Protein AF-A0A9E5G9K1-F1 (afdb_monomer_lite)

Secondary structure (DSSP, 8-state):
-----EEEEEEEEEES--HHHHHHHHHHHHHH-TTEEEEEEEETTEEEEEEEEEESSHHHHHHHHHHHHHHHHHHHGGGEEEESS--HHHHHHHHHHHHT--EEESSHHHHHHHHHHHHTSSSGGGTB-TTTTTTS-HHHHHHHHHHH-S-TTS---HHHHHHHHHHHHHHHH--SEEEEEE-TTSSEEEEEEEETTEEEEEEEE--TTHHHHHHHHHHHHHHHHHTT---TTSEEEETTS----TT--GGG----HHHHHHHHHHHHHHHHHGGG-----------------------PPPTTHHHHHHHHHHHHHHHHHHHHHHHHHHTT-S------------------------------------PPP---------------------------

Structure (mmCIF, N/CA/C/O backbone):
data_AF-A0A9E5G9K1-F1
#
_entry.id   AF-A0A9E5G9K1-F1
#
loop_
_atom_site.group_PDB
_atom_site.id
_atom_site.type_symbol
_atom_site.label_atom_id
_atom_site.label_alt_id
_atom_site.label_comp_id
_atom_site.label_asym_id
_atom_site.label_entity_id
_atom_site.label_seq_id
_atom_site.pdbx_PDB_ins_code
_atom_site.Cartn_x
_atom_site.Cartn_y
_atom_site.Cartn_z
_atom_site.occupancy
_atom_site.B_iso_or_equiv
_atom_site.auth_seq_id
_atom_site.auth_comp_id
_atom_site.auth_asym_id
_atom_site.auth_atom_id
_atom_site.pdbx_PDB_model_num
ATOM 1 N N . MET A 1 1 ? 20.048 6.435 -46.452 1.00 48.38 1 MET A N 1
ATOM 2 C CA . MET A 1 1 ? 18.819 6.825 -45.720 1.00 48.38 1 MET A CA 1
ATOM 3 C C . MET A 1 1 ? 19.201 6.985 -44.254 1.00 48.38 1 MET A C 1
ATOM 5 O O . MET A 1 1 ? 20.145 6.320 -43.850 1.00 48.38 1 MET A O 1
ATOM 9 N N . GLN A 1 2 ? 18.550 7.851 -43.471 1.00 52.34 2 GLN A N 1
ATOM 10 C CA . GLN A 1 2 ? 18.739 7.833 -42.012 1.00 52.34 2 GLN A CA 1
ATOM 11 C C . GLN A 1 2 ? 17.839 6.745 -41.426 1.00 52.34 2 GLN A C 1
ATOM 13 O O . GLN A 1 2 ? 16.616 6.861 -41.481 1.00 52.34 2 GLN A O 1
ATOM 18 N N . GLU A 1 3 ? 18.440 5.674 -40.913 1.00 58.41 3 GLU A N 1
ATOM 19 C CA . GLU A 1 3 ? 17.697 4.589 -40.274 1.00 58.41 3 GLU A CA 1
ATOM 20 C C . GLU A 1 3 ? 17.126 5.069 -38.937 1.00 58.41 3 GLU A C 1
ATOM 22 O O . GLU A 1 3 ? 17.817 5.640 -38.089 1.00 58.41 3 GLU A O 1
ATOM 27 N N . LYS A 1 4 ? 15.811 4.907 -38.782 1.00 69.62 4 LYS A N 1
ATOM 28 C CA . LYS A 1 4 ? 15.037 5.569 -37.734 1.00 69.62 4 LYS A CA 1
ATOM 29 C C . LYS A 1 4 ? 15.025 4.711 -36.469 1.00 69.62 4 LYS A C 1
ATOM 31 O O . LYS A 1 4 ? 14.105 3.925 -36.270 1.00 69.62 4 LYS A O 1
ATOM 36 N N . ASN A 1 5 ? 16.057 4.877 -35.638 1.00 80.06 5 ASN A N 1
ATOM 37 C CA . ASN A 1 5 ? 16.221 4.165 -34.365 1.00 80.06 5 ASN A CA 1
ATOM 38 C C . ASN A 1 5 ? 14.920 4.111 -33.543 1.00 80.06 5 ASN A C 1
ATOM 40 O O . ASN A 1 5 ? 14.345 5.142 -33.180 1.00 80.06 5 ASN A O 1
ATOM 44 N N . VAL A 1 6 ? 14.490 2.895 -33.212 1.00 85.31 6 VAL A N 1
ATOM 45 C CA . VAL A 1 6 ? 13.333 2.622 -32.361 1.00 85.31 6 VAL A CA 1
ATOM 46 C C . VAL A 1 6 ? 13.761 2.761 -30.904 1.00 85.31 6 VAL A C 1
ATOM 48 O O . VAL A 1 6 ? 14.758 2.181 -30.478 1.00 85.31 6 VAL A O 1
ATOM 51 N N . THR A 1 7 ? 12.997 3.527 -30.126 1.00 89.06 7 THR A N 1
ATOM 52 C CA . THR A 1 7 ? 13.177 3.631 -28.671 1.00 89.06 7 THR A CA 1
ATOM 53 C C . THR A 1 7 ? 12.118 2.785 -27.973 1.00 89.06 7 THR A C 1
ATOM 55 O O . THR A 1 7 ? 10.933 2.907 -28.283 1.00 89.06 7 THR A O 1
ATOM 58 N N . LYS A 1 8 ? 12.531 1.952 -27.015 1.00 94.81 8 LYS A N 1
ATOM 59 C CA . LYS A 1 8 ? 11.631 1.230 -26.106 1.00 94.81 8 LYS A CA 1
ATOM 60 C C . LYS A 1 8 ? 11.889 1.658 -24.671 1.00 94.81 8 LYS A C 1
ATOM 62 O O . LYS A 1 8 ? 13.020 1.981 -24.314 1.00 94.81 8 LYS A O 1
ATOM 67 N N . GLN A 1 9 ? 10.826 1.661 -23.874 1.00 95.31 9 GLN A N 1
ATOM 68 C CA . GLN A 1 9 ? 10.854 1.993 -22.457 1.00 95.31 9 GLN A CA 1
ATOM 69 C C . GLN A 1 9 ? 10.057 0.949 -21.678 1.00 95.31 9 GLN A C 1
ATOM 71 O O . GLN A 1 9 ? 8.913 0.664 -22.032 1.00 95.31 9 GLN A O 1
ATOM 76 N N . VAL A 1 10 ? 10.639 0.448 -20.591 1.00 97.00 10 VAL A N 1
ATOM 77 C CA . VAL A 1 10 ? 9.939 -0.306 -19.546 1.00 97.00 10 VAL A CA 1
ATOM 78 C C . VAL A 1 10 ? 10.128 0.444 -18.230 1.00 97.00 10 VAL A C 1
ATOM 80 O O . VAL A 1 10 ? 11.174 1.044 -17.987 1.00 97.00 10 VAL A O 1
ATOM 83 N N . ILE A 1 11 ? 9.099 0.444 -17.390 1.00 97.50 11 ILE A N 1
ATOM 84 C CA . ILE A 1 11 ? 9.170 0.939 -16.013 1.00 97.50 11 ILE A CA 1
ATOM 85 C C . ILE A 1 11 ? 8.905 -0.262 -15.116 1.00 97.50 11 ILE A C 1
ATOM 87 O O . ILE A 1 11 ? 7.923 -0.960 -15.358 1.00 97.50 11 ILE A O 1
ATOM 91 N N . VAL A 1 12 ? 9.727 -0.484 -14.097 1.00 97.94 12 VAL A N 1
ATOM 92 C CA . VAL A 1 12 ? 9.440 -1.427 -13.007 1.00 97.94 12 VAL A CA 1
ATOM 93 C C . VAL A 1 12 ? 9.238 -0.630 -11.724 1.00 97.94 12 VAL A C 1
ATOM 95 O O . VAL A 1 12 ? 9.946 0.354 -11.488 1.00 97.94 12 VAL A O 1
ATOM 98 N N . ARG A 1 13 ? 8.235 -1.006 -10.930 1.00 97.81 13 ARG A N 1
ATOM 99 C CA . ARG A 1 13 ? 7.788 -0.263 -9.751 1.00 97.81 13 ARG A CA 1
ATOM 100 C C . ARG A 1 13 ? 7.928 -1.100 -8.490 1.00 97.81 13 ARG A C 1
ATOM 102 O O . ARG A 1 13 ? 7.472 -2.241 -8.439 1.00 97.81 13 ARG A O 1
ATOM 109 N N . PHE A 1 14 ? 8.524 -0.489 -7.473 1.00 97.44 14 PHE A N 1
ATOM 110 C CA . PHE A 1 14 ? 8.805 -1.106 -6.185 1.00 97.44 14 PHE A CA 1
ATOM 111 C C . PHE A 1 14 ? 8.228 -0.263 -5.055 1.00 97.44 14 PHE A C 1
ATOM 113 O O . PHE A 1 14 ? 8.140 0.958 -5.183 1.00 97.44 14 PHE A O 1
ATOM 120 N N . PHE A 1 15 ? 7.902 -0.900 -3.934 1.00 97.38 15 PHE A N 1
ATOM 121 C CA . PHE A 1 15 ? 7.573 -0.208 -2.689 1.00 97.38 15 PHE A CA 1
ATOM 122 C C . PHE A 1 15 ? 8.473 -0.696 -1.552 1.00 97.38 15 PHE A C 1
AT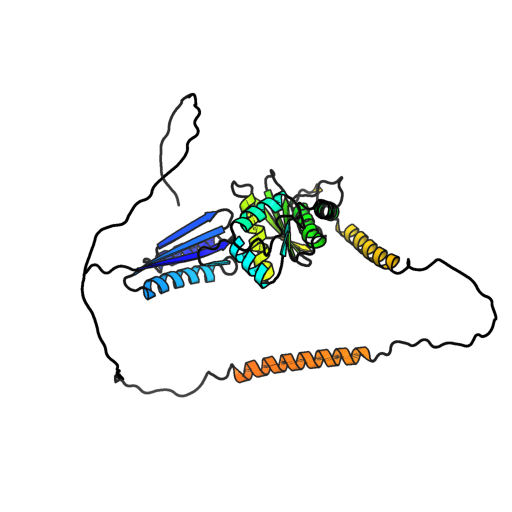OM 124 O O . PHE A 1 15 ? 8.640 -1.902 -1.374 1.00 97.38 15 PHE A O 1
ATOM 131 N N . ALA A 1 16 ? 9.073 0.245 -0.817 1.00 94.69 16 ALA A N 1
ATOM 132 C CA . ALA A 1 16 ? 10.033 0.014 0.266 1.00 94.69 16 ALA A CA 1
ATOM 133 C C . ALA A 1 16 ? 11.150 -1.028 -0.039 1.00 94.69 16 ALA A C 1
ATOM 135 O O . ALA A 1 16 ? 11.428 -1.875 0.815 1.00 94.69 16 ALA A O 1
ATOM 136 N N . PRO A 1 17 ? 11.794 -1.021 -1.231 1.00 95.19 17 PRO A N 1
ATOM 137 C CA . PRO A 1 17 ? 12.840 -1.989 -1.568 1.00 95.19 17 PRO A CA 1
ATOM 138 C C . PRO A 1 17 ? 14.127 -1.770 -0.757 1.00 95.19 17 PRO A C 1
ATOM 140 O O . PRO A 1 17 ? 14.421 -0.665 -0.298 1.00 95.19 17 PRO A O 1
ATOM 143 N N . ASP A 1 18 ? 14.969 -2.805 -0.675 1.00 93.06 18 ASP A N 1
ATOM 144 C CA . ASP A 1 18 ? 16.355 -2.658 -0.216 1.00 93.06 18 ASP A CA 1
ATOM 145 C C . ASP A 1 18 ? 17.130 -1.751 -1.190 1.00 93.06 18 ASP A C 1
ATOM 147 O O . ASP A 1 18 ? 17.544 -2.161 -2.278 1.00 93.06 18 ASP A O 1
ATOM 151 N N . MET A 1 19 ? 17.344 -0.499 -0.781 1.00 93.12 19 MET A N 1
ATOM 152 C CA . MET A 1 19 ? 18.029 0.515 -1.582 1.00 93.12 19 MET A CA 1
ATOM 153 C C . MET A 1 19 ? 19.521 0.229 -1.805 1.00 93.12 19 MET A C 1
ATOM 155 O O . MET A 1 19 ? 20.090 0.751 -2.765 1.00 93.12 19 MET A O 1
ATOM 159 N N . HIS A 1 20 ? 20.169 -0.596 -0.977 1.00 94.56 20 HIS A N 1
ATOM 160 C CA . HIS A 1 20 ? 21.531 -1.056 -1.246 1.00 94.56 20 HIS A CA 1
ATOM 161 C C . HIS A 1 20 ? 21.512 -2.117 -2.351 1.00 94.56 20 HIS A C 1
ATOM 163 O O . HIS A 1 20 ? 22.204 -1.963 -3.360 1.00 94.56 20 HIS A O 1
ATOM 169 N N . LYS A 1 21 ? 20.656 -3.139 -2.224 1.00 95.25 21 LYS A N 1
ATOM 170 C CA . LYS A 1 21 ? 20.474 -4.183 -3.245 1.00 95.25 21 LYS A CA 1
ATOM 171 C C . LYS A 1 21 ? 20.051 -3.577 -4.588 1.00 95.25 21 LYS A C 1
ATOM 173 O O . LYS A 1 21 ? 20.634 -3.919 -5.610 1.00 95.25 21 LYS A O 1
ATOM 178 N N . LEU A 1 22 ? 19.129 -2.609 -4.588 1.00 95.88 22 LEU A N 1
ATOM 179 C CA . LEU A 1 22 ? 18.675 -1.896 -5.788 1.00 95.88 22 LEU A CA 1
ATOM 180 C C . LEU A 1 22 ? 19.814 -1.108 -6.456 1.00 95.88 22 LEU A C 1
ATOM 182 O O . LEU A 1 22 ? 19.986 -1.202 -7.673 1.00 95.88 22 LEU A O 1
ATOM 186 N N . LYS A 1 23 ? 20.641 -0.387 -5.682 1.00 95.00 23 LYS A N 1
ATOM 187 C CA . LYS A 1 23 ? 21.827 0.319 -6.206 1.00 95.00 23 LYS A CA 1
ATOM 188 C C . LYS A 1 23 ? 22.892 -0.641 -6.754 1.00 95.00 23 LYS A C 1
ATOM 190 O O . LYS A 1 23 ? 23.510 -0.336 -7.774 1.00 95.00 23 LYS A O 1
ATOM 195 N N . VAL A 1 24 ? 23.091 -1.805 -6.129 1.00 96.19 24 VAL A N 1
ATOM 196 C CA . VAL A 1 24 ? 23.994 -2.855 -6.637 1.00 96.19 24 VAL A CA 1
ATOM 197 C C . VAL A 1 24 ? 23.476 -3.426 -7.960 1.00 96.19 24 VAL A C 1
ATOM 199 O O . VAL A 1 24 ? 24.239 -3.481 -8.925 1.00 96.19 24 VAL A O 1
ATOM 202 N N . THR A 1 25 ? 22.186 -3.763 -8.056 1.00 96.75 25 THR A N 1
ATOM 203 C CA . THR A 1 25 ? 21.556 -4.244 -9.299 1.00 96.75 25 THR A CA 1
ATOM 204 C C . THR A 1 25 ? 21.673 -3.213 -10.423 1.00 96.75 25 THR A C 1
ATOM 206 O O . THR A 1 25 ? 22.115 -3.551 -11.520 1.00 96.75 25 THR A O 1
ATOM 209 N N . ALA A 1 26 ? 21.382 -1.939 -10.137 1.00 95.38 26 ALA A N 1
ATOM 210 C CA . ALA A 1 26 ? 21.544 -0.829 -11.076 1.00 95.38 26 ALA A CA 1
ATOM 211 C C . ALA A 1 26 ? 22.979 -0.703 -11.617 1.00 95.38 26 ALA A C 1
ATOM 213 O O . ALA A 1 26 ? 23.177 -0.530 -12.820 1.00 95.38 26 ALA A O 1
ATOM 214 N N . LYS A 1 27 ? 23.982 -0.825 -10.738 1.00 94.88 27 LYS A N 1
ATOM 215 C CA . LYS A 1 27 ? 25.403 -0.760 -11.106 1.00 94.88 27 LYS A CA 1
ATOM 216 C C . LYS A 1 27 ? 25.864 -1.981 -11.907 1.00 94.88 27 LYS A C 1
ATOM 218 O O . LYS A 1 27 ? 26.683 -1.836 -12.808 1.00 94.88 27 LYS A O 1
ATOM 223 N N . GLN A 1 28 ? 25.351 -3.173 -11.606 1.00 94.38 28 GLN A N 1
ATOM 224 C CA . GLN A 1 28 ? 25.659 -4.368 -12.392 1.00 94.38 28 GLN A CA 1
ATOM 225 C C . GLN A 1 28 ? 25.027 -4.283 -13.789 1.00 94.38 28 GLN A C 1
ATOM 227 O O . GLN A 1 28 ? 25.687 -4.611 -14.776 1.00 94.38 28 GLN A O 1
ATOM 232 N N . LEU A 1 29 ? 23.788 -3.794 -13.899 1.00 93.69 29 LEU A N 1
ATOM 233 C CA . LEU A 1 29 ? 23.100 -3.646 -15.182 1.00 93.69 29 LEU A CA 1
ATOM 234 C C . LEU A 1 29 ? 23.795 -2.621 -16.091 1.00 93.69 29 LEU A C 1
ATOM 236 O O . LEU A 1 29 ? 24.004 -2.916 -17.263 1.00 93.69 29 LEU A O 1
ATOM 240 N N . SER A 1 30 ? 24.237 -1.470 -15.571 1.00 90.69 30 SER A N 1
ATOM 241 C CA . SER A 1 30 ? 24.937 -0.462 -16.390 1.00 90.69 30 SER A CA 1
ATOM 242 C C . SER A 1 30 ? 26.312 -0.914 -16.902 1.00 90.69 30 SER A C 1
ATOM 244 O O . SER A 1 30 ? 26.762 -0.433 -17.940 1.00 90.69 30 SER A O 1
ATOM 246 N N . VAL A 1 31 ? 26.960 -1.872 -16.228 1.00 92.38 31 VAL A N 1
ATOM 247 C CA . VAL A 1 31 ? 28.184 -2.539 -16.713 1.00 92.38 31 VAL A CA 1
ATOM 248 C C . VAL A 1 31 ? 27.869 -3.655 -17.719 1.00 92.38 31 VAL A C 1
ATOM 250 O O . VAL A 1 31 ? 28.618 -3.851 -18.672 1.00 92.38 31 VAL A O 1
ATOM 253 N N . THR A 1 32 ? 26.767 -4.387 -17.526 1.00 91.25 32 THR A N 1
ATOM 254 C CA . THR A 1 32 ? 26.407 -5.569 -18.340 1.00 91.25 32 THR A CA 1
ATOM 255 C C . THR A 1 32 ? 25.607 -5.204 -19.601 1.00 91.25 32 THR A C 1
ATOM 257 O O . THR A 1 32 ? 25.502 -6.000 -20.531 1.00 91.25 32 THR A O 1
ATOM 260 N N . SER A 1 33 ? 25.008 -4.014 -19.653 1.00 89.62 33 SER A N 1
ATOM 261 C CA . SER A 1 33 ? 24.105 -3.571 -20.724 1.00 89.62 33 SER A CA 1
ATOM 262 C C . SER A 1 33 ? 24.262 -2.064 -20.991 1.00 89.62 33 SER A C 1
ATOM 264 O O . SER A 1 33 ? 23.363 -1.287 -20.670 1.00 89.62 33 SER A O 1
ATOM 266 N N . PRO A 1 34 ? 25.396 -1.621 -21.571 1.00 85.75 34 PRO A N 1
ATOM 267 C CA . PRO A 1 34 ? 25.714 -0.197 -21.742 1.00 85.75 34 PRO A CA 1
ATOM 268 C C . PRO A 1 34 ? 24.743 0.561 -22.666 1.00 85.75 34 PRO A C 1
ATOM 270 O O . PRO A 1 34 ? 24.580 1.771 -22.520 1.00 85.75 34 PRO A O 1
ATOM 273 N N . ASP A 1 35 ? 24.054 -0.134 -23.576 1.00 89.44 35 ASP A N 1
ATOM 274 C CA . ASP A 1 35 ? 23.027 0.447 -24.456 1.00 89.44 35 ASP A CA 1
ATOM 275 C C . ASP A 1 35 ? 21.686 0.732 -23.740 1.00 89.44 35 ASP A C 1
ATOM 277 O O . ASP A 1 35 ? 20.765 1.307 -24.332 1.00 89.44 35 ASP A O 1
ATOM 281 N N . LEU A 1 36 ? 21.557 0.345 -22.463 1.00 92.50 36 LEU A N 1
ATOM 282 C CA . LEU A 1 36 ? 20.355 0.517 -21.650 1.00 92.50 36 LEU A CA 1
ATOM 283 C C . LEU A 1 36 ? 20.484 1.724 -20.707 1.00 92.50 36 LEU A C 1
ATOM 285 O O . LEU A 1 36 ? 21.210 1.707 -19.714 1.00 92.50 36 LEU A O 1
ATOM 289 N N . LYS A 1 37 ? 19.720 2.782 -20.985 1.00 94.56 37 LYS A N 1
ATOM 290 C CA . LYS A 1 37 ? 19.689 4.011 -20.182 1.00 94.56 37 LYS A CA 1
ATOM 291 C C . LYS A 1 37 ? 18.728 3.851 -19.002 1.00 94.56 37 LYS A C 1
ATOM 293 O O . LYS A 1 37 ? 17.509 3.792 -19.194 1.00 94.56 37 LYS A O 1
ATOM 298 N N . LEU A 1 38 ? 19.289 3.818 -17.796 1.00 95.25 38 LEU A N 1
ATOM 299 C CA . LEU A 1 38 ? 18.573 3.741 -16.523 1.00 95.25 38 LEU A CA 1
ATOM 300 C C . LEU A 1 38 ? 18.271 5.139 -15.954 1.00 95.25 38 LEU A C 1
ATOM 302 O O . LEU A 1 38 ? 19.171 5.965 -15.820 1.00 95.25 38 LEU A O 1
ATOM 306 N N . GLY A 1 39 ? 17.023 5.363 -15.545 1.00 95.06 39 GLY A N 1
ATOM 307 C CA . GLY A 1 39 ? 16.613 6.423 -14.624 1.00 95.06 39 GLY A CA 1
ATOM 308 C C . GLY A 1 39 ? 16.039 5.827 -13.336 1.00 95.06 39 GLY A C 1
ATOM 309 O O . GLY A 1 39 ? 15.330 4.823 -13.385 1.00 95.06 39 GLY A O 1
ATOM 310 N N . LEU A 1 40 ? 16.338 6.448 -12.195 1.00 95.00 40 LEU A N 1
ATOM 311 C CA . LEU A 1 40 ? 15.779 6.099 -10.887 1.00 95.00 40 LEU A CA 1
ATOM 312 C C . LEU A 1 40 ? 15.014 7.302 -10.336 1.00 95.00 40 LEU A C 1
ATOM 314 O O . LEU A 1 40 ? 15.559 8.404 -10.285 1.00 95.00 40 LEU A O 1
ATOM 318 N N . TYR A 1 41 ? 13.775 7.081 -9.906 1.00 95.00 41 TYR A N 1
ATOM 319 C CA . TYR A 1 41 ? 12.916 8.099 -9.297 1.00 95.00 41 TYR A CA 1
ATOM 320 C C . TYR A 1 41 ? 12.294 7.522 -8.026 1.00 95.00 41 TYR A C 1
ATOM 322 O O . TYR A 1 41 ? 11.989 6.331 -7.995 1.00 95.00 41 TYR A O 1
ATOM 330 N N . GLY A 1 42 ? 12.093 8.339 -6.991 1.00 92.50 42 GLY A N 1
ATOM 331 C CA . GLY A 1 42 ? 11.496 7.873 -5.741 1.00 92.50 42 GLY A CA 1
ATOM 332 C C . GLY A 1 42 ? 10.757 8.967 -4.977 1.00 92.50 42 GLY A C 1
ATOM 333 O O . GLY A 1 42 ? 11.207 10.111 -4.950 1.00 92.50 42 GLY A O 1
ATOM 334 N N . GLN A 1 43 ? 9.633 8.601 -4.363 1.00 93.25 43 GLN A N 1
ATOM 335 C CA . GLN A 1 43 ? 8.857 9.424 -3.429 1.00 93.25 43 GLN A CA 1
ATOM 336 C C . GLN A 1 43 ? 8.104 8.487 -2.477 1.00 93.25 43 GLN A C 1
ATOM 338 O O . GLN A 1 43 ? 7.528 7.510 -2.944 1.00 93.25 43 GLN A O 1
ATOM 343 N N . ALA A 1 44 ? 8.041 8.803 -1.177 1.00 94.25 44 ALA A N 1
ATOM 344 C CA . ALA A 1 44 ? 7.181 8.088 -0.222 1.00 94.25 44 ALA A CA 1
ATOM 345 C C . ALA A 1 44 ? 7.355 6.548 -0.251 1.00 94.25 44 ALA A C 1
ATOM 347 O O . ALA A 1 44 ? 6.376 5.812 -0.325 1.00 94.25 44 ALA A O 1
ATOM 348 N N . ASP A 1 45 ? 8.608 6.078 -0.261 1.00 94.50 45 ASP A N 1
ATOM 349 C CA . ASP A 1 45 ? 9.041 4.677 -0.439 1.00 94.50 45 ASP A CA 1
ATOM 350 C C . ASP A 1 45 ? 8.639 3.969 -1.752 1.00 94.50 45 ASP A C 1
ATOM 352 O O . ASP A 1 45 ? 9.118 2.861 -2.009 1.00 94.50 45 ASP A O 1
ATOM 356 N N . GLU A 1 46 ? 7.850 4.593 -2.631 1.00 95.88 46 GLU A N 1
ATOM 357 C CA . GLU A 1 46 ? 7.655 4.125 -4.006 1.00 95.88 46 GLU A CA 1
ATOM 358 C C . GLU A 1 46 ? 8.883 4.482 -4.861 1.00 95.88 46 GLU A C 1
ATOM 360 O O . GLU A 1 46 ? 9.266 5.650 -4.960 1.00 95.88 46 GLU A O 1
ATOM 365 N N . ILE A 1 47 ? 9.488 3.478 -5.507 1.00 96.69 47 ILE A N 1
ATOM 366 C CA . ILE A 1 47 ? 10.658 3.620 -6.386 1.00 96.69 47 ILE A CA 1
ATOM 367 C C . ILE A 1 47 ? 10.310 3.158 -7.806 1.00 96.69 47 ILE A C 1
ATOM 369 O O . ILE A 1 47 ? 9.811 2.051 -8.014 1.00 96.69 47 ILE A O 1
ATOM 373 N N . LEU A 1 48 ? 10.620 3.993 -8.800 1.00 97.44 48 LEU A N 1
ATOM 374 C CA . LEU A 1 48 ? 10.470 3.705 -10.226 1.00 97.44 48 LEU A CA 1
ATOM 375 C C . LEU A 1 48 ? 11.851 3.501 -10.854 1.00 97.44 48 LEU A C 1
ATOM 377 O O . LEU A 1 48 ? 12.670 4.422 -10.905 1.00 97.44 48 LEU A O 1
ATOM 381 N N . VAL A 1 49 ? 12.068 2.309 -11.402 1.00 97.44 49 VAL A N 1
ATOM 382 C CA . VAL A 1 49 ? 13.201 1.971 -12.267 1.00 97.44 49 VAL A CA 1
ATOM 383 C C . VAL A 1 49 ? 12.745 2.138 -13.713 1.00 97.44 49 VAL A C 1
ATOM 385 O O . VAL A 1 49 ? 11.922 1.365 -14.198 1.00 97.44 49 VAL A O 1
ATOM 388 N N . VAL A 1 50 ? 13.252 3.154 -14.411 1.00 97.12 50 VAL A N 1
ATOM 389 C CA . VAL A 1 50 ? 12.883 3.462 -15.802 1.00 97.12 50 VAL A CA 1
ATOM 390 C C . VAL A 1 50 ? 14.023 3.056 -16.730 1.00 97.12 50 VAL A C 1
ATOM 392 O O . VAL A 1 50 ? 15.103 3.643 -16.700 1.00 97.12 50 VAL A O 1
ATOM 395 N N . LEU A 1 51 ? 13.777 2.060 -17.572 1.00 97.00 51 LEU A N 1
ATOM 396 C CA . LEU A 1 51 ? 14.747 1.459 -18.482 1.00 97.00 51 LEU A CA 1
ATOM 397 C C . LEU A 1 51 ? 14.430 1.876 -19.914 1.00 97.00 51 LEU A C 1
ATOM 399 O O . LEU A 1 51 ? 13.305 1.681 -20.367 1.00 97.00 51 LEU A O 1
ATOM 403 N N . ASN A 1 52 ? 15.407 2.424 -20.639 1.00 95.75 52 ASN A N 1
ATOM 404 C CA . ASN A 1 52 ? 15.227 2.879 -22.019 1.00 95.75 52 ASN A CA 1
ATOM 405 C C . ASN A 1 52 ? 16.320 2.302 -22.922 1.00 95.75 52 ASN A C 1
ATOM 407 O O . ASN A 1 52 ? 17.499 2.576 -22.705 1.00 95.75 52 ASN A O 1
ATOM 411 N N . ALA A 1 53 ? 15.937 1.568 -23.964 1.00 94.50 53 ALA A N 1
ATOM 412 C CA . ALA A 1 53 ? 16.850 1.084 -24.999 1.00 94.50 53 ALA A CA 1
ATOM 413 C C . ALA A 1 53 ? 16.566 1.784 -26.331 1.00 94.50 53 ALA A C 1
ATOM 415 O O . ALA A 1 53 ? 15.420 2.132 -26.630 1.00 94.50 53 ALA A O 1
ATOM 416 N N . GLN A 1 54 ? 17.604 1.960 -27.148 1.00 88.44 54 GLN A N 1
ATOM 417 C CA . GLN A 1 54 ? 17.491 2.490 -28.507 1.00 88.44 54 GLN A CA 1
ATOM 418 C C . GLN A 1 54 ? 18.202 1.536 -29.468 1.00 88.44 54 GLN A C 1
ATOM 420 O O . GLN A 1 54 ? 19.346 1.166 -29.224 1.00 88.44 54 GLN A O 1
ATOM 425 N N . SER A 1 55 ? 17.524 1.102 -30.531 1.00 87.31 55 SER A N 1
ATOM 426 C CA . SER A 1 55 ? 18.086 0.158 -31.503 1.00 87.31 55 SER A CA 1
ATOM 427 C C . SER A 1 55 ? 17.443 0.308 -32.880 1.00 87.31 55 SER A C 1
ATOM 429 O O . SER A 1 55 ? 16.301 0.752 -33.005 1.00 87.31 55 SER A O 1
ATOM 431 N N . TYR A 1 56 ? 18.153 -0.133 -33.915 1.00 84.94 56 TYR A N 1
ATOM 432 C CA . TYR A 1 56 ? 17.648 -0.229 -35.286 1.00 84.94 56 TYR A CA 1
ATOM 433 C C . TYR A 1 56 ? 16.518 -1.265 -35.423 1.00 84.94 56 TYR A C 1
ATOM 435 O O . TYR A 1 56 ? 15.670 -1.134 -36.302 1.00 84.94 56 TYR A O 1
ATOM 443 N N . ALA A 1 57 ? 16.471 -2.267 -34.534 1.00 87.75 57 ALA A N 1
ATOM 444 C CA . ALA A 1 57 ? 15.435 -3.297 -34.505 1.00 87.75 57 ALA A CA 1
ATOM 445 C C . ALA A 1 57 ? 14.561 -3.187 -33.245 1.00 87.75 57 ALA A C 1
ATOM 447 O O . ALA A 1 57 ? 15.055 -3.224 -32.116 1.00 87.75 57 ALA A O 1
ATOM 448 N N . GLU A 1 58 ? 13.240 -3.129 -33.435 1.00 89.06 58 GLU A N 1
ATOM 449 C CA . GLU A 1 58 ? 12.264 -3.017 -32.343 1.00 89.06 58 GLU A CA 1
ATOM 450 C C . GLU A 1 58 ? 12.374 -4.165 -31.327 1.00 89.06 58 GLU A C 1
ATOM 452 O O . GLU A 1 58 ? 12.375 -3.923 -30.118 1.00 89.06 58 GLU A O 1
ATOM 457 N N . ALA A 1 59 ? 12.535 -5.398 -31.816 1.00 90.31 59 ALA A N 1
ATOM 458 C CA . ALA A 1 59 ? 12.689 -6.587 -30.982 1.00 90.31 59 ALA A CA 1
ATOM 459 C C . ALA A 1 59 ? 13.956 -6.543 -30.109 1.00 90.31 59 ALA A C 1
ATOM 461 O O . ALA A 1 59 ? 13.915 -6.995 -28.970 1.00 90.31 59 ALA A O 1
ATOM 462 N N . ALA A 1 60 ? 15.055 -5.952 -30.594 1.00 90.69 60 ALA A N 1
ATOM 463 C CA . ALA A 1 60 ? 16.298 -5.832 -29.830 1.00 90.69 60 ALA A CA 1
ATOM 464 C C . ALA A 1 60 ? 16.185 -4.776 -28.716 1.00 90.69 60 ALA A C 1
ATOM 466 O O . ALA A 1 60 ? 16.589 -5.023 -27.581 1.00 90.69 60 ALA A O 1
ATOM 467 N N . ALA A 1 61 ? 15.565 -3.623 -29.005 1.00 91.44 61 ALA A N 1
ATOM 468 C CA . ALA A 1 61 ? 15.268 -2.617 -27.982 1.00 91.44 61 ALA A CA 1
ATOM 469 C C . ALA A 1 61 ? 14.288 -3.154 -26.916 1.00 91.44 61 ALA A C 1
ATOM 471 O O . ALA A 1 61 ? 14.440 -2.871 -25.725 1.00 91.44 61 ALA A O 1
ATOM 472 N N . MET A 1 62 ? 13.304 -3.961 -27.327 1.00 93.81 62 MET A N 1
ATOM 473 C CA . MET A 1 62 ? 12.409 -4.653 -26.399 1.00 93.81 62 MET A CA 1
ATOM 474 C C . MET A 1 62 ? 13.177 -5.673 -25.550 1.00 93.81 62 MET A C 1
ATOM 476 O O . MET A 1 62 ? 13.160 -5.560 -24.333 1.00 93.81 62 MET A O 1
ATOM 480 N N . GLN A 1 63 ? 13.929 -6.596 -26.155 1.00 93.81 63 GLN A N 1
ATOM 481 C CA . GLN A 1 63 ? 14.694 -7.618 -25.430 1.00 93.81 63 GLN A CA 1
ATOM 482 C C . GLN A 1 63 ? 15.643 -7.020 -24.376 1.00 93.81 63 GLN A C 1
ATOM 484 O O . GLN A 1 63 ? 15.738 -7.554 -23.273 1.00 93.81 63 GLN A O 1
ATOM 489 N N . LEU A 1 64 ? 16.306 -5.898 -24.679 1.00 93.38 64 LEU A N 1
ATOM 490 C CA . LEU A 1 64 ? 17.206 -5.237 -23.731 1.00 93.38 64 LEU A CA 1
ATOM 491 C C . LEU A 1 64 ? 16.452 -4.591 -22.551 1.00 93.38 64 LEU A C 1
ATOM 493 O O . LEU A 1 64 ? 16.898 -4.692 -21.409 1.00 93.38 64 LEU A O 1
ATOM 497 N N . THR A 1 65 ? 15.298 -3.960 -22.802 1.00 95.69 65 THR A N 1
ATOM 498 C CA . THR A 1 65 ? 14.464 -3.387 -21.724 1.00 95.69 65 THR A CA 1
ATOM 499 C C . THR A 1 65 ? 13.781 -4.461 -20.879 1.00 95.69 65 THR A C 1
ATOM 501 O O . THR A 1 65 ? 13.744 -4.327 -19.659 1.00 95.69 65 THR A O 1
ATOM 504 N N . GLU A 1 66 ? 13.324 -5.551 -21.494 1.00 95.75 66 GLU A N 1
ATOM 505 C CA . GLU A 1 66 ? 12.741 -6.716 -20.821 1.00 95.75 66 GLU A CA 1
ATOM 506 C C . GLU A 1 66 ? 13.769 -7.459 -19.954 1.00 95.75 66 GLU A C 1
ATOM 508 O O . GLU A 1 66 ? 13.509 -7.717 -18.781 1.00 95.75 66 GLU A O 1
ATOM 513 N N . SER A 1 67 ? 14.971 -7.734 -20.478 1.00 95.12 67 SER A N 1
ATOM 514 C CA . SER A 1 67 ? 16.043 -8.385 -19.711 1.00 95.12 67 SER A CA 1
ATOM 515 C C . SER A 1 67 ? 16.529 -7.521 -18.545 1.00 95.12 67 SER A C 1
ATOM 517 O O . SER A 1 67 ? 16.837 -8.051 -17.478 1.00 95.12 67 SER A O 1
ATOM 519 N N . GLY A 1 68 ? 16.590 -6.197 -18.724 1.00 95.75 68 GLY A N 1
ATOM 520 C CA . GLY A 1 68 ? 16.899 -5.274 -17.635 1.00 95.75 68 GLY A CA 1
ATOM 521 C C . GLY A 1 68 ? 15.792 -5.222 -16.579 1.00 95.75 68 GLY A C 1
ATOM 522 O O . GLY A 1 68 ? 16.094 -5.159 -15.390 1.00 95.75 68 GLY A O 1
ATOM 523 N N . ALA A 1 69 ? 14.520 -5.284 -16.990 1.00 97.06 69 ALA A N 1
ATOM 524 C CA . ALA A 1 69 ? 13.382 -5.292 -16.073 1.00 97.06 69 ALA A CA 1
ATOM 525 C C . ALA A 1 69 ? 13.370 -6.566 -15.220 1.00 97.06 69 ALA A C 1
ATOM 527 O O . ALA A 1 69 ? 13.335 -6.475 -13.993 1.00 97.06 69 ALA A O 1
ATOM 528 N N . GLN A 1 70 ? 13.515 -7.729 -15.865 1.00 96.62 70 GLN A N 1
ATOM 529 C CA . GLN A 1 70 ? 13.594 -9.026 -15.194 1.00 96.62 70 GLN A CA 1
ATOM 530 C C . GLN A 1 70 ? 14.732 -9.062 -14.166 1.00 96.62 70 GLN A C 1
ATOM 532 O O . GLN A 1 70 ? 14.526 -9.498 -13.041 1.00 96.62 70 GLN A O 1
ATOM 537 N N . MET A 1 71 ? 15.907 -8.511 -14.493 1.00 96.00 71 MET A N 1
ATOM 538 C CA . MET A 1 71 ? 17.042 -8.453 -13.565 1.00 96.00 71 MET A CA 1
ATOM 539 C C . MET A 1 71 ? 16.742 -7.663 -12.276 1.00 96.00 71 MET A C 1
ATOM 541 O O . MET A 1 71 ? 17.253 -8.017 -11.213 1.00 96.00 71 MET A O 1
ATOM 545 N N . PHE A 1 72 ? 15.922 -6.607 -12.333 1.00 97.19 72 PHE A N 1
ATOM 546 C CA . PHE A 1 72 ? 15.469 -5.919 -11.119 1.00 97.19 72 PHE A CA 1
ATOM 547 C C . PHE A 1 72 ? 14.361 -6.684 -10.387 1.00 97.19 72 PHE A C 1
ATOM 549 O O . PHE A 1 72 ? 14.344 -6.673 -9.159 1.00 97.19 72 PHE A O 1
ATOM 556 N N . GLU A 1 73 ? 13.464 -7.364 -11.098 1.00 96.56 73 GLU A N 1
ATOM 557 C CA . GLU A 1 73 ? 12.394 -8.164 -10.490 1.00 96.56 73 GLU A CA 1
ATOM 558 C C . GLU A 1 73 ? 12.952 -9.401 -9.775 1.00 96.56 73 GLU A C 1
ATOM 560 O O . GLU A 1 73 ? 12.655 -9.594 -8.600 1.00 96.56 73 GLU A O 1
ATOM 565 N N . ASP A 1 74 ? 13.860 -10.152 -10.400 1.00 95.62 74 ASP A N 1
ATOM 566 C CA . ASP A 1 74 ? 14.578 -11.277 -9.785 1.00 95.62 74 ASP A CA 1
ATOM 567 C C . ASP A 1 74 ? 15.403 -10.823 -8.568 1.00 95.62 74 ASP A C 1
ATOM 569 O O . ASP A 1 74 ? 15.501 -11.520 -7.554 1.00 95.62 74 ASP A O 1
ATOM 573 N N . ALA A 1 75 ? 15.996 -9.626 -8.640 1.00 95.44 75 ALA A N 1
ATOM 574 C CA . ALA A 1 75 ? 16.762 -9.071 -7.534 1.00 95.44 75 ALA A CA 1
ATOM 575 C C . ALA A 1 75 ? 15.877 -8.590 -6.371 1.00 95.44 75 ALA A C 1
ATOM 577 O O . ALA A 1 75 ? 16.328 -8.644 -5.226 1.00 95.44 75 ALA A O 1
ATOM 578 N N . MET A 1 76 ? 14.657 -8.105 -6.619 1.00 93.94 76 MET A N 1
ATOM 579 C CA . MET A 1 76 ? 13.797 -7.506 -5.586 1.00 93.94 76 MET A CA 1
ATOM 580 C C . MET A 1 76 ? 12.655 -8.416 -5.105 1.00 93.94 76 MET A C 1
ATOM 582 O O . MET A 1 76 ? 12.176 -8.208 -3.996 1.00 93.94 76 MET A O 1
ATOM 586 N N . GLY A 1 77 ? 12.216 -9.417 -5.871 1.00 91.62 77 GLY A N 1
ATOM 587 C CA . GLY A 1 77 ? 11.063 -10.262 -5.529 1.00 91.62 77 GLY A CA 1
ATOM 588 C C . GLY A 1 77 ? 9.801 -9.440 -5.231 1.00 91.62 77 GLY A C 1
ATOM 589 O O . GLY A 1 77 ? 9.542 -8.438 -5.894 1.00 91.62 77 GLY A O 1
ATOM 590 N N . ASP A 1 78 ? 9.062 -9.819 -4.184 1.00 90.31 78 ASP A N 1
ATOM 591 C CA . ASP A 1 78 ? 7.788 -9.235 -3.714 1.00 90.31 78 ASP A CA 1
ATOM 592 C C . ASP A 1 78 ? 7.807 -7.714 -3.427 1.00 90.31 78 ASP A C 1
ATOM 594 O O . ASP A 1 78 ? 6.760 -7.100 -3.186 1.00 90.31 78 ASP A O 1
ATOM 598 N N . TYR A 1 79 ? 8.989 -7.090 -3.376 1.00 93.88 79 TYR A N 1
ATOM 599 C CA . TYR A 1 79 ? 9.119 -5.630 -3.333 1.00 93.88 79 TYR A CA 1
ATOM 600 C C . TYR A 1 79 ? 8.761 -4.976 -4.673 1.00 93.88 79 TYR A C 1
ATOM 602 O O . TYR A 1 79 ? 8.352 -3.818 -4.668 1.00 93.88 79 TYR A O 1
ATOM 610 N N . SER A 1 80 ? 8.861 -5.701 -5.794 1.00 95.56 80 SER A N 1
ATOM 611 C CA . SER A 1 80 ? 8.208 -5.329 -7.052 1.00 95.56 80 SER A CA 1
ATOM 612 C C . SER A 1 80 ? 6.701 -5.524 -6.915 1.00 95.56 80 SER A C 1
ATOM 614 O O . SER A 1 80 ? 6.246 -6.537 -6.379 1.00 95.56 80 SER A O 1
ATOM 616 N N . TYR A 1 81 ? 5.923 -4.566 -7.412 1.00 95.25 81 TYR A N 1
ATOM 617 C CA . TYR A 1 81 ? 4.464 -4.680 -7.473 1.00 95.25 81 TYR A CA 1
ATOM 618 C C . TYR A 1 81 ? 3.908 -4.619 -8.900 1.00 95.25 81 TYR A C 1
ATOM 620 O O . TYR A 1 81 ? 2.721 -4.855 -9.110 1.00 95.25 81 TYR A O 1
ATOM 628 N N . GLY A 1 82 ? 4.741 -4.317 -9.899 1.00 94.31 82 GLY A N 1
ATOM 629 C CA . GLY A 1 82 ? 4.331 -4.349 -11.298 1.00 94.31 82 GLY A CA 1
ATOM 630 C C . GLY A 1 82 ? 5.164 -3.462 -12.215 1.00 94.31 82 GLY A C 1
ATOM 631 O O . GLY A 1 82 ? 6.143 -2.826 -11.817 1.00 94.31 82 GLY A O 1
ATOM 632 N N . ARG A 1 83 ? 4.735 -3.407 -13.479 1.00 95.25 83 ARG A N 1
ATOM 633 C CA . ARG A 1 83 ? 5.400 -2.656 -14.547 1.00 95.25 83 ARG A CA 1
ATOM 634 C C . ARG A 1 83 ? 4.522 -1.544 -15.122 1.00 95.25 83 ARG A C 1
ATOM 636 O O . ARG A 1 83 ? 3.294 -1.599 -15.101 1.00 95.25 83 ARG A O 1
ATOM 643 N N . GLY A 1 84 ? 5.166 -0.545 -15.719 1.00 93.94 84 GLY A N 1
ATOM 644 C CA . GLY A 1 84 ? 4.519 0.529 -16.469 1.00 93.94 84 GLY A CA 1
ATOM 645 C C . GLY A 1 84 ? 4.065 1.712 -15.610 1.00 93.94 84 GLY A C 1
ATOM 646 O O . GLY A 1 84 ? 4.716 2.106 -14.645 1.00 93.94 84 GLY A O 1
ATOM 647 N N . LYS A 1 85 ? 2.970 2.362 -16.023 1.00 90.69 85 LYS A N 1
ATOM 648 C CA . LYS A 1 85 ? 2.577 3.678 -15.487 1.00 90.69 85 LYS A CA 1
ATOM 649 C C . LYS A 1 85 ? 1.696 3.628 -14.235 1.00 90.69 85 LYS A C 1
ATOM 651 O O . LYS A 1 85 ? 1.725 4.599 -13.483 1.00 90.69 85 LYS A O 1
ATOM 656 N N . GLY A 1 86 ? 0.950 2.545 -14.006 1.00 90.69 86 GLY A N 1
ATOM 657 C CA . GLY A 1 86 ? 0.036 2.423 -12.864 1.00 90.69 86 GLY A CA 1
ATOM 658 C C . GLY A 1 86 ? 0.782 2.452 -11.530 1.00 90.69 86 GLY A C 1
ATOM 659 O O . GLY A 1 86 ? 1.634 1.602 -11.301 1.00 90.69 86 GLY A O 1
ATOM 660 N N . GLY A 1 87 ? 0.476 3.438 -10.683 1.00 93.31 87 GLY A N 1
ATOM 661 C CA . GLY A 1 87 ? 0.988 3.513 -9.311 1.00 93.31 87 GLY A CA 1
ATOM 662 C C . GLY A 1 87 ? 0.320 2.501 -8.381 1.00 93.31 87 GLY A C 1
ATOM 663 O O . GLY A 1 87 ? -0.667 1.862 -8.760 1.00 93.31 87 GLY A O 1
ATOM 664 N N . LEU A 1 88 ? 0.835 2.385 -7.159 1.00 96.38 88 LEU A N 1
ATOM 665 C CA . LEU A 1 88 ? 0.446 1.346 -6.205 1.00 96.38 88 LEU A CA 1
ATOM 666 C C . LEU A 1 88 ? -1.075 1.266 -5.979 1.00 96.38 88 LEU A C 1
ATOM 668 O O . LEU A 1 88 ? -1.650 0.191 -6.114 1.00 96.38 88 LEU A O 1
ATOM 672 N N . ALA A 1 89 ? -1.753 2.401 -5.768 1.00 96.94 89 ALA A N 1
ATOM 673 C CA . ALA A 1 89 ? -3.209 2.454 -5.585 1.00 96.94 89 ALA A CA 1
ATOM 674 C C . ALA A 1 89 ? -4.007 1.830 -6.747 1.00 96.94 89 ALA A C 1
ATOM 676 O O . ALA A 1 89 ? -5.031 1.187 -6.526 1.00 96.94 89 ALA A O 1
ATOM 677 N N . TYR A 1 90 ? -3.535 1.968 -7.992 1.00 96.75 90 TYR A N 1
ATOM 678 C CA . TYR A 1 90 ? -4.183 1.365 -9.163 1.00 96.75 90 TYR A CA 1
ATOM 679 C C . TYR A 1 90 ? -4.028 -0.162 -9.188 1.00 96.75 90 TYR A C 1
ATOM 681 O O . TYR A 1 90 ? -4.931 -0.857 -9.665 1.00 96.75 90 TYR A O 1
ATOM 689 N N . VAL A 1 91 ? -2.900 -0.672 -8.684 1.00 96.25 91 VAL A N 1
ATOM 690 C CA . VAL A 1 91 ? -2.598 -2.106 -8.591 1.00 96.25 91 VAL A CA 1
ATOM 691 C C . VAL A 1 91 ? -3.363 -2.731 -7.425 1.00 96.25 91 VAL A C 1
ATOM 693 O O . VAL A 1 91 ? -4.173 -3.621 -7.671 1.00 96.25 91 VAL A O 1
ATOM 696 N N . THR A 1 92 ? -3.250 -2.181 -6.210 1.00 97.94 92 THR A N 1
ATOM 697 C CA . THR A 1 92 ? -4.011 -2.633 -5.031 1.00 97.94 92 THR A CA 1
ATOM 698 C C . THR A 1 92 ? -5.523 -2.596 -5.280 1.00 97.94 92 THR A C 1
ATOM 700 O O . THR A 1 92 ? -6.221 -3.536 -4.913 1.00 97.94 92 THR A O 1
ATOM 703 N N . ALA A 1 93 ? -6.052 -1.575 -5.970 1.00 97.94 93 ALA A N 1
ATOM 704 C CA . ALA A 1 93 ? -7.466 -1.552 -6.357 1.00 97.94 93 ALA A CA 1
ATOM 705 C C . ALA A 1 93 ? -7.836 -2.631 -7.394 1.00 97.94 93 ALA A C 1
ATOM 707 O O . ALA A 1 93 ? -8.980 -3.068 -7.437 1.00 97.94 93 ALA A O 1
ATOM 708 N N . GLY A 1 94 ? -6.897 -3.073 -8.236 1.00 96.75 94 GLY A N 1
ATOM 709 C CA . GLY A 1 94 ? -7.101 -4.227 -9.116 1.00 96.75 94 GLY A CA 1
ATOM 710 C C . GLY A 1 94 ? -7.208 -5.529 -8.325 1.00 96.75 94 GLY A C 1
ATOM 711 O O . GLY A 1 94 ? -8.187 -6.254 -8.474 1.00 96.75 94 GLY A O 1
ATOM 712 N N . GLU A 1 95 ? -6.252 -5.773 -7.429 1.00 96.69 95 GLU A N 1
ATOM 713 C CA . GLU A 1 95 ? -6.224 -6.965 -6.573 1.00 96.69 95 GLU A CA 1
ATOM 714 C C . GLU A 1 95 ? -7.459 -7.039 -5.653 1.00 96.69 95 GLU A C 1
ATOM 716 O O . GLU A 1 95 ? -8.091 -8.091 -5.555 1.00 96.69 95 GLU A O 1
ATOM 721 N N . LEU A 1 96 ? -7.869 -5.916 -5.045 1.00 98.31 96 LEU A N 1
ATOM 722 C CA . LEU A 1 96 ? -9.101 -5.813 -4.249 1.00 98.31 96 LEU A CA 1
ATOM 723 C C . LEU A 1 96 ? -10.354 -6.133 -5.089 1.00 98.31 96 LEU A C 1
ATOM 725 O O . LEU A 1 96 ? -11.203 -6.906 -4.645 1.00 98.31 96 LEU A O 1
ATOM 729 N N . MET A 1 97 ? -10.458 -5.618 -6.324 1.00 97.62 97 MET A N 1
ATOM 730 C CA . MET A 1 97 ? -11.567 -5.943 -7.239 1.00 97.62 97 MET A CA 1
ATOM 731 C C . MET A 1 97 ? -11.607 -7.432 -7.617 1.00 97.62 97 MET A C 1
ATOM 733 O O . MET A 1 97 ? -12.690 -8.017 -7.679 1.00 97.62 97 MET A O 1
ATOM 737 N N . GLU A 1 98 ? -10.452 -8.049 -7.875 1.00 97.19 98 GLU A N 1
ATOM 738 C CA . GLU A 1 98 ? -10.349 -9.468 -8.242 1.00 97.19 98 GLU A CA 1
ATOM 739 C C . GLU A 1 98 ? -10.685 -10.389 -7.058 1.00 97.19 98 GLU A C 1
ATOM 741 O O . GLU A 1 98 ? -11.429 -11.359 -7.222 1.00 97.19 98 GLU A O 1
ATOM 746 N N . ALA A 1 99 ? -10.239 -10.031 -5.851 1.00 97.12 99 ALA A N 1
ATOM 747 C CA . ALA A 1 99 ? -10.597 -10.706 -4.604 1.00 97.12 99 ALA A CA 1
ATOM 748 C C . ALA A 1 99 ? -12.043 -10.434 -4.138 1.00 97.12 99 ALA A C 1
ATOM 750 O O . ALA A 1 99 ? -12.558 -11.173 -3.298 1.00 97.12 99 ALA A O 1
ATOM 751 N N . ARG A 1 100 ? -12.702 -9.399 -4.687 1.00 96.56 100 ARG A N 1
ATOM 752 C CA . ARG A 1 100 ? -13.984 -8.829 -4.218 1.00 96.56 100 ARG A CA 1
ATOM 753 C C . ARG A 1 100 ? -13.933 -8.359 -2.760 1.00 96.56 100 ARG A C 1
ATOM 755 O O . ARG A 1 100 ? -14.905 -8.518 -2.025 1.00 96.56 100 ARG A O 1
ATOM 762 N N . ALA A 1 101 ? -12.786 -7.819 -2.370 1.00 97.19 101 ALA A N 1
ATOM 763 C CA . ALA A 1 101 ? -12.474 -7.389 -1.020 1.00 97.19 101 ALA A CA 1
ATOM 764 C C . ALA A 1 101 ? -12.510 -5.860 -0.903 1.00 97.19 101 ALA A C 1
ATOM 766 O O . ALA A 1 101 ? -12.192 -5.147 -1.858 1.00 97.19 101 ALA A O 1
ATOM 767 N N . TYR A 1 102 ? -12.848 -5.368 0.287 1.00 96.38 102 TYR A N 1
ATOM 768 C CA . TYR A 1 102 ? -12.944 -3.940 0.589 1.00 96.38 102 TYR A CA 1
ATOM 769 C C . TYR A 1 102 ? -11.939 -3.513 1.659 1.00 96.38 102 TYR A C 1
ATOM 771 O O . TYR A 1 102 ? -11.584 -4.288 2.553 1.00 96.38 102 TYR A O 1
ATOM 779 N N . ILE A 1 103 ? -11.510 -2.254 1.579 1.00 98.00 103 ILE A N 1
ATOM 780 C CA . ILE A 1 103 ? -10.733 -1.569 2.614 1.00 98.00 103 ILE A CA 1
ATOM 781 C C . ILE A 1 103 ? -11.574 -0.435 3.207 1.00 98.00 103 ILE A C 1
ATOM 783 O O . ILE A 1 103 ? -12.158 0.352 2.469 1.00 98.00 103 ILE A O 1
ATOM 787 N N . ALA A 1 104 ? -11.628 -0.348 4.536 1.00 97.94 104 ALA A N 1
ATOM 788 C CA . ALA A 1 104 ? -12.296 0.733 5.261 1.00 97.94 104 ALA A CA 1
ATOM 789 C C . ALA A 1 104 ? -11.309 1.473 6.171 1.00 97.94 104 ALA A C 1
ATOM 791 O O . ALA A 1 104 ? -10.549 0.834 6.902 1.00 97.94 104 ALA A O 1
ATOM 792 N N . ALA A 1 105 ? -11.345 2.805 6.172 1.00 98.50 105 ALA A N 1
ATOM 793 C CA . ALA A 1 105 ? -10.590 3.606 7.134 1.00 98.50 105 ALA A CA 1
ATOM 794 C C . ALA A 1 105 ? -11.310 3.670 8.495 1.00 98.50 105 ALA A C 1
ATOM 796 O O . ALA A 1 105 ? -12.537 3.581 8.573 1.00 98.50 105 ALA A O 1
ATOM 797 N N . GLY A 1 106 ? -10.539 3.794 9.576 1.00 97.31 106 GLY A N 1
ATOM 798 C CA . GLY A 1 106 ? -11.066 3.923 10.936 1.00 97.31 106 GLY A CA 1
ATOM 799 C C . GLY A 1 106 ? -11.464 5.345 11.332 1.00 97.31 106 GLY A C 1
ATOM 800 O O . GLY A 1 106 ? -12.274 5.517 12.238 1.00 97.31 106 GLY A O 1
ATOM 801 N N . ASP A 1 107 ? -10.903 6.347 10.665 1.00 97.62 107 ASP A N 1
ATOM 802 C CA . ASP A 1 107 ? -11.026 7.767 10.989 1.00 97.62 107 ASP A CA 1
ATOM 803 C C . ASP A 1 107 ? -10.907 8.635 9.726 1.00 97.62 107 ASP A C 1
ATOM 805 O O . ASP A 1 107 ? -10.562 8.142 8.647 1.00 97.62 107 ASP A O 1
ATOM 809 N N . GLU A 1 108 ? -11.242 9.919 9.863 1.00 97.75 108 GLU A N 1
ATOM 810 C CA . GLU A 1 108 ? -11.294 10.882 8.760 1.00 97.75 108 GLU A CA 1
ATOM 811 C C . GLU A 1 108 ? -9.900 11.189 8.200 1.00 97.75 108 GLU A C 1
ATOM 813 O O . GLU A 1 108 ? -9.739 11.290 6.986 1.00 97.75 108 GLU A O 1
ATOM 818 N N . GLU A 1 109 ? -8.871 11.245 9.050 1.00 97.50 109 GLU A N 1
ATOM 819 C CA . GLU A 1 109 ? -7.496 11.527 8.637 1.00 97.50 109 GLU A CA 1
ATOM 820 C C . GLU A 1 109 ? -6.905 10.385 7.790 1.00 97.50 109 GLU A C 1
ATOM 822 O O . GLU A 1 109 ? -6.320 10.623 6.731 1.00 97.50 109 GLU A O 1
ATOM 827 N N . THR A 1 110 ? -7.116 9.125 8.190 1.00 98.44 110 THR A N 1
ATOM 828 C CA . THR A 1 110 ? -6.775 7.958 7.357 1.00 98.44 110 THR A CA 1
ATOM 829 C C . THR A 1 110 ? -7.628 7.920 6.091 1.00 98.44 110 THR A C 1
ATOM 831 O O . THR A 1 110 ? -7.128 7.589 5.013 1.00 98.44 110 THR A O 1
ATOM 834 N N . GLY A 1 111 ? -8.915 8.254 6.224 1.00 98.12 111 GLY A N 1
ATOM 835 C CA . GLY A 1 111 ? -9.878 8.301 5.133 1.00 98.12 111 GLY A CA 1
ATOM 836 C C . GLY A 1 111 ? -9.427 9.227 4.010 1.00 98.12 111 GLY A C 1
ATOM 837 O O . GLY A 1 111 ? -9.252 8.772 2.883 1.00 98.12 111 GLY A O 1
ATOM 838 N N . ALA A 1 112 ? -9.130 10.488 4.331 1.00 97.94 112 ALA A N 1
ATOM 839 C CA . ALA A 1 112 ? -8.673 11.511 3.392 1.00 97.94 112 ALA A CA 1
ATOM 840 C C . ALA A 1 112 ? -7.362 11.138 2.665 1.00 97.94 112 ALA A C 1
ATOM 842 O O . ALA A 1 112 ? -7.185 11.446 1.479 1.00 97.94 112 ALA A O 1
ATOM 843 N N . LEU A 1 113 ? -6.447 10.439 3.344 1.00 98.06 113 LEU A N 1
ATOM 844 C CA . LEU A 1 113 ? -5.191 9.974 2.751 1.00 98.06 113 LEU A CA 1
ATOM 845 C C . LEU A 1 113 ? -5.396 8.808 1.770 1.00 98.06 113 LEU A C 1
ATOM 847 O O . LEU A 1 113 ? -4.857 8.841 0.662 1.00 98.06 113 LEU A O 1
ATOM 851 N N . LEU A 1 114 ? -6.217 7.810 2.122 1.00 98.31 114 LEU A N 1
ATOM 852 C CA . LEU A 1 114 ? -6.599 6.739 1.189 1.00 98.31 114 LEU A CA 1
ATOM 853 C C . LEU A 1 114 ? -7.442 7.273 0.024 1.00 98.31 114 LEU A C 1
ATOM 855 O O . LEU A 1 114 ? -7.238 6.880 -1.123 1.00 98.31 114 LEU A O 1
ATOM 859 N N . GLU A 1 115 ? -8.348 8.207 0.300 1.00 97.69 115 GLU A N 1
ATOM 860 C CA . GLU A 1 115 ? -9.180 8.900 -0.678 1.00 97.69 115 GLU A CA 1
ATOM 861 C C . GLU A 1 115 ? -8.343 9.630 -1.733 1.00 97.69 115 GLU A C 1
ATOM 863 O O . GLU A 1 115 ? -8.640 9.527 -2.924 1.00 97.69 115 GLU A O 1
ATOM 868 N N . THR A 1 116 ? -7.279 10.320 -1.314 1.00 97.31 116 THR A N 1
ATOM 869 C CA . THR A 1 116 ? -6.359 11.037 -2.209 1.00 97.31 116 THR A CA 1
ATOM 870 C C . THR A 1 116 ? -5.710 10.095 -3.226 1.00 97.31 116 THR A C 1
ATOM 872 O O . THR A 1 116 ? -5.712 10.376 -4.427 1.00 97.31 116 THR A O 1
ATOM 875 N N . GLU A 1 117 ? -5.212 8.942 -2.772 1.00 97.44 117 GLU A N 1
ATOM 876 C CA . GLU A 1 117 ? -4.580 7.943 -3.640 1.00 97.44 117 GLU A CA 1
ATOM 877 C C . GLU A 1 117 ? -5.614 7.169 -4.489 1.00 97.44 117 GLU A C 1
ATOM 879 O O . GLU A 1 117 ? -5.396 6.937 -5.681 1.00 97.44 117 GLU A O 1
ATOM 884 N N . PHE A 1 118 ? -6.786 6.820 -3.940 1.00 97.75 118 PHE A N 1
ATOM 885 C CA . PHE A 1 118 ? -7.826 6.103 -4.689 1.00 97.75 118 PHE A CA 1
ATOM 886 C C . PHE A 1 118 ? -8.551 6.974 -5.728 1.00 97.75 118 PHE A C 1
ATOM 888 O O . PHE A 1 118 ? -8.864 6.455 -6.805 1.00 97.75 118 PHE A O 1
ATOM 895 N N . LYS A 1 119 ? -8.766 8.278 -5.482 1.00 96.19 119 LYS A N 1
ATOM 896 C CA . LYS A 1 119 ? -9.349 9.226 -6.461 1.00 96.19 119 LYS A CA 1
ATOM 897 C C . LYS A 1 119 ? -8.470 9.435 -7.695 1.00 96.19 119 LYS A C 1
ATOM 899 O O . LYS A 1 119 ? -8.989 9.760 -8.761 1.00 96.19 119 LYS A O 1
ATOM 904 N N . ALA A 1 120 ? -7.162 9.187 -7.600 1.00 92.25 120 ALA A N 1
ATOM 905 C CA . ALA A 1 120 ? -6.270 9.161 -8.761 1.00 92.25 120 ALA A CA 1
ATOM 906 C C . ALA A 1 120 ? -6.509 7.943 -9.688 1.00 92.25 120 ALA A C 1
ATOM 908 O O . ALA A 1 120 ? -5.944 7.867 -10.783 1.00 92.25 120 ALA A O 1
ATOM 909 N N . THR A 1 121 ? -7.351 6.984 -9.281 1.00 93.56 121 THR A N 1
ATOM 910 C CA . THR A 1 121 ? -7.650 5.753 -10.025 1.00 93.56 121 THR A CA 1
ATOM 911 C C . THR A 1 121 ? -9.083 5.734 -10.566 1.00 93.56 121 THR A C 1
ATOM 913 O O . THR A 1 121 ? -10.010 6.259 -9.961 1.00 93.56 121 THR A O 1
ATOM 916 N N . LYS A 1 122 ? -9.306 5.006 -11.668 1.00 93.19 122 LYS A N 1
ATOM 917 C CA . LYS A 1 122 ? -10.655 4.651 -12.160 1.00 93.19 122 LYS A CA 1
ATOM 918 C C . LYS A 1 122 ? -11.210 3.365 -11.510 1.00 93.19 122 LYS A C 1
ATOM 920 O O . LYS A 1 122 ? -11.907 2.606 -12.177 1.00 93.19 122 LYS A O 1
ATOM 925 N N . ARG A 1 123 ? -10.779 3.051 -10.281 1.00 94.62 123 ARG A N 1
ATOM 926 C CA . ARG A 1 123 ? -11.075 1.788 -9.572 1.00 94.62 123 ARG A CA 1
ATOM 927 C C . ARG A 1 123 ? -11.471 1.974 -8.101 1.00 94.62 123 ARG A C 1
ATOM 929 O O . ARG A 1 123 ? -12.057 1.059 -7.534 1.00 94.62 123 ARG A O 1
ATOM 936 N N . GLY A 1 124 ? -11.150 3.117 -7.486 1.00 95.44 124 GLY A N 1
ATOM 937 C CA . GLY A 1 124 ? -11.390 3.375 -6.060 1.00 95.44 124 GLY A CA 1
ATOM 938 C C . GLY A 1 124 ? -12.840 3.135 -5.635 1.00 95.44 124 GLY A C 1
ATOM 939 O O . GLY A 1 124 ? -13.084 2.440 -4.656 1.00 95.44 124 GLY A O 1
ATOM 940 N N . ASP A 1 125 ? -13.794 3.568 -6.462 1.00 95.56 125 ASP A N 1
ATOM 941 C CA . ASP A 1 125 ? -15.249 3.417 -6.283 1.00 95.56 125 ASP A CA 1
ATOM 942 C C . ASP A 1 125 ? -15.776 1.968 -6.405 1.00 95.56 125 ASP A C 1
ATOM 944 O O . ASP A 1 125 ? -16.983 1.740 -6.547 1.00 95.56 125 ASP A O 1
ATOM 948 N N . LYS A 1 126 ? -14.879 0.976 -6.420 1.00 97.00 126 LYS A N 1
ATOM 949 C CA . LYS A 1 126 ? -15.186 -0.462 -6.380 1.00 97.00 126 LYS A CA 1
ATOM 950 C C . LYS A 1 126 ? -14.597 -1.170 -5.159 1.00 97.00 126 LYS A C 1
ATOM 952 O O . LYS A 1 126 ? -14.917 -2.339 -4.972 1.00 97.00 126 LYS A O 1
ATOM 957 N N . VAL A 1 127 ? -13.749 -0.497 -4.375 1.00 97.50 127 VAL A N 1
ATOM 958 C CA . VAL A 1 127 ? -12.908 -1.117 -3.327 1.00 97.50 127 VAL A CA 1
ATOM 959 C C . VAL A 1 127 ? -12.803 -0.299 -2.035 1.00 97.50 127 VAL A C 1
ATOM 961 O O . VAL A 1 127 ? -12.458 -0.852 -0.992 1.00 97.50 127 VAL A O 1
ATOM 964 N N . PHE A 1 128 ? -13.108 0.997 -2.103 1.00 97.94 128 PHE A N 1
ATOM 965 C CA . PHE A 1 128 ? -13.115 1.953 -0.999 1.00 97.94 128 PHE A CA 1
ATOM 966 C C . PHE A 1 128 ? -14.428 2.745 -1.055 1.00 97.94 128 PHE A C 1
ATOM 968 O O . PHE A 1 128 ? -14.914 3.068 -2.141 1.00 97.94 128 PHE A O 1
ATOM 975 N N . ASP A 1 129 ? -15.024 3.021 0.102 1.00 94.81 129 ASP A N 1
ATOM 976 C CA . ASP A 1 129 ? -16.361 3.617 0.227 1.00 94.81 129 ASP A CA 1
ATOM 977 C C . ASP A 1 129 ? -16.354 5.153 0.289 1.00 94.81 129 ASP A C 1
ATOM 979 O O . ASP A 1 129 ? -17.418 5.763 0.306 1.00 94.81 129 ASP A O 1
ATOM 983 N N . PHE A 1 130 ? -15.171 5.776 0.355 1.00 96.25 130 PHE A N 1
ATOM 984 C CA . PHE A 1 130 ? -15.000 7.221 0.563 1.00 96.25 130 PHE A CA 1
ATOM 985 C C . PHE A 1 130 ? -15.751 7.761 1.799 1.00 96.25 130 PHE A C 1
ATOM 987 O O . PHE A 1 130 ? -16.129 8.929 1.849 1.00 96.25 130 PHE A O 1
ATOM 994 N N . GLY A 1 131 ? -15.946 6.909 2.811 1.00 91.00 131 GLY A N 1
ATOM 995 C CA . GLY A 1 131 ? -16.538 7.266 4.099 1.00 91.00 131 GLY A CA 1
ATOM 996 C C . GLY A 1 131 ? -18.056 7.118 4.211 1.00 91.00 131 GLY A C 1
ATOM 997 O O . GLY A 1 131 ? -18.546 7.141 5.344 1.00 91.00 131 GLY A O 1
ATOM 998 N N . ASP A 1 132 ? -18.786 6.921 3.103 1.00 91.06 132 ASP A N 1
ATOM 999 C CA . ASP A 1 132 ? -20.261 6.852 3.064 1.00 91.06 132 ASP A CA 1
ATOM 1000 C C . ASP A 1 132 ? -20.841 5.802 4.041 1.00 91.06 132 ASP A C 1
ATOM 1002 O O . ASP A 1 132 ? -21.843 6.052 4.724 1.00 91.06 132 ASP A O 1
ATOM 1006 N N . ASP A 1 133 ? -20.186 4.642 4.162 1.00 89.00 133 ASP A N 1
ATOM 1007 C CA . ASP A 1 133 ? -20.583 3.522 5.030 1.00 89.00 133 ASP A CA 1
ATOM 1008 C C . ASP A 1 133 ? -19.608 3.300 6.214 1.00 89.00 133 ASP A C 1
ATOM 1010 O O . ASP A 1 133 ? -19.783 2.363 7.003 1.00 89.00 133 ASP A O 1
ATOM 1014 N N . SER A 1 134 ? -18.600 4.168 6.386 1.00 90.31 134 SER A N 1
ATOM 1015 C CA . SER A 1 134 ? -17.521 4.011 7.375 1.00 90.31 134 SER A CA 1
ATOM 1016 C C . SER A 1 134 ? -17.226 5.266 8.216 1.00 90.31 134 SER A C 1
ATOM 1018 O O . SER A 1 134 ? -17.904 5.491 9.221 1.00 90.31 134 SER A O 1
ATOM 1020 N N . TYR A 1 135 ? -16.190 6.043 7.884 1.00 92.06 135 TYR A N 1
ATOM 1021 C CA . TYR A 1 135 ? -15.619 7.080 8.756 1.00 92.06 135 TYR A CA 1
ATOM 1022 C C . TYR A 1 135 ? -16.379 8.415 8.741 1.00 92.06 135 TYR A C 1
ATOM 1024 O O . TYR A 1 135 ? -16.369 9.105 9.755 1.00 92.06 135 TYR A O 1
ATOM 1032 N N . LEU A 1 136 ? -17.098 8.750 7.661 1.00 95.62 136 LEU A N 1
ATOM 1033 C CA . LEU A 1 136 ? -17.984 9.930 7.609 1.00 95.62 136 LEU A CA 1
ATOM 1034 C C . LEU A 1 136 ? -19.413 9.613 8.085 1.00 95.62 136 LEU A C 1
ATOM 1036 O O . LEU A 1 136 ? -20.248 10.502 8.243 1.00 95.62 136 LEU A O 1
ATOM 1040 N N . ASN A 1 137 ? -19.716 8.339 8.333 1.00 96.50 137 ASN A N 1
ATOM 1041 C CA . ASN A 1 137 ? -21.016 7.896 8.806 1.00 96.50 137 ASN A CA 1
ATOM 1042 C C . ASN A 1 137 ? -21.056 7.933 10.342 1.00 96.50 137 ASN A C 1
ATOM 1044 O O . ASN A 1 137 ? -20.563 7.005 10.986 1.00 96.50 137 ASN A O 1
ATOM 1048 N N . ASP A 1 138 ? -21.685 8.955 10.943 1.00 96.69 138 ASP A N 1
ATOM 1049 C CA . ASP A 1 138 ? -21.785 9.171 12.406 1.00 96.69 138 ASP A CA 1
ATOM 1050 C C . ASP A 1 138 ? -21.972 7.878 13.217 1.00 96.69 138 ASP A C 1
ATOM 1052 O O . ASP A 1 138 ? -21.355 7.662 14.262 1.00 96.69 138 ASP A O 1
ATOM 1056 N N . LYS A 1 139 ? -22.864 7.000 12.737 1.00 96.44 139 LYS A N 1
ATOM 1057 C CA . LYS A 1 139 ? -23.300 5.768 13.410 1.00 96.44 139 LYS A CA 1
ATOM 1058 C C . LYS A 1 139 ? -22.307 4.620 13.266 1.00 96.44 139 LYS A C 1
ATOM 1060 O O . LYS A 1 139 ? -22.497 3.600 13.932 1.00 96.44 139 LYS A O 1
ATOM 1065 N N . VAL A 1 140 ? -21.328 4.718 12.375 1.00 96.69 140 VAL A N 1
ATOM 1066 C CA . VAL A 1 140 ? -20.251 3.742 12.177 1.00 96.69 140 VAL A CA 1
ATOM 1067 C C . VAL A 1 140 ? -18.957 4.287 12.777 1.00 96.69 140 VAL A C 1
ATOM 1069 O O . VAL A 1 140 ? -18.387 3.587 13.611 1.00 96.69 140 VAL A O 1
ATOM 1072 N N . ALA A 1 141 ? -18.602 5.552 12.536 1.00 96.50 141 ALA A N 1
ATOM 1073 C CA . ALA A 1 141 ? -17.538 6.265 13.250 1.00 96.50 141 ALA A CA 1
ATOM 1074 C C . ALA A 1 141 ? -17.685 6.142 14.783 1.00 96.50 141 ALA A C 1
ATOM 1076 O O . ALA A 1 141 ? -16.806 5.602 15.454 1.00 96.50 141 ALA A O 1
ATOM 1077 N N . SER A 1 142 ? -18.872 6.454 15.328 1.00 96.25 142 SER A N 1
ATOM 1078 C CA . SER A 1 142 ? -19.210 6.287 16.759 1.00 96.25 142 SER A CA 1
ATOM 1079 C C . SER A 1 142 ? -19.138 4.845 17.289 1.00 96.25 142 SER A C 1
ATOM 1081 O O . SER A 1 142 ? -19.293 4.643 18.498 1.00 96.25 142 SER A O 1
ATOM 1083 N N . LYS A 1 143 ? -19.023 3.832 16.418 1.00 96.94 143 LYS A N 1
ATOM 1084 C CA . LYS A 1 143 ? -18.793 2.425 16.794 1.00 96.94 143 LYS A CA 1
ATOM 1085 C C . LYS A 1 143 ? -17.322 2.048 16.670 1.00 96.94 143 LYS A C 1
ATOM 1087 O O . LYS A 1 143 ? -16.865 1.270 17.498 1.00 96.94 143 LYS A O 1
ATOM 1092 N N . ILE A 1 144 ? -16.618 2.573 15.665 1.00 97.12 144 ILE A N 1
ATOM 1093 C CA . ILE A 1 144 ? -15.181 2.365 15.470 1.00 97.12 144 ILE A CA 1
ATOM 1094 C C . ILE A 1 144 ? -14.430 2.960 16.661 1.00 97.12 144 ILE A C 1
ATOM 1096 O O . ILE A 1 144 ? -13.731 2.225 17.351 1.00 97.12 144 ILE A O 1
ATOM 1100 N N . GLU A 1 145 ? -14.688 4.229 16.989 1.00 95.62 145 GLU A N 1
ATOM 1101 C CA . GLU A 1 145 ? -14.148 4.919 18.169 1.00 95.62 145 GLU A CA 1
ATOM 1102 C C . GLU A 1 145 ? -14.336 4.077 19.447 1.00 95.62 145 GLU A C 1
ATOM 1104 O O . GLU A 1 145 ? -13.370 3.715 20.116 1.00 95.62 145 GLU A O 1
ATOM 1109 N N . LYS A 1 146 ? -15.577 3.660 19.738 1.00 95.38 146 LYS A N 1
ATOM 1110 C CA . LYS A 1 146 ? -15.937 2.865 20.932 1.00 95.38 146 LYS A CA 1
ATOM 1111 C C . LYS A 1 146 ? -15.456 1.410 20.909 1.00 95.38 146 LYS A C 1
ATOM 1113 O O . LYS A 1 146 ? -15.619 0.706 21.902 1.00 95.38 146 LYS A O 1
ATOM 1118 N N . ALA A 1 147 ? -14.919 0.938 19.786 1.00 93.38 147 ALA A N 1
ATOM 1119 C CA . ALA A 1 147 ? -14.303 -0.381 19.652 1.00 93.38 147 ALA A CA 1
ATOM 1120 C C . ALA A 1 147 ? -12.766 -0.317 19.588 1.00 93.38 147 ALA A C 1
ATOM 1122 O O . ALA A 1 147 ? -12.126 -1.362 19.726 1.00 93.38 147 ALA A O 1
ATOM 1123 N N . ALA A 1 148 ? -12.196 0.875 19.384 1.00 92.88 148 ALA A N 1
ATOM 1124 C CA . ALA A 1 148 ? -10.763 1.136 19.327 1.00 92.88 148 ALA A CA 1
ATOM 1125 C C . ALA A 1 148 ? -10.218 1.756 20.626 1.00 92.88 148 ALA A C 1
ATOM 1127 O O . ALA A 1 148 ? -9.136 1.390 21.077 1.00 92.88 148 ALA A O 1
ATOM 1128 N N . ILE A 1 149 ? -10.968 2.663 21.260 1.00 89.00 149 ILE A N 1
ATOM 1129 C CA . ILE A 1 149 ? -10.610 3.239 22.561 1.00 89.00 149 ILE A CA 1
ATOM 1130 C C . ILE A 1 149 ? -10.947 2.224 23.658 1.00 89.00 149 ILE A C 1
ATOM 1132 O O . ILE A 1 149 ? -12.112 1.912 23.901 1.00 89.00 149 ILE A O 1
ATOM 1136 N N . PHE A 1 150 ? -9.909 1.700 24.314 1.00 79.12 150 PHE A N 1
ATOM 1137 C CA . PHE A 1 150 ? -10.037 0.690 25.368 1.00 79.12 150 PHE A CA 1
ATOM 1138 C C . PHE A 1 150 ? -10.401 1.295 26.736 1.00 79.12 150 PHE A C 1
ATOM 1140 O O . PHE A 1 150 ? -11.329 0.823 27.389 1.00 79.12 150 PHE A O 1
ATOM 1147 N N . ASP A 1 151 ? -9.702 2.359 27.139 1.00 81.69 151 ASP A N 1
ATOM 1148 C CA . ASP A 1 151 ? -10.037 3.202 28.290 1.00 81.69 151 ASP A CA 1
ATOM 1149 C C . ASP A 1 151 ? -9.896 4.673 27.850 1.00 81.69 151 ASP A C 1
ATOM 1151 O O . ASP A 1 151 ? -8.809 5.061 27.418 1.00 81.69 151 ASP A O 1
ATOM 1155 N N . PRO A 1 152 ? -10.955 5.505 27.912 1.00 80.31 152 PRO A N 1
ATOM 1156 C CA . PRO A 1 152 ? -10.882 6.912 27.513 1.00 80.31 152 PRO A CA 1
ATOM 1157 C C . PRO A 1 152 ? -10.063 7.791 28.476 1.00 80.31 152 PRO A C 1
ATOM 1159 O O . PRO A 1 152 ? -9.839 8.961 28.178 1.00 80.31 152 PRO A O 1
ATOM 1162 N N . ASN A 1 153 ? -9.631 7.260 29.625 1.00 82.19 153 ASN A N 1
ATOM 1163 C CA . ASN A 1 153 ? -8.808 7.964 30.610 1.00 82.19 153 ASN A CA 1
ATOM 1164 C C . ASN A 1 153 ? -7.302 7.662 30.458 1.00 82.19 153 ASN A C 1
ATOM 1166 O O . ASN A 1 153 ? -6.491 8.331 31.100 1.00 82.19 153 ASN A O 1
ATOM 1170 N N . GLU A 1 154 ? -6.911 6.672 29.642 1.00 81.00 154 GLU A N 1
ATOM 1171 C CA . GLU A 1 154 ? -5.514 6.254 29.456 1.00 81.00 154 GLU A CA 1
ATOM 1172 C C . GLU A 1 154 ? -5.023 6.556 28.029 1.00 81.00 154 GLU A C 1
ATOM 1174 O O . GLU A 1 154 ? -5.603 6.120 27.030 1.00 81.00 154 GLU A O 1
ATOM 1179 N N . ALA A 1 155 ? -3.916 7.295 27.922 1.00 82.81 155 ALA A N 1
ATOM 1180 C CA . ALA A 1 155 ? -3.304 7.633 26.640 1.00 82.81 155 ALA A CA 1
ATOM 1181 C C . ALA A 1 155 ? -2.725 6.376 25.964 1.00 82.81 155 ALA A C 1
ATOM 1183 O O . ALA A 1 155 ? -1.655 5.887 26.326 1.00 82.81 155 ALA A O 1
ATOM 1184 N N . THR A 1 156 ? -3.436 5.854 24.963 1.00 86.88 156 THR A N 1
ATOM 1185 C CA . THR A 1 156 ? -2.989 4.696 24.176 1.00 86.88 156 THR A CA 1
ATOM 1186 C C . THR A 1 156 ? -1.844 5.110 23.238 1.00 86.88 156 THR A C 1
ATOM 1188 O O . THR A 1 156 ? -2.034 6.053 22.469 1.00 86.88 156 THR A O 1
ATOM 1191 N N . PRO A 1 157 ? -0.681 4.425 23.237 1.00 91.25 157 PRO A N 1
ATOM 1192 C CA . PRO A 1 157 ? 0.429 4.745 22.335 1.00 91.25 157 PRO A CA 1
ATOM 1193 C C . PRO A 1 157 ? 0.032 4.686 20.855 1.00 91.25 157 PRO A C 1
ATOM 1195 O O . PRO A 1 157 ? -0.722 3.798 20.458 1.00 91.25 157 PRO A O 1
ATOM 1198 N N . ALA A 1 158 ? 0.583 5.573 20.019 1.00 93.56 158 ALA A N 1
ATOM 1199 C CA . ALA A 1 158 ? 0.173 5.726 18.620 1.00 93.56 158 ALA A CA 1
ATOM 1200 C C . ALA A 1 158 ? 0.239 4.424 17.786 1.00 93.56 158 ALA A C 1
ATOM 1202 O O . ALA A 1 158 ? -0.675 4.163 17.005 1.00 93.56 158 ALA A O 1
ATOM 1203 N N . TYR A 1 159 ? 1.241 3.557 18.000 1.00 93.75 159 TYR A N 1
ATOM 1204 C CA . TYR A 1 159 ? 1.329 2.247 17.332 1.00 93.75 159 TYR A CA 1
ATOM 1205 C C . TYR A 1 159 ? 0.160 1.312 17.690 1.00 93.75 159 TYR A C 1
ATOM 1207 O O . TYR A 1 159 ? -0.403 0.650 16.816 1.00 93.75 159 TYR A O 1
ATOM 1215 N N . GLN A 1 160 ? -0.237 1.281 18.965 1.00 94.31 160 GLN A N 1
ATOM 1216 C CA . GLN A 1 160 ? -1.340 0.456 19.454 1.00 94.31 160 GLN A CA 1
ATOM 1217 C C . GLN A 1 160 ? -2.685 1.075 19.064 1.00 94.31 160 GLN A C 1
ATOM 1219 O O . GLN A 1 160 ? -3.589 0.357 18.650 1.00 94.31 160 GLN A O 1
ATOM 1224 N N . ALA A 1 161 ? -2.797 2.406 19.089 1.00 94.88 161 ALA A N 1
ATOM 1225 C CA . ALA A 1 161 ? -3.967 3.114 18.587 1.00 94.88 161 ALA A CA 1
ATOM 1226 C C . ALA A 1 161 ? -4.191 2.820 17.094 1.00 94.88 161 ALA A C 1
ATOM 1228 O O . ALA A 1 161 ? -5.301 2.468 16.712 1.00 94.88 161 ALA A O 1
ATOM 1229 N N . ALA A 1 162 ? -3.154 2.864 16.250 1.00 97.06 162 ALA A N 1
ATOM 1230 C CA . ALA A 1 162 ? -3.279 2.460 14.849 1.00 97.06 162 ALA A CA 1
ATOM 1231 C C . ALA A 1 162 ? -3.754 0.996 14.728 1.00 97.06 162 ALA A C 1
ATOM 1233 O O . ALA A 1 162 ? -4.692 0.706 13.984 1.00 97.06 162 ALA A O 1
ATOM 1234 N N . ALA A 1 163 ? -3.180 0.079 15.517 1.00 97.00 163 ALA A N 1
ATOM 1235 C CA . ALA A 1 163 ? -3.590 -1.326 15.536 1.00 97.00 163 ALA A CA 1
ATOM 1236 C C . ALA A 1 163 ? -5.071 -1.522 15.926 1.00 97.00 163 ALA A C 1
ATOM 1238 O O . ALA A 1 163 ? -5.787 -2.301 15.286 1.00 97.00 163 ALA A O 1
ATOM 1239 N N . ASP A 1 164 ? -5.540 -0.812 16.954 1.00 96.12 164 ASP A N 1
ATOM 1240 C CA . ASP A 1 164 ? -6.902 -0.900 17.484 1.00 96.12 164 ASP A CA 1
ATOM 1241 C C . ASP A 1 164 ? -7.929 -0.243 16.550 1.00 96.12 164 ASP A C 1
ATOM 1243 O O . ASP A 1 164 ? -8.968 -0.845 16.273 1.00 96.12 164 ASP A O 1
ATOM 1247 N N . TRP A 1 165 ? -7.630 0.939 15.998 1.00 97.56 165 TRP A N 1
ATOM 1248 C CA . TRP A 1 165 ? -8.509 1.655 15.062 1.00 97.56 165 TRP A CA 1
ATOM 1249 C C . TRP A 1 165 ? -8.660 0.902 13.732 1.00 97.56 165 TRP A C 1
ATOM 1251 O O . TRP A 1 165 ? -9.788 0.688 13.285 1.00 97.56 165 TRP A O 1
ATOM 1261 N N . ALA A 1 166 ? -7.570 0.374 13.159 1.00 98.31 166 ALA A N 1
ATOM 1262 C CA . ALA A 1 166 ? -7.630 -0.499 11.981 1.00 98.31 166 ALA A CA 1
ATOM 1263 C C . ALA A 1 166 ? -8.454 -1.771 12.266 1.00 98.31 166 ALA A C 1
ATOM 1265 O O . ALA A 1 166 ? -9.312 -2.185 11.483 1.00 98.31 166 ALA A O 1
ATOM 1266 N N . THR A 1 167 ? -8.241 -2.368 13.442 1.00 97.75 167 THR A N 1
ATOM 1267 C CA . THR A 1 167 ? -8.984 -3.539 13.923 1.00 97.75 167 THR A CA 1
ATOM 1268 C C . THR A 1 167 ? -10.479 -3.255 14.115 1.00 97.75 167 THR A C 1
ATOM 1270 O O . THR A 1 167 ? -11.307 -4.143 13.885 1.00 97.75 167 THR A O 1
ATOM 1273 N N . ALA A 1 168 ? -10.843 -2.053 14.557 1.00 97.12 168 ALA A N 1
ATOM 1274 C CA . ALA A 1 168 ? -12.221 -1.625 14.743 1.00 97.12 168 ALA A CA 1
ATOM 1275 C C . ALA A 1 168 ? -12.907 -1.320 13.401 1.00 97.12 168 ALA A C 1
ATOM 1277 O O . ALA A 1 168 ? -14.020 -1.801 13.183 1.00 97.12 168 ALA A O 1
ATOM 1278 N N . ALA A 1 169 ? -12.225 -0.639 12.471 1.00 97.62 169 ALA A N 1
ATOM 1279 C CA . ALA A 1 169 ? -12.717 -0.338 11.124 1.00 97.62 169 ALA A CA 1
ATOM 1280 C C . ALA A 1 169 ? -13.232 -1.594 10.400 1.00 97.62 169 ALA A C 1
ATOM 1282 O O . ALA A 1 169 ? -14.404 -1.653 10.012 1.00 97.62 169 ALA A O 1
ATOM 1283 N N . ALA A 1 170 ? -12.402 -2.644 10.325 1.00 97.12 170 ALA A N 1
ATOM 1284 C CA . ALA A 1 170 ? -12.766 -3.931 9.722 1.00 97.12 170 ALA A CA 1
ATOM 1285 C C . ALA A 1 170 ? -13.995 -4.568 10.398 1.00 97.12 170 ALA A C 1
ATOM 1287 O O . ALA A 1 170 ? -14.911 -5.050 9.737 1.00 97.12 170 ALA A O 1
ATOM 1288 N N . LYS A 1 171 ? -14.062 -4.549 11.737 1.00 96.25 171 LYS A N 1
ATOM 1289 C CA . LYS A 1 171 ? -15.161 -5.170 12.502 1.00 96.25 171 LYS A CA 1
ATOM 1290 C C . LYS A 1 171 ? -16.486 -4.416 12.383 1.00 96.25 171 LYS A C 1
ATOM 1292 O O . LYS A 1 171 ? -17.542 -5.050 12.394 1.00 96.25 171 LYS A O 1
ATOM 1297 N N . CYS A 1 172 ? -16.444 -3.087 12.334 1.00 96.50 172 CYS A N 1
ATOM 1298 C CA . CYS A 1 172 ? -17.632 -2.236 12.337 1.00 96.50 172 CYS A CA 1
ATOM 1299 C C . CYS A 1 172 ? -18.274 -2.124 10.949 1.00 96.50 172 CYS A C 1
ATOM 1301 O O . CYS A 1 172 ? -19.502 -2.165 10.861 1.00 96.50 172 CYS A O 1
ATOM 1303 N N . THR A 1 173 ? -17.459 -2.055 9.891 1.00 96.06 173 THR A N 1
ATOM 1304 C CA . THR A 1 173 ? -17.918 -2.064 8.487 1.00 96.06 173 THR A CA 1
ATOM 1305 C C . THR A 1 173 ? -18.185 -3.477 7.960 1.00 96.06 173 THR A C 1
ATOM 1307 O O . THR A 1 173 ? -19.100 -3.672 7.165 1.00 96.06 173 THR A O 1
ATOM 1310 N N . LYS A 1 174 ? -17.458 -4.479 8.486 1.00 95.50 174 LYS A N 1
ATOM 1311 C CA . LYS A 1 174 ? -17.342 -5.870 7.994 1.00 95.50 174 LYS A CA 1
ATOM 1312 C C . LYS A 1 174 ? -16.489 -6.032 6.726 1.00 95.50 174 LYS A C 1
ATOM 1314 O O . LYS A 1 174 ? -16.545 -7.099 6.123 1.00 95.50 174 LYS A O 1
ATOM 1319 N N . SER A 1 175 ? -15.711 -5.017 6.355 1.00 95.69 175 SER A N 1
ATOM 1320 C CA . SER A 1 175 ? -14.738 -5.093 5.257 1.00 95.69 175 SER A CA 1
ATOM 1321 C C . SER A 1 175 ? -13.620 -6.095 5.565 1.00 95.69 175 SER A C 1
ATOM 1323 O O . SER A 1 175 ? -13.244 -6.278 6.726 1.00 95.69 175 SER A O 1
ATOM 1325 N N . GLU A 1 176 ? -13.055 -6.717 4.529 1.00 97.44 176 GLU A N 1
ATOM 1326 C CA . GLU A 1 176 ? -11.918 -7.643 4.637 1.00 97.44 176 GLU A CA 1
ATOM 1327 C C . GLU A 1 176 ? -10.693 -6.974 5.274 1.00 97.44 176 GLU A C 1
ATOM 1329 O O . GLU A 1 176 ? -10.003 -7.596 6.092 1.00 97.44 176 GLU A O 1
ATOM 1334 N N . PHE A 1 177 ? -10.463 -5.702 4.927 1.00 98.50 177 PHE A N 1
ATOM 1335 C CA . PHE A 1 177 ? -9.385 -4.871 5.445 1.00 98.50 177 PHE A CA 1
ATOM 1336 C C . PHE A 1 177 ? -9.923 -3.666 6.214 1.00 98.50 177 PHE A C 1
ATOM 1338 O O . PHE A 1 177 ? -10.836 -2.965 5.776 1.00 98.50 177 PHE A O 1
ATOM 1345 N N . GLY A 1 178 ? -9.303 -3.393 7.358 1.00 98.25 178 GLY A N 1
ATOM 1346 C CA . GLY A 1 178 ? -9.480 -2.151 8.106 1.00 98.25 178 GLY A CA 1
ATOM 1347 C C . GLY A 1 178 ? -8.152 -1.420 8.215 1.00 98.25 178 GLY A C 1
ATOM 1348 O O . GLY A 1 178 ? -7.122 -2.062 8.416 1.00 98.25 178 GLY A O 1
ATOM 1349 N N . ALA A 1 179 ? -8.172 -0.099 8.077 1.00 98.62 179 ALA A N 1
ATOM 1350 C CA . ALA A 1 179 ? -6.987 0.742 7.989 1.00 98.62 179 ALA A CA 1
ATOM 1351 C C . ALA A 1 179 ? -7.018 1.880 9.014 1.00 98.62 179 ALA A C 1
ATOM 1353 O O . ALA A 1 179 ? -8.073 2.461 9.260 1.00 98.62 179 ALA A O 1
ATOM 1354 N N . ALA A 1 180 ? -5.862 2.224 9.580 1.00 98.56 180 ALA A N 1
ATOM 1355 C CA . ALA A 1 180 ? -5.691 3.427 10.393 1.00 98.56 180 ALA A CA 1
ATOM 1356 C C . ALA A 1 180 ? -4.253 3.953 10.319 1.00 98.56 180 ALA A C 1
ATOM 1358 O O . ALA A 1 180 ? -3.301 3.180 10.188 1.00 98.56 180 ALA A O 1
ATOM 1359 N N . ILE A 1 181 ? -4.103 5.266 10.450 1.00 98.56 181 ILE A N 1
ATOM 1360 C CA . ILE A 1 181 ? -2.842 5.985 10.618 1.00 98.56 181 ILE A CA 1
ATOM 1361 C C . ILE A 1 181 ? -2.962 6.791 11.912 1.00 98.56 181 ILE A C 1
ATOM 1363 O O . ILE A 1 181 ? -3.966 7.462 12.127 1.00 98.56 181 ILE A O 1
ATOM 1367 N N . LYS A 1 182 ? -1.963 6.722 12.796 1.00 97.31 182 LYS A N 1
ATOM 1368 C CA . LYS A 1 182 ? -1.890 7.535 14.028 1.00 97.31 182 LYS A CA 1
ATOM 1369 C C . LYS A 1 182 ? -0.479 8.103 14.222 1.00 97.31 182 LYS A C 1
ATOM 1371 O O . LYS A 1 182 ? 0.458 7.663 13.559 1.00 97.31 182 LYS A O 1
ATOM 1376 N N . GLY A 1 183 ? -0.339 9.077 15.123 1.00 94.25 183 GLY A N 1
ATOM 1377 C CA . GLY A 1 183 ? 0.902 9.837 15.339 1.00 94.25 183 GLY A CA 1
ATOM 1378 C C . GLY A 1 183 ? 1.002 11.131 14.516 1.00 94.25 183 GLY A C 1
ATOM 1379 O O . GLY A 1 183 ? 2.098 11.625 14.266 1.00 94.25 183 GLY A O 1
ATOM 1380 N N . PHE A 1 184 ? -0.123 11.676 14.036 1.00 92.19 184 PHE A N 1
ATOM 1381 C CA . PHE A 1 184 ? -0.136 12.932 13.279 1.00 92.19 184 PHE A CA 1
ATOM 1382 C C . PHE A 1 184 ? 0.444 14.086 14.113 1.00 92.19 184 PHE A C 1
ATOM 1384 O O . PHE A 1 184 ? -0.025 14.362 15.215 1.00 92.19 184 PHE A O 1
ATOM 1391 N N . GLY A 1 185 ? 1.475 14.752 13.586 1.00 84.38 185 GLY A N 1
ATOM 1392 C CA . GLY A 1 185 ? 2.220 15.798 14.297 1.00 84.38 185 GLY A CA 1
ATOM 1393 C C . GLY A 1 185 ? 3.269 15.295 15.302 1.00 84.38 185 GLY A C 1
ATOM 1394 O O . GLY A 1 185 ? 3.956 16.120 15.903 1.00 84.38 185 GLY A O 1
ATOM 1395 N N . GLU A 1 186 ? 3.428 13.979 15.478 1.00 85.44 186 GLU A N 1
ATOM 1396 C CA . GLU A 1 186 ? 4.496 13.373 16.285 1.00 85.44 186 GLU A CA 1
ATOM 1397 C C . GLU A 1 186 ? 5.780 13.139 15.454 1.00 85.44 186 GLU A C 1
ATOM 1399 O O . GLU A 1 186 ? 5.833 13.380 14.248 1.00 85.44 186 GLU A O 1
ATOM 1404 N N . GLU A 1 187 ? 6.839 12.627 16.090 1.00 86.25 187 GLU A N 1
ATOM 1405 C CA . GLU A 1 187 ? 8.100 12.235 15.426 1.00 86.25 187 GLU A CA 1
ATOM 1406 C C . GLU A 1 187 ? 7.918 11.073 14.421 1.00 86.25 187 GLU A C 1
ATOM 1408 O O . GLU A 1 187 ? 8.757 10.850 13.542 1.00 86.25 187 GLU A O 1
ATOM 1413 N N . LYS A 1 188 ? 6.837 10.297 14.564 1.00 91.81 188 LYS A N 1
ATOM 1414 C CA . LYS A 1 188 ? 6.609 9.027 13.867 1.00 91.81 188 LYS A CA 1
ATOM 1415 C C . LYS A 1 188 ? 5.125 8.829 13.568 1.00 91.81 188 LYS A C 1
ATOM 1417 O O . LYS A 1 188 ? 4.304 8.868 14.480 1.00 91.81 188 LYS A O 1
ATOM 1422 N N . LEU A 1 189 ? 4.802 8.524 12.313 1.00 95.75 189 LEU A N 1
ATOM 1423 C CA . LEU A 1 189 ? 3.496 7.982 11.938 1.00 95.75 189 LEU A CA 1
ATOM 1424 C C . LEU A 1 189 ? 3.505 6.457 12.077 1.00 95.75 189 LEU A C 1
ATOM 1426 O O . LEU A 1 189 ? 4.516 5.803 11.821 1.00 95.75 189 LEU A O 1
ATOM 1430 N N . TYR A 1 190 ? 2.356 5.879 12.413 1.00 97.62 190 TYR A N 1
ATOM 1431 C CA . TYR A 1 190 ? 2.147 4.433 12.451 1.00 97.62 190 TYR A CA 1
ATOM 1432 C C . TYR A 1 190 ? 0.975 4.071 11.548 1.00 97.62 190 TYR A C 1
ATOM 1434 O O . TYR A 1 190 ? -0.163 4.435 11.838 1.00 97.62 190 TYR A O 1
ATOM 1442 N N . ALA A 1 191 ? 1.256 3.365 10.452 1.00 98.44 191 ALA A N 1
ATOM 1443 C CA . ALA A 1 191 ? 0.255 2.890 9.500 1.00 98.44 191 ALA A CA 1
ATOM 1444 C C . ALA A 1 191 ? -0.091 1.427 9.798 1.00 98.44 191 ALA A C 1
ATOM 1446 O O . ALA A 1 191 ? 0.807 0.584 9.875 1.00 98.44 191 ALA A O 1
ATOM 1447 N N . ALA A 1 192 ? -1.379 1.120 9.951 1.00 98.56 192 ALA A N 1
ATOM 1448 C CA . ALA A 1 192 ? -1.872 -0.188 10.362 1.00 98.56 192 ALA A CA 1
ATOM 1449 C C . ALA A 1 192 ? -2.937 -0.753 9.410 1.00 98.56 192 ALA A C 1
ATOM 1451 O O . ALA A 1 192 ? -3.909 -0.072 9.088 1.00 98.56 192 ALA A O 1
ATOM 1452 N N . ILE A 1 193 ? -2.787 -2.027 9.028 1.00 98.50 193 ILE A N 1
ATOM 1453 C CA . ILE A 1 193 ? -3.808 -2.820 8.325 1.00 98.50 193 ILE A CA 1
ATOM 1454 C C . ILE A 1 193 ? -4.217 -4.013 9.185 1.00 98.50 193 ILE A C 1
ATOM 1456 O O . ILE A 1 193 ? -3.389 -4.857 9.530 1.00 98.50 193 ILE A O 1
ATOM 1460 N N . ALA A 1 194 ? -5.506 -4.120 9.492 1.00 98.06 194 ALA A N 1
ATOM 1461 C CA . ALA A 1 194 ? -6.114 -5.313 10.064 1.00 98.06 194 ALA A CA 1
ATOM 1462 C C . ALA A 1 194 ? -6.664 -6.212 8.950 1.00 98.06 194 ALA A C 1
ATOM 1464 O O . ALA A 1 194 ? -7.406 -5.743 8.090 1.00 98.06 194 ALA A O 1
ATOM 1465 N N . HIS A 1 195 ? -6.334 -7.505 8.996 1.00 96.69 195 HIS A N 1
ATOM 1466 C CA . HIS A 1 195 ? -6.818 -8.521 8.059 1.00 96.69 195 HIS A CA 1
ATOM 1467 C C . HIS A 1 195 ? -7.144 -9.825 8.808 1.00 96.69 195 HIS A C 1
ATOM 1469 O O . HIS A 1 195 ? -6.284 -10.462 9.432 1.00 96.69 195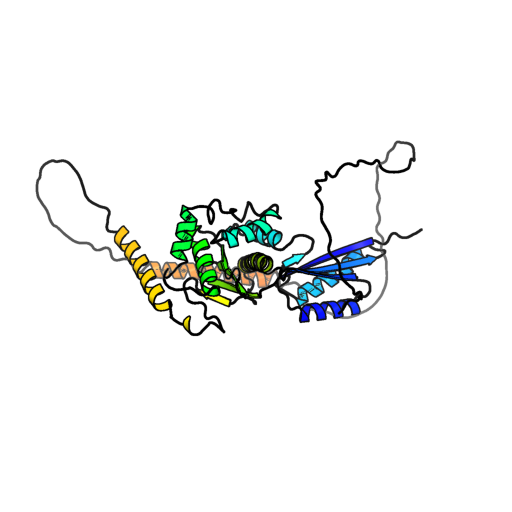 HIS A O 1
ATOM 1475 N N . GLY A 1 196 ? -8.418 -10.228 8.775 1.00 91.88 196 GLY A N 1
ATOM 1476 C CA . GLY A 1 196 ? -8.926 -11.470 9.370 1.00 91.88 196 GLY A CA 1
ATOM 1477 C C . GLY A 1 196 ? -8.784 -11.573 10.899 1.00 91.88 196 GLY A C 1
ATOM 1478 O O . GLY A 1 196 ? -9.736 -11.341 11.642 1.00 91.88 196 GLY A O 1
ATOM 1479 N N . LYS A 1 197 ? -7.612 -12.006 11.381 1.00 91.75 197 LYS A N 1
ATOM 1480 C CA . LYS A 1 197 ? -7.287 -12.180 12.817 1.00 91.75 197 LYS A CA 1
ATOM 1481 C C . LYS A 1 197 ? -6.006 -11.467 13.248 1.00 91.75 197 LYS A C 1
ATOM 1483 O O . LYS A 1 197 ? -5.669 -11.512 14.433 1.00 91.75 197 LYS A O 1
ATOM 1488 N N . PHE A 1 198 ? -5.299 -10.846 12.314 1.00 95.44 198 PHE A N 1
ATOM 1489 C CA . PHE A 1 198 ? -4.019 -10.192 12.542 1.00 95.44 198 PHE A CA 1
ATOM 1490 C C . PHE A 1 198 ? -4.121 -8.710 12.205 1.00 95.44 198 PHE A C 1
ATOM 1492 O O . PHE A 1 198 ? -4.991 -8.296 11.438 1.00 95.44 198 PHE A O 1
ATOM 1499 N N . VAL A 1 199 ? -3.229 -7.927 12.793 1.00 97.06 199 VAL A N 1
ATOM 1500 C CA . VAL A 1 199 ? -3.018 -6.529 12.438 1.00 97.06 199 VAL A CA 1
ATOM 1501 C C . VAL A 1 199 ? -1.526 -6.297 12.251 1.00 97.06 199 VAL A C 1
ATOM 1503 O O . VAL A 1 199 ? -0.714 -6.812 13.022 1.00 97.06 199 VAL A O 1
ATOM 1506 N N . TYR A 1 200 ? -1.192 -5.591 11.177 1.00 97.50 200 TYR A N 1
ATOM 1507 C CA . TYR A 1 200 ? 0.155 -5.340 10.685 1.00 97.50 200 TYR A CA 1
ATOM 1508 C C . TYR A 1 200 ? 0.415 -3.843 10.796 1.00 97.50 200 TYR A C 1
ATOM 1510 O O . TYR A 1 200 ? -0.353 -3.064 10.235 1.00 97.50 200 TYR A O 1
ATOM 1518 N N . VAL A 1 201 ? 1.454 -3.446 11.530 1.00 98.06 201 VAL A N 1
ATOM 1519 C CA . VAL A 1 201 ? 1.766 -2.043 11.831 1.00 98.06 201 VAL A CA 1
ATOM 1520 C C . VAL A 1 201 ? 3.185 -1.714 11.389 1.00 98.06 201 VAL A C 1
ATOM 1522 O O . VAL A 1 201 ? 4.136 -2.417 11.738 1.00 98.06 201 VAL A O 1
ATOM 1525 N N . ARG A 1 202 ? 3.329 -0.622 10.639 1.00 97.19 202 ARG A N 1
ATOM 1526 C CA . ARG A 1 202 ? 4.610 -0.064 10.201 1.00 97.19 202 ARG A CA 1
ATOM 1527 C C . ARG A 1 202 ? 4.821 1.309 10.836 1.00 97.19 202 ARG A C 1
ATOM 1529 O O . ARG A 1 202 ? 3.949 2.167 10.735 1.00 97.19 202 ARG A O 1
ATOM 1536 N N . GLU A 1 203 ? 5.996 1.519 11.420 1.00 96.12 203 GLU A N 1
ATOM 1537 C CA . GLU A 1 203 ? 6.492 2.846 11.799 1.00 96.12 203 GLU A CA 1
ATOM 1538 C C . GLU A 1 203 ? 7.076 3.566 10.578 1.00 96.12 203 GLU A C 1
ATOM 1540 O O . GLU A 1 203 ? 7.799 2.973 9.773 1.00 96.12 203 GLU A O 1
ATOM 1545 N N . ILE A 1 204 ? 6.760 4.851 10.454 1.00 96.38 204 ILE A N 1
ATOM 1546 C CA . ILE A 1 204 ? 7.127 5.714 9.337 1.00 96.38 204 ILE A CA 1
ATOM 1547 C C . ILE A 1 204 ? 7.740 6.996 9.925 1.00 96.38 204 ILE A C 1
ATOM 1549 O O . ILE A 1 204 ? 7.024 7.769 10.568 1.00 96.38 204 ILE A O 1
ATOM 1553 N N . PRO A 1 205 ? 9.053 7.233 9.740 1.00 92.44 205 PRO A N 1
ATOM 1554 C CA . PRO A 1 205 ? 9.725 8.415 10.277 1.00 92.44 205 PRO A CA 1
ATOM 1555 C C . PRO A 1 205 ? 9.159 9.732 9.730 1.00 92.44 205 PRO A C 1
ATOM 1557 O O . PRO A 1 205 ? 8.816 9.824 8.544 1.00 92.44 205 PRO A O 1
ATOM 1560 N N . ALA A 1 206 ? 9.136 10.774 10.569 1.00 89.75 206 ALA A N 1
ATOM 1561 C CA . ALA A 1 206 ? 8.788 12.126 10.145 1.00 89.75 206 ALA A CA 1
ATOM 1562 C C . ALA A 1 206 ? 9.629 12.573 8.936 1.00 89.75 206 ALA A C 1
ATOM 1564 O O . ALA A 1 206 ? 10.860 12.586 8.947 1.00 89.75 206 ALA A O 1
ATOM 1565 N N . SER A 1 207 ? 8.931 12.942 7.866 1.00 91.38 207 SER A N 1
ATOM 1566 C CA . SER A 1 207 ? 9.489 13.413 6.601 1.00 91.38 207 SER A CA 1
ATOM 1567 C C . SER A 1 207 ? 8.413 14.183 5.834 1.00 91.38 207 SER A C 1
ATOM 1569 O O . SER A 1 207 ? 7.226 14.062 6.135 1.00 91.38 207 SER A O 1
ATOM 1571 N N . LYS A 1 208 ? 8.803 14.972 4.825 1.00 91.00 208 LYS A N 1
ATOM 1572 C CA . LYS A 1 208 ? 7.856 15.794 4.049 1.00 91.00 208 LYS A CA 1
ATOM 1573 C C . LYS A 1 208 ? 6.759 14.966 3.357 1.00 91.00 208 LYS A C 1
ATOM 1575 O O . LYS A 1 208 ? 5.660 15.466 3.155 1.00 91.00 208 LYS A O 1
ATOM 1580 N N . ASP A 1 209 ? 7.060 13.718 3.009 1.00 94.12 209 ASP A N 1
ATOM 1581 C CA . ASP A 1 209 ? 6.146 12.796 2.331 1.00 94.12 209 ASP A CA 1
ATOM 1582 C C . ASP A 1 209 ? 5.608 11.692 3.272 1.00 94.12 209 ASP A C 1
ATOM 1584 O O . ASP A 1 209 ? 5.102 10.678 2.792 1.00 94.12 209 ASP A O 1
ATOM 1588 N N . ALA A 1 210 ? 5.721 11.845 4.602 1.00 95.75 210 ALA A N 1
ATOM 1589 C CA . ALA A 1 210 ? 5.401 10.784 5.569 1.00 95.75 210 ALA A CA 1
ATOM 1590 C C . ALA A 1 210 ? 3.935 10.321 5.510 1.00 95.75 210 ALA A C 1
ATOM 1592 O O . ALA A 1 210 ? 3.674 9.121 5.520 1.00 95.75 210 ALA A O 1
ATOM 1593 N N . GLU A 1 211 ? 2.982 11.246 5.381 1.00 96.62 211 GLU A N 1
ATOM 1594 C CA . GLU A 1 211 ? 1.548 10.935 5.261 1.00 96.62 211 GLU A CA 1
ATOM 1595 C C . GLU A 1 211 ? 1.239 10.151 3.977 1.00 96.62 211 GLU A C 1
ATOM 1597 O O . GLU A 1 211 ? 0.507 9.161 4.000 1.00 96.62 211 GLU A O 1
ATOM 1602 N N . LYS A 1 212 ? 1.885 10.517 2.861 1.00 97.25 212 LYS A N 1
ATOM 1603 C CA . LYS A 1 212 ? 1.808 9.749 1.614 1.00 97.25 212 LYS A CA 1
ATOM 1604 C C . LYS A 1 212 ? 2.470 8.378 1.762 1.00 97.25 212 LYS A C 1
ATOM 1606 O O . LYS A 1 212 ? 1.925 7.385 1.291 1.00 97.25 212 LYS A O 1
ATOM 1611 N N . CYS A 1 213 ? 3.608 8.290 2.451 1.00 97.69 213 CYS A N 1
ATOM 1612 C CA . CYS A 1 213 ? 4.255 7.012 2.750 1.00 97.69 213 CYS A CA 1
ATOM 1613 C C . CYS A 1 213 ? 3.347 6.121 3.613 1.00 97.69 213 CYS A C 1
ATOM 1615 O O . CYS A 1 213 ? 3.310 4.909 3.407 1.00 97.69 213 CYS A O 1
ATOM 1617 N N . ALA A 1 214 ? 2.555 6.704 4.517 1.00 98.25 214 ALA A N 1
ATOM 1618 C CA . ALA A 1 214 ? 1.544 5.994 5.292 1.00 98.25 214 ALA A CA 1
ATOM 1619 C C . ALA A 1 214 ? 0.396 5.482 4.409 1.00 98.25 214 ALA A C 1
ATOM 1621 O O . ALA A 1 214 ? 0.112 4.285 4.444 1.00 98.25 214 ALA A O 1
ATOM 1622 N N . ALA A 1 215 ? -0.179 6.323 3.543 1.00 98.38 215 ALA A N 1
ATOM 1623 C CA . ALA A 1 215 ? -1.198 5.912 2.572 1.00 98.38 215 ALA A CA 1
ATOM 1624 C C . ALA A 1 215 ? -0.711 4.767 1.661 1.00 98.38 215 ALA A C 1
ATOM 1626 O O . ALA A 1 215 ? -1.356 3.722 1.560 1.00 98.38 215 ALA A O 1
ATOM 1627 N N . LEU A 1 216 ? 0.471 4.916 1.055 1.00 98.38 216 LEU A N 1
ATOM 1628 C CA . LEU A 1 216 ? 1.070 3.886 0.204 1.00 98.38 216 LEU A CA 1
ATOM 1629 C C . LEU A 1 216 ? 1.441 2.622 0.999 1.00 98.38 216 LEU A C 1
ATOM 1631 O O . LEU A 1 216 ? 1.230 1.515 0.515 1.00 98.38 216 LEU A O 1
ATOM 1635 N N . THR A 1 217 ? 1.893 2.751 2.250 1.00 98.50 217 THR A N 1
ATOM 1636 C CA . THR A 1 217 ? 2.143 1.601 3.134 1.00 98.50 217 THR A CA 1
ATOM 1637 C C . THR A 1 217 ? 0.872 0.781 3.365 1.00 98.50 217 THR A C 1
ATOM 1639 O O . THR A 1 217 ? 0.922 -0.443 3.251 1.00 98.50 217 THR A O 1
ATOM 1642 N N . LEU A 1 218 ? -0.271 1.419 3.651 1.00 98.75 218 LEU A N 1
ATOM 1643 C CA . LEU A 1 218 ? -1.558 0.722 3.797 1.00 98.75 218 LEU A CA 1
ATOM 1644 C C . LEU A 1 218 ? -1.911 -0.072 2.528 1.00 98.75 218 LEU A C 1
ATOM 1646 O O . LEU A 1 218 ? -2.343 -1.225 2.608 1.00 98.75 218 LEU A O 1
ATOM 1650 N N . LEU A 1 219 ? -1.677 0.523 1.356 1.00 98.62 219 LEU A N 1
ATOM 1651 C CA . LEU A 1 219 ? -1.955 -0.086 0.056 1.00 98.62 219 LEU A CA 1
ATOM 1652 C C . LEU A 1 219 ? -1.009 -1.257 -0.268 1.00 98.62 219 LEU A C 1
ATOM 1654 O O . LEU A 1 219 ? -1.482 -2.274 -0.776 1.00 98.62 219 LEU A O 1
ATOM 1658 N N . ASP A 1 220 ? 0.286 -1.164 0.061 1.00 98.50 220 ASP A N 1
ATOM 1659 C CA . ASP A 1 220 ? 1.261 -2.249 -0.157 1.00 98.50 220 ASP A CA 1
ATOM 1660 C C . ASP A 1 220 ? 1.018 -3.420 0.806 1.00 98.50 220 ASP A C 1
ATOM 1662 O O . ASP A 1 220 ? 1.056 -4.580 0.397 1.00 98.50 220 ASP A O 1
ATOM 1666 N N . MET A 1 221 ? 0.687 -3.132 2.073 1.00 98.50 221 MET A N 1
ATOM 1667 C CA . MET A 1 221 ? 0.284 -4.163 3.037 1.00 98.50 221 MET A CA 1
ATOM 1668 C C . MET A 1 221 ? -0.988 -4.884 2.578 1.00 98.50 221 MET A C 1
ATOM 1670 O O . MET A 1 221 ? -1.023 -6.112 2.588 1.00 98.50 221 MET A O 1
ATOM 1674 N N . THR A 1 222 ? -2.001 -4.145 2.118 1.00 98.50 222 THR A N 1
ATOM 1675 C CA . THR A 1 222 ? -3.259 -4.722 1.615 1.00 98.50 222 THR A CA 1
ATOM 1676 C C . THR A 1 222 ? -3.017 -5.650 0.422 1.00 98.50 222 THR A C 1
ATOM 1678 O O . THR A 1 222 ? -3.438 -6.805 0.462 1.00 98.50 222 THR A O 1
ATOM 1681 N N . ARG A 1 223 ? -2.263 -5.198 -0.594 1.00 97.00 223 ARG A N 1
ATOM 1682 C CA . ARG A 1 223 ? -1.929 -6.005 -1.784 1.00 97.00 223 ARG A CA 1
ATOM 1683 C C . ARG A 1 223 ? -1.194 -7.302 -1.400 1.00 97.00 223 ARG A C 1
ATOM 1685 O O . ARG A 1 223 ? -1.610 -8.402 -1.750 1.00 97.00 223 ARG A O 1
ATOM 1692 N N . ARG A 1 224 ? -0.150 -7.203 -0.562 1.00 96.56 224 ARG A N 1
ATOM 1693 C CA . ARG A 1 224 ? 0.642 -8.364 -0.108 1.00 96.56 224 ARG A CA 1
ATOM 1694 C C . ARG A 1 224 ? -0.232 -9.401 0.587 1.00 96.56 224 ARG A C 1
ATOM 1696 O O . ARG A 1 224 ? -0.111 -10.591 0.313 1.00 96.56 224 ARG A O 1
ATOM 1703 N N . LEU A 1 225 ? -1.125 -8.943 1.461 1.00 96.94 225 LEU A N 1
ATOM 1704 C CA . LEU A 1 225 ? -2.013 -9.803 2.237 1.00 96.94 225 LEU A CA 1
ATOM 1705 C C . LEU A 1 225 ? -3.108 -10.469 1.387 1.00 96.94 225 LEU A C 1
ATOM 1707 O O . LEU A 1 225 ? -3.531 -11.568 1.743 1.00 96.94 225 LEU A O 1
ATOM 1711 N N . LEU A 1 226 ? -3.522 -9.860 0.267 1.00 96.00 226 LEU A N 1
ATOM 1712 C CA . LEU A 1 226 ? -4.405 -10.483 -0.729 1.00 96.00 226 LEU A CA 1
ATOM 1713 C C . LEU A 1 226 ? -3.718 -11.644 -1.457 1.00 96.00 226 LEU A C 1
ATOM 1715 O O . LEU A 1 226 ? -4.277 -12.737 -1.535 1.00 96.00 226 LEU A O 1
ATOM 1719 N N . ILE A 1 227 ? -2.494 -11.430 -1.950 1.00 92.69 227 ILE A N 1
ATOM 1720 C CA . ILE A 1 227 ? -1.729 -12.452 -2.689 1.00 92.69 227 ILE A CA 1
ATOM 1721 C C . ILE A 1 227 ? -1.020 -13.473 -1.777 1.00 92.69 227 ILE A C 1
ATOM 1723 O O . ILE A 1 227 ? -0.339 -14.373 -2.265 1.00 92.69 227 ILE A O 1
ATOM 1727 N N . GLY A 1 228 ? -1.168 -13.352 -0.452 1.00 91.88 228 GLY A N 1
ATOM 1728 C CA . GLY A 1 228 ? -0.544 -14.234 0.541 1.00 91.88 228 GLY A CA 1
ATOM 1729 C C . GLY A 1 228 ? 0.963 -14.017 0.747 1.00 91.88 228 GLY A C 1
ATOM 1730 O O . GLY A 1 228 ? 1.619 -14.861 1.358 1.00 91.88 228 GLY A O 1
ATOM 1731 N N . ALA A 1 229 ? 1.511 -12.907 0.250 1.00 90.88 229 ALA A N 1
ATOM 1732 C CA . ALA A 1 229 ? 2.913 -12.533 0.397 1.00 90.88 229 ALA A CA 1
ATOM 1733 C C . ALA A 1 229 ? 3.233 -11.987 1.800 1.00 90.88 229 ALA A C 1
ATOM 1735 O O . ALA A 1 229 ? 2.369 -11.507 2.540 1.00 90.88 229 ALA A O 1
ATOM 1736 N N . GLY A 1 230 ? 4.516 -12.030 2.163 1.00 89.38 230 GLY A N 1
ATOM 1737 C CA . GLY A 1 230 ? 5.001 -11.470 3.422 1.00 89.38 230 GLY A CA 1
ATOM 1738 C C . GLY A 1 230 ? 4.988 -9.938 3.432 1.00 89.38 230 GLY A C 1
ATOM 1739 O O . GLY A 1 230 ? 5.211 -9.293 2.404 1.00 89.38 230 GLY A O 1
ATOM 1740 N N . VAL A 1 231 ? 4.799 -9.359 4.621 1.00 93.75 231 VAL A N 1
ATOM 1741 C CA . VAL A 1 231 ? 4.921 -7.915 4.894 1.00 93.75 231 VAL A CA 1
ATOM 1742 C C . VAL A 1 231 ? 6.185 -7.674 5.741 1.00 93.75 231 VAL A C 1
ATOM 1744 O O . VAL A 1 231 ? 6.094 -7.563 6.962 1.00 93.75 231 VAL A O 1
ATOM 1747 N N . PRO A 1 232 ? 7.390 -7.654 5.138 1.00 89.19 232 PRO A N 1
ATOM 1748 C CA . PRO A 1 232 ? 8.659 -7.767 5.871 1.00 89.19 232 PRO A CA 1
ATOM 1749 C C . PRO A 1 232 ? 9.048 -6.522 6.686 1.00 89.19 232 PRO A C 1
ATOM 1751 O O . PRO A 1 232 ? 9.948 -6.594 7.514 1.00 89.19 232 PRO A O 1
ATOM 1754 N N . TYR A 1 233 ? 8.395 -5.384 6.443 1.00 90.56 233 TYR A N 1
ATOM 1755 C CA . TYR A 1 233 ? 8.663 -4.094 7.090 1.00 90.56 233 TYR A CA 1
ATOM 1756 C C . TYR A 1 233 ? 7.640 -3.731 8.184 1.00 90.56 233 TYR A C 1
ATOM 1758 O O . TYR A 1 233 ? 7.685 -2.617 8.703 1.00 90.56 233 TYR A O 1
ATOM 1766 N N . ALA A 1 234 ? 6.693 -4.620 8.507 1.00 93.88 234 ALA A N 1
ATOM 1767 C CA . ALA A 1 234 ? 5.650 -4.379 9.505 1.00 93.88 234 ALA A CA 1
ATOM 1768 C C . ALA A 1 234 ? 5.729 -5.401 10.646 1.00 93.88 234 ALA A C 1
ATOM 1770 O O . ALA A 1 234 ? 5.913 -6.597 10.416 1.00 93.88 234 ALA A O 1
ATOM 1771 N N . GLN A 1 235 ? 5.531 -4.941 11.880 1.00 93.38 235 GLN A N 1
ATOM 1772 C CA . GLN A 1 235 ? 5.293 -5.832 13.014 1.00 93.38 235 GLN A CA 1
ATOM 1773 C C . GLN A 1 235 ? 3.861 -6.373 12.934 1.00 93.38 235 GLN A C 1
ATOM 1775 O O . GLN A 1 235 ? 2.968 -5.681 12.446 1.00 93.38 235 GLN A O 1
ATOM 1780 N N . SER A 1 236 ? 3.614 -7.596 13.415 1.00 92.06 236 SER A N 1
ATOM 1781 C CA . SER A 1 236 ? 2.266 -8.182 13.396 1.00 92.06 236 SER A CA 1
ATOM 1782 C C . SER A 1 236 ? 1.878 -8.810 14.730 1.00 92.06 236 SER A C 1
ATOM 1784 O O . SER A 1 236 ? 2.625 -9.615 15.288 1.00 92.06 236 SER A O 1
ATOM 1786 N N . CYS A 1 237 ? 0.683 -8.482 15.221 1.00 90.06 237 CYS A N 1
ATOM 1787 C CA . CYS A 1 237 ? 0.070 -9.138 16.376 1.00 90.06 237 CYS A CA 1
ATOM 1788 C C . CYS A 1 237 ? -1.325 -9.677 16.020 1.00 90.06 237 CYS A C 1
ATOM 1790 O O . CYS A 1 237 ? -1.839 -9.483 14.914 1.00 90.06 237 CYS A O 1
ATOM 1792 N N . LYS A 1 238 ? -1.955 -10.404 16.949 1.00 89.44 238 LYS A N 1
ATOM 1793 C CA . LYS A 1 238 ? -3.358 -10.818 16.797 1.00 89.44 238 LYS A CA 1
ATOM 1794 C C . LYS A 1 238 ? -4.264 -9.662 17.204 1.00 89.44 238 LYS A C 1
ATOM 1796 O O . LYS A 1 238 ? -4.074 -9.083 18.267 1.00 89.44 238 LYS A O 1
ATOM 1801 N N . ALA A 1 239 ? -5.279 -9.381 16.395 1.00 82.38 239 ALA A N 1
ATOM 1802 C CA . ALA A 1 239 ? -6.181 -8.249 16.582 1.00 82.38 239 ALA A CA 1
ATOM 1803 C C . ALA A 1 239 ? -6.845 -8.252 17.979 1.00 82.38 239 ALA A C 1
ATOM 1805 O O . ALA A 1 239 ? -7.584 -9.182 18.323 1.00 82.38 239 ALA A O 1
ATOM 1806 N N . GLY A 1 240 ? -6.614 -7.200 18.774 1.00 73.12 240 GLY A N 1
ATOM 1807 C CA . GLY A 1 240 ? -7.051 -7.113 20.176 1.00 73.12 240 GLY A CA 1
ATOM 1808 C C . GLY A 1 240 ? -6.115 -7.788 21.193 1.00 73.12 240 GLY A C 1
ATOM 1809 O O . GLY A 1 240 ? -6.559 -8.161 22.281 1.00 73.12 240 GLY A O 1
ATOM 1810 N N . GLN A 1 241 ? -4.843 -7.982 20.840 1.00 80.56 241 GLN A N 1
ATOM 1811 C CA . GLN A 1 241 ? -3.733 -8.130 21.782 1.00 80.56 241 GLN A CA 1
ATOM 1812 C C . GLN A 1 241 ? -2.849 -6.876 21.734 1.00 80.56 241 GLN A C 1
ATOM 1814 O O . GLN A 1 241 ? -2.872 -6.150 20.742 1.00 80.56 241 GLN A O 1
ATOM 1819 N N . GLU A 1 242 ? -2.054 -6.665 22.784 1.00 79.25 242 GLU A N 1
ATOM 1820 C CA . GLU A 1 242 ? -0.956 -5.695 22.752 1.00 79.25 242 GLU A CA 1
ATOM 1821 C C . GLU A 1 242 ? 0.019 -6.031 21.618 1.00 79.25 242 GLU A C 1
ATOM 1823 O O . GLU A 1 242 ? 0.321 -7.206 21.375 1.00 79.25 242 GLU A O 1
ATOM 1828 N N . LEU A 1 243 ? 0.523 -5.001 20.950 1.00 79.69 243 LEU A N 1
ATOM 1829 C CA . LEU A 1 243 ? 1.661 -5.094 20.052 1.00 79.69 243 LEU A CA 1
ATOM 1830 C C . LEU A 1 243 ? 2.949 -4.906 20.867 1.00 79.69 243 LEU A C 1
ATOM 1832 O O . LEU A 1 243 ? 3.169 -3.850 21.456 1.00 79.69 243 LEU A O 1
ATOM 1836 N N . GLU A 1 244 ? 3.794 -5.938 20.919 1.00 77.38 244 GLU A N 1
ATOM 1837 C CA . GLU A 1 244 ? 5.080 -5.915 21.632 1.00 77.38 244 GLU A CA 1
ATOM 1838 C C . GLU A 1 244 ? 6.104 -5.054 20.864 1.00 77.38 244 GLU A C 1
ATOM 1840 O O . GLU A 1 244 ? 6.967 -5.567 20.155 1.00 77.38 244 GLU A O 1
ATOM 1845 N N . TRP A 1 245 ? 5.968 -3.728 20.975 1.00 80.19 245 TRP A N 1
ATOM 1846 C CA . TRP A 1 245 ? 6.773 -2.762 20.229 1.00 80.19 245 TRP A CA 1
ATOM 1847 C C . TRP A 1 245 ? 8.119 -2.481 20.912 1.00 80.19 245 TRP A C 1
ATOM 1849 O O . TRP A 1 245 ? 8.184 -1.861 21.978 1.00 80.19 245 TRP A O 1
ATOM 1859 N N . GLU A 1 246 ? 9.219 -2.908 20.291 1.00 65.25 246 GLU A N 1
ATOM 1860 C CA . GLU A 1 246 ? 10.563 -2.653 20.816 1.00 65.25 246 GLU A CA 1
ATOM 1861 C C . GLU A 1 246 ? 10.892 -1.146 20.805 1.00 65.25 246 GLU A C 1
ATOM 1863 O O . GLU A 1 246 ? 10.677 -0.444 19.818 1.00 65.25 246 GLU A O 1
ATOM 1868 N N . GLY A 1 247 ? 11.373 -0.628 21.941 1.00 58.16 247 GLY A N 1
ATOM 1869 C CA . GLY A 1 247 ? 11.563 0.811 22.162 1.00 58.16 247 GLY A CA 1
ATOM 1870 C C . GLY A 1 247 ? 10.333 1.564 22.694 1.00 58.16 247 GLY A C 1
ATOM 1871 O O . GLY A 1 247 ? 10.412 2.778 22.870 1.00 58.16 247 GLY A O 1
ATOM 1872 N N . ALA A 1 248 ? 9.217 0.886 22.995 1.00 55.62 248 ALA A N 1
ATOM 1873 C CA . ALA A 1 248 ? 8.084 1.510 23.681 1.00 55.62 248 ALA A CA 1
ATOM 1874 C C . ALA A 1 248 ? 8.497 2.142 25.035 1.00 55.62 248 ALA A C 1
ATOM 1876 O O . ALA A 1 248 ? 9.274 1.542 25.787 1.00 55.62 248 ALA A O 1
ATOM 1877 N N . PRO A 1 249 ? 7.968 3.329 25.399 1.00 46.78 249 PRO A N 1
ATOM 1878 C CA . PRO A 1 249 ? 8.276 3.962 26.678 1.00 46.78 249 PRO A CA 1
ATOM 1879 C C . PRO A 1 249 ? 7.765 3.100 27.839 1.00 46.78 249 PRO A C 1
ATOM 1881 O O . PRO A 1 249 ? 6.626 2.639 27.826 1.00 46.78 249 PRO A O 1
ATOM 1884 N N . ALA A 1 250 ? 8.589 2.918 28.876 1.00 41.41 250 ALA A N 1
ATOM 1885 C CA . ALA A 1 250 ? 8.375 1.915 29.929 1.00 41.41 250 ALA A CA 1
ATOM 1886 C C . ALA A 1 250 ? 7.052 2.037 30.722 1.00 41.41 250 ALA A C 1
ATOM 1888 O O . ALA A 1 250 ? 6.649 1.080 31.379 1.00 41.41 250 ALA A O 1
ATOM 1889 N N . ALA A 1 251 ? 6.360 3.178 30.648 1.00 43.47 251 ALA A N 1
ATOM 1890 C CA . ALA A 1 251 ? 5.028 3.365 31.228 1.00 43.47 251 ALA A CA 1
ATOM 1891 C C . ALA A 1 251 ? 3.910 2.607 30.478 1.00 43.47 251 ALA A C 1
ATOM 1893 O O . ALA A 1 251 ? 2.877 2.319 31.071 1.00 43.47 251 ALA A O 1
ATOM 1894 N N . ALA A 1 252 ? 4.111 2.257 29.201 1.00 47.97 252 ALA A N 1
ATOM 1895 C CA . ALA A 1 252 ? 3.103 1.601 28.363 1.00 47.97 252 ALA A CA 1
ATOM 1896 C C . ALA A 1 252 ? 2.938 0.091 28.637 1.00 47.97 252 ALA A C 1
ATOM 1898 O O . ALA A 1 252 ? 2.014 -0.529 28.120 1.00 47.97 252 ALA A O 1
ATOM 1899 N N . VAL A 1 253 ? 3.812 -0.529 29.441 1.00 44.69 253 VAL A N 1
ATOM 1900 C CA . VAL A 1 253 ? 3.813 -1.987 29.672 1.00 44.69 253 VAL A CA 1
ATOM 1901 C C . VAL A 1 253 ? 2.805 -2.388 30.764 1.00 44.69 253 VAL A C 1
ATOM 1903 O O . VAL A 1 253 ? 3.141 -3.034 31.757 1.00 44.69 253 VAL A O 1
ATOM 1906 N N . GLN A 1 254 ? 1.535 -2.023 30.570 1.00 48.91 254 GLN A N 1
ATOM 1907 C CA . GLN A 1 254 ? 0.400 -2.564 31.320 1.00 48.91 254 GLN A CA 1
ATOM 1908 C C . GLN A 1 254 ? -0.374 -3.535 30.424 1.00 48.91 254 GLN A C 1
ATOM 1910 O O . GLN A 1 254 ? -0.918 -3.165 29.392 1.00 48.91 254 GLN A O 1
ATOM 1915 N N . THR A 1 255 ? -0.413 -4.817 30.793 1.00 49.16 255 THR A N 1
ATOM 1916 C CA . THR A 1 255 ? -0.956 -5.846 29.891 1.00 49.16 255 THR A CA 1
ATOM 1917 C C . THR A 1 255 ? -2.481 -5.753 29.742 1.00 49.16 255 THR A C 1
ATOM 1919 O O . THR A 1 255 ? -3.216 -6.112 30.660 1.00 49.16 255 THR A O 1
ATOM 1922 N N . ARG A 1 256 ? -2.993 -5.402 28.549 1.00 53.56 256 ARG A N 1
ATOM 1923 C CA . ARG A 1 256 ? -4.438 -5.510 28.223 1.00 53.56 256 ARG A CA 1
ATOM 1924 C C . ARG A 1 256 ? -4.935 -6.960 28.099 1.00 53.56 256 ARG A C 1
ATOM 1926 O O . ARG A 1 256 ? -6.135 -7.242 28.188 1.00 53.56 256 ARG A O 1
ATOM 1933 N N . ALA A 1 257 ? -4.018 -7.916 27.935 1.00 50.97 257 ALA A N 1
ATOM 1934 C CA . ALA A 1 257 ? -4.294 -9.340 27.711 1.00 50.97 257 ALA A CA 1
ATOM 1935 C C . ALA A 1 257 ? -5.248 -10.045 28.718 1.00 50.97 257 ALA A C 1
ATOM 1937 O O . ALA A 1 257 ? -5.993 -10.936 28.286 1.00 50.97 257 ALA A O 1
ATOM 1938 N N . PRO A 1 258 ? -5.296 -9.710 30.028 1.00 48.53 258 PRO A N 1
ATOM 1939 C CA . PRO A 1 258 ? -6.283 -10.270 30.955 1.00 48.53 258 PRO A CA 1
ATOM 1940 C C . PRO A 1 258 ? -7.710 -9.795 30.645 1.00 48.53 258 PRO A C 1
ATOM 1942 O O . PRO A 1 258 ? -8.654 -10.582 30.718 1.00 48.53 258 PRO A O 1
ATOM 1945 N N . GLN A 1 259 ? -7.871 -8.530 30.249 1.00 48.19 259 GLN A N 1
ATOM 1946 C CA . GLN A 1 259 ? -9.178 -7.903 30.037 1.00 48.19 259 GLN A CA 1
ATOM 1947 C C . GLN A 1 259 ? -9.810 -8.316 28.700 1.00 48.19 259 GLN A C 1
ATOM 1949 O O . GLN A 1 259 ? -11.016 -8.5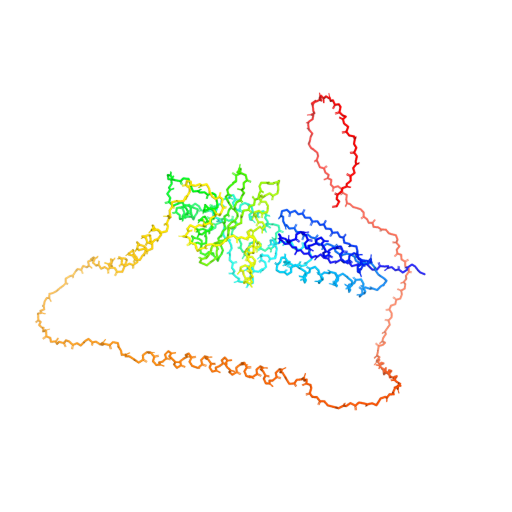56 28.633 1.00 48.19 259 GLN A O 1
ATOM 1954 N N . ALA A 1 260 ? -8.997 -8.565 27.667 1.00 46.72 260 ALA A N 1
ATOM 1955 C CA . ALA A 1 260 ? -9.463 -9.170 26.415 1.00 46.72 260 ALA A CA 1
ATOM 1956 C C . ALA A 1 260 ? -10.183 -10.522 26.640 1.00 46.72 260 ALA A C 1
ATOM 1958 O O . ALA A 1 260 ? -11.166 -10.831 25.959 1.00 46.72 260 ALA A O 1
ATOM 1959 N N . 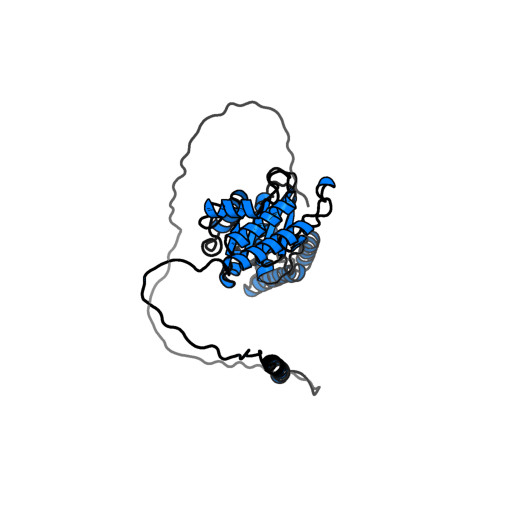LYS A 1 261 ? -9.764 -11.317 27.642 1.00 50.34 261 LYS A N 1
ATOM 1960 C CA . LYS A 1 261 ? -10.469 -12.551 28.043 1.00 50.34 261 LYS A CA 1
ATOM 1961 C C . LYS A 1 261 ? -11.817 -12.257 28.709 1.00 50.34 261 LYS A C 1
ATOM 1963 O O . LYS A 1 261 ? -12.778 -12.982 28.449 1.00 50.34 261 LYS A O 1
ATOM 1968 N N . ALA A 1 262 ? -11.910 -11.204 29.523 1.00 53.78 262 ALA A N 1
ATOM 1969 C CA . ALA A 1 262 ? -13.158 -10.781 30.161 1.00 53.78 262 ALA A CA 1
ATOM 1970 C C . ALA A 1 262 ? -14.188 -10.294 29.127 1.00 53.78 262 ALA A C 1
ATOM 1972 O O . ALA A 1 262 ? -15.327 -10.760 29.141 1.00 53.78 262 ALA A O 1
ATOM 1973 N N . MET A 1 263 ? -13.781 -9.466 28.158 1.00 54.12 263 MET A N 1
ATOM 1974 C CA . MET A 1 263 ? -14.678 -9.005 27.090 1.00 54.12 263 MET A CA 1
ATOM 1975 C C . MET A 1 263 ? -15.126 -10.160 26.173 1.00 54.12 263 MET A C 1
ATOM 1977 O O . MET A 1 263 ? -16.302 -10.259 25.821 1.00 54.12 263 MET A O 1
ATOM 1981 N N . GLN A 1 264 ? -14.243 -11.122 25.865 1.00 55.62 264 GLN A N 1
ATOM 1982 C CA . GLN A 1 264 ? -14.639 -12.359 25.173 1.00 55.62 264 GLN A CA 1
ATOM 1983 C C . GLN A 1 264 ? -15.600 -13.236 25.997 1.00 55.62 264 GLN A C 1
ATOM 1985 O O . GLN A 1 264 ? -16.443 -13.926 25.417 1.00 55.62 264 GLN A O 1
ATOM 1990 N N . ALA A 1 265 ? -15.496 -13.237 27.330 1.00 53.41 265 ALA A N 1
ATOM 1991 C CA . ALA A 1 265 ? -16.432 -13.939 28.206 1.00 53.41 265 ALA A CA 1
ATOM 1992 C C . ALA A 1 265 ? -17.803 -13.240 28.244 1.00 53.41 265 ALA A C 1
ATOM 1994 O O . ALA A 1 265 ? -18.823 -13.909 28.087 1.00 53.41 265 ALA A O 1
ATOM 1995 N N . GLN A 1 266 ? -17.840 -11.908 28.345 1.00 55.03 266 GLN A N 1
ATOM 1996 C CA . GLN A 1 266 ? -19.073 -11.115 28.275 1.00 55.03 266 GLN A CA 1
ATOM 1997 C C . GLN A 1 266 ? -19.774 -11.255 26.915 1.00 55.03 266 GLN A C 1
ATOM 1999 O O . GLN A 1 266 ? -20.980 -11.492 26.871 1.00 55.03 266 GLN A O 1
ATOM 2004 N N . ALA A 1 267 ? -19.034 -11.234 25.801 1.00 53.88 267 ALA A N 1
ATOM 2005 C CA . ALA A 1 267 ? -19.592 -11.469 24.466 1.00 53.88 267 ALA A CA 1
ATOM 2006 C C . ALA A 1 267 ? -20.202 -12.880 24.310 1.00 53.88 267 ALA A C 1
ATOM 2008 O O . ALA A 1 267 ? -21.200 -13.057 23.608 1.00 53.88 267 ALA A O 1
ATOM 2009 N N . LYS A 1 268 ? -19.643 -13.893 24.990 1.00 55.28 268 LYS A N 1
ATOM 2010 C CA . LYS A 1 268 ? -20.219 -15.250 25.066 1.00 55.28 268 LYS A CA 1
ATOM 2011 C C . LYS A 1 268 ? -21.429 -15.319 26.007 1.00 55.28 268 LYS A C 1
ATOM 2013 O O . LYS A 1 268 ? -22.375 -16.040 25.705 1.00 55.28 268 LYS A O 1
ATOM 2018 N N . ALA A 1 269 ? -21.426 -14.565 27.107 1.00 54.16 269 ALA A N 1
ATOM 2019 C CA . ALA A 1 269 ? -22.543 -14.488 28.048 1.00 54.16 269 ALA A CA 1
ATOM 2020 C C . ALA A 1 269 ? -23.766 -13.778 27.442 1.00 54.16 269 ALA A C 1
ATOM 2022 O O . ALA A 1 269 ? -24.874 -14.297 27.538 1.00 54.16 269 ALA A O 1
ATOM 2023 N N . SER A 1 270 ? -23.566 -12.662 26.735 1.00 51.84 270 SER A N 1
ATOM 2024 C CA . SER A 1 270 ? -24.632 -11.925 26.038 1.00 51.84 270 SER A CA 1
ATOM 2025 C C . SER A 1 270 ? -25.298 -12.774 24.942 1.00 51.84 270 SER A C 1
ATOM 2027 O O . SER A 1 270 ? -26.521 -12.885 24.873 1.00 51.84 270 SER A O 1
ATOM 2029 N N . LYS A 1 271 ? -24.508 -13.537 24.169 1.00 52.69 271 LYS A N 1
ATOM 2030 C CA . LYS A 1 271 ? -25.047 -14.540 23.228 1.00 52.69 271 LYS A CA 1
ATOM 2031 C C . LYS A 1 271 ? -25.811 -15.692 23.902 1.00 52.69 271 LYS A C 1
ATOM 2033 O O . LYS A 1 271 ? -26.523 -16.412 23.211 1.00 52.69 271 LYS A O 1
ATOM 2038 N N . LYS A 1 272 ? -25.682 -15.874 25.222 1.00 44.97 272 LYS A N 1
ATOM 2039 C CA . LYS A 1 272 ? -26.426 -16.874 26.003 1.00 44.97 272 LYS A CA 1
ATOM 2040 C C . LYS A 1 272 ? -27.703 -16.302 26.634 1.00 44.97 272 LYS A C 1
ATOM 2042 O O . LYS A 1 272 ? -28.673 -17.043 26.741 1.00 44.97 272 LYS A O 1
ATOM 2047 N N . SER A 1 273 ? -27.741 -15.021 27.014 1.00 42.09 273 SER A N 1
ATOM 2048 C CA . SER A 1 273 ? -28.958 -14.381 27.548 1.00 42.09 273 SER A CA 1
ATOM 2049 C C . SER A 1 273 ? -30.006 -14.104 26.467 1.00 42.09 273 SER A C 1
ATOM 2051 O O . SER A 1 273 ? -31.191 -14.314 26.712 1.00 42.09 273 SER A O 1
ATOM 2053 N N . VAL A 1 274 ? -29.590 -13.740 25.247 1.00 41.97 274 VAL A N 1
ATOM 2054 C CA . VAL A 1 274 ? -30.505 -13.577 24.093 1.00 41.97 274 VAL A CA 1
ATOM 2055 C C . VAL A 1 274 ? -31.259 -14.878 23.763 1.00 41.97 274 VAL A C 1
ATOM 2057 O O . VAL A 1 274 ? -32.386 -14.833 23.286 1.00 41.97 274 VAL A O 1
ATOM 2060 N N . ALA A 1 275 ? -30.692 -16.044 24.091 1.00 37.59 275 ALA A N 1
ATOM 2061 C CA . ALA A 1 275 ? -31.342 -17.347 23.927 1.00 37.59 275 ALA A CA 1
ATOM 2062 C C . ALA A 1 275 ? -32.306 -17.734 25.077 1.00 37.59 275 ALA A C 1
ATOM 2064 O O . ALA A 1 275 ? -32.762 -18.875 25.120 1.00 37.59 275 ALA A O 1
ATOM 2065 N N . TYR A 1 276 ? -32.583 -16.829 26.025 1.00 33.69 276 TYR A N 1
ATOM 2066 C CA . TYR A 1 276 ? -33.387 -17.100 27.228 1.00 33.69 276 TYR A CA 1
ATOM 2067 C C . TYR A 1 276 ? -34.436 -16.007 27.534 1.00 33.69 276 TYR A C 1
ATOM 2069 O O . TYR A 1 276 ? -34.981 -15.967 28.631 1.00 33.69 276 TYR A O 1
ATOM 2077 N N . SER A 1 277 ? -34.706 -15.106 26.583 1.00 33.22 277 SER A N 1
ATOM 2078 C CA . SER A 1 277 ? -35.563 -13.920 26.768 1.00 33.22 277 SER A CA 1
ATOM 2079 C C . SER A 1 277 ? -36.608 -13.782 25.649 1.00 33.22 277 SER A C 1
ATOM 2081 O O . SER A 1 277 ? -36.734 -12.723 25.035 1.00 33.22 277 SER A O 1
ATOM 2083 N N . ALA A 1 278 ? -37.318 -14.871 25.349 1.00 36.72 278 ALA A N 1
ATOM 2084 C CA . ALA A 1 278 ? -38.385 -14.910 24.348 1.00 36.72 278 ALA A CA 1
ATOM 2085 C C . ALA A 1 278 ? -39.487 -15.906 24.760 1.00 36.72 278 ALA A C 1
ATOM 2087 O O . ALA A 1 278 ? -39.484 -17.048 24.308 1.00 36.72 278 ALA A O 1
ATOM 2088 N N . ASN A 1 279 ? -40.368 -15.464 25.661 1.00 33.75 279 ASN A N 1
ATOM 2089 C CA . ASN A 1 279 ? -41.686 -16.015 26.008 1.00 33.75 279 ASN A CA 1
ATOM 2090 C C . ASN A 1 279 ? -42.445 -14.958 26.843 1.00 33.75 279 ASN A C 1
ATOM 2092 O O . ASN A 1 279 ? -41.788 -14.088 27.417 1.00 33.75 279 ASN A O 1
ATOM 2096 N N . ASP A 1 280 ? -43.771 -15.123 26.931 1.00 31.97 280 ASP A N 1
ATOM 2097 C CA . ASP A 1 280 ? -44.732 -14.439 27.824 1.00 31.97 280 ASP A CA 1
ATOM 2098 C C . ASP A 1 280 ? -44.962 -12.933 27.527 1.00 31.97 280 ASP A C 1
ATOM 2100 O O . ASP A 1 280 ? -44.020 -12.193 27.243 1.00 31.97 280 ASP A O 1
ATOM 2104 N N . ASP A 1 281 ? -46.180 -12.376 27.537 1.00 35.91 281 ASP A N 1
ATOM 2105 C CA . ASP A 1 281 ? -47.575 -12.899 27.561 1.00 35.91 281 ASP A CA 1
ATOM 2106 C C . ASP A 1 281 ? -48.348 -12.191 26.393 1.00 35.91 281 ASP A C 1
ATOM 2108 O O . ASP A 1 281 ? -47.709 -11.495 25.601 1.00 35.91 281 ASP A O 1
ATOM 2112 N N . GLU A 1 282 ? -49.655 -12.278 26.094 1.00 34.66 282 GLU A N 1
ATOM 2113 C CA . GLU A 1 282 ? -50.900 -12.817 26.704 1.00 34.66 282 GLU A CA 1
ATOM 2114 C C . GLU A 1 282 ? -51.623 -13.714 25.627 1.00 34.66 282 GLU A C 1
ATOM 2116 O O . GLU A 1 282 ? -50.944 -14.198 24.720 1.00 34.66 282 GLU A O 1
ATOM 2121 N N . ASP A 1 283 ? -52.923 -14.067 25.563 1.00 31.25 283 ASP A N 1
ATOM 2122 C CA . ASP A 1 283 ? -54.163 -13.784 26.319 1.00 31.25 283 ASP A CA 1
ATOM 2123 C C . ASP A 1 283 ? -55.234 -14.903 26.075 1.00 31.25 283 ASP A C 1
ATOM 2125 O O . ASP A 1 283 ? -55.064 -15.783 25.228 1.00 31.25 283 ASP A O 1
ATOM 2129 N N . ASP A 1 284 ? -56.367 -14.786 26.774 1.00 31.42 284 ASP A N 1
ATOM 2130 C CA . ASP A 1 284 ? -57.721 -15.339 26.571 1.00 31.42 284 ASP A CA 1
ATOM 2131 C C . ASP A 1 284 ? -58.016 -16.841 26.853 1.00 31.42 284 ASP A C 1
ATOM 2133 O O . ASP A 1 284 ? -57.169 -17.736 26.892 1.00 31.42 284 ASP A O 1
ATOM 2137 N N . TYR A 1 285 ? -59.284 -17.095 27.191 1.00 35.00 285 TYR A N 1
ATOM 2138 C CA . TYR A 1 285 ? -59.784 -18.193 28.019 1.00 35.00 285 TYR A CA 1
ATOM 2139 C C . TYR A 1 285 ? -60.402 -19.372 27.246 1.00 35.00 285 TYR A C 1
ATOM 2141 O O . TYR A 1 285 ? -61.048 -19.193 26.221 1.00 35.00 285 TYR A O 1
ATOM 2149 N N . VAL A 1 286 ? -60.374 -20.572 27.861 1.00 29.92 286 VAL A N 1
ATOM 2150 C CA . VAL A 1 286 ? -61.559 -21.428 28.166 1.00 29.92 286 VAL A CA 1
ATOM 2151 C C . VAL A 1 286 ? -61.135 -22.680 28.984 1.00 29.92 286 VAL A C 1
ATOM 2153 O O . VAL A 1 286 ? -59.971 -22.855 29.336 1.00 29.92 286 VAL A O 1
ATOM 2156 N N . GLN A 1 287 ? -62.094 -23.484 29.460 1.00 28.86 287 GLN A N 1
ATOM 2157 C CA . GLN A 1 287 ? -61.970 -24.335 30.655 1.00 28.86 287 GLN A CA 1
ATOM 2158 C C . GLN A 1 287 ? -61.378 -25.761 30.478 1.00 28.86 287 GLN A C 1
ATOM 2160 O O . GLN A 1 287 ? -61.565 -26.445 29.478 1.00 28.86 287 GLN A O 1
ATOM 2165 N N . LYS A 1 288 ? -60.749 -26.223 31.576 1.00 31.03 288 LYS A N 1
ATOM 2166 C CA . LYS A 1 288 ? -60.412 -27.604 32.029 1.00 31.03 288 LYS A CA 1
ATOM 2167 C C . LYS A 1 288 ? -61.248 -28.765 31.430 1.00 31.03 288 LYS A C 1
ATOM 2169 O O . LYS A 1 288 ? -62.470 -28.658 31.387 1.00 31.03 288 LYS A O 1
ATOM 2174 N N . PRO A 1 289 ? -60.641 -29.961 31.204 1.00 31.25 289 PRO A N 1
ATOM 2175 C CA . PRO A 1 289 ? -60.418 -30.896 32.329 1.00 31.25 289 PRO A CA 1
ATOM 2176 C C . PRO A 1 289 ? -59.096 -31.709 32.345 1.00 31.25 289 PRO A C 1
ATOM 2178 O O . PRO A 1 289 ? -58.288 -31.707 31.425 1.00 31.25 289 PRO A O 1
ATOM 2181 N N . LYS A 1 290 ? -58.863 -32.418 33.465 1.00 32.66 290 LYS A N 1
ATOM 2182 C CA . LYS A 1 290 ? -57.636 -33.185 33.793 1.00 32.66 290 LYS A CA 1
ATOM 2183 C C . LYS A 1 290 ? -57.620 -34.599 33.173 1.00 32.66 290 LYS A C 1
ATOM 2185 O O . LYS A 1 290 ? -58.634 -35.282 33.295 1.00 32.66 290 LYS A O 1
ATOM 2190 N N . LYS A 1 291 ? -56.435 -35.106 32.759 1.00 27.27 291 LYS A N 1
ATOM 2191 C CA . LYS A 1 291 ? -55.785 -36.387 33.209 1.00 27.27 291 LYS A CA 1
ATOM 2192 C C . LYS A 1 291 ? -54.823 -37.020 32.170 1.00 27.27 291 LYS A C 1
ATOM 2194 O O . LYS A 1 291 ? -55.298 -37.560 31.178 1.00 27.27 291 LYS A O 1
ATOM 2199 N N . LYS A 1 292 ? -53.528 -37.163 32.520 1.00 25.83 292 LYS A N 1
ATOM 2200 C CA . LYS A 1 292 ? -52.738 -38.434 32.621 1.00 25.83 292 LYS A CA 1
ATOM 2201 C C . LYS A 1 292 ? -51.217 -38.166 32.574 1.00 25.83 292 LYS A C 1
ATOM 2203 O O . LYS A 1 292 ? -50.743 -37.472 31.689 1.00 25.83 292 LYS A O 1
ATOM 2208 N N . LYS A 1 293 ? -50.447 -38.790 33.479 1.00 37.97 293 LYS A N 1
ATOM 2209 C CA . LYS A 1 293 ? -48.989 -39.008 33.330 1.00 37.97 293 LYS A CA 1
ATOM 2210 C C . LYS A 1 293 ? -48.749 -40.427 32.796 1.00 37.97 293 LYS A C 1
ATOM 2212 O O . LYS A 1 293 ? -49.383 -41.344 33.313 1.00 37.97 293 LYS A O 1
ATOM 2217 N N . LYS A 1 294 ? -47.809 -40.610 31.859 1.00 26.08 294 LYS A N 1
ATOM 2218 C CA . LYS A 1 294 ? -46.965 -41.814 31.632 1.00 26.08 294 LYS A CA 1
ATOM 2219 C C . LYS A 1 294 ? -45.779 -41.427 30.696 1.00 26.08 294 LYS A C 1
ATOM 2221 O O . LYS A 1 294 ? -45.750 -40.265 30.297 1.00 26.08 294 LYS A O 1
ATOM 2226 N N . PRO A 1 295 ? -44.725 -42.254 30.509 1.00 31.12 295 PRO A N 1
ATOM 2227 C CA . PRO A 1 295 ? -43.371 -41.729 30.729 1.00 31.12 295 PRO A CA 1
ATOM 2228 C C . PRO A 1 295 ? -42.414 -41.734 29.518 1.00 31.12 295 PRO A C 1
ATOM 2230 O O . PRO A 1 295 ? -42.608 -42.464 28.555 1.00 31.12 295 PRO A O 1
ATOM 2233 N N . SER A 1 296 ? -41.324 -40.974 29.684 1.00 34.50 296 SER A N 1
ATOM 2234 C CA . SER A 1 296 ? -39.938 -41.247 29.246 1.00 34.50 296 SER A CA 1
ATOM 2235 C C . SER A 1 296 ? -39.644 -41.806 27.841 1.00 34.50 296 SER A C 1
ATOM 2237 O O . SER A 1 296 ? -39.788 -43.002 27.599 1.00 34.50 296 SER A O 1
ATOM 2239 N N . SER A 1 297 ? -38.928 -41.006 27.045 1.00 27.16 297 SER A N 1
ATOM 2240 C CA . SER A 1 297 ? -37.780 -41.496 26.263 1.00 27.16 297 SER A CA 1
ATOM 2241 C C . SER A 1 297 ? -36.794 -40.357 25.974 1.00 27.16 297 SER A C 1
ATOM 2243 O O . SER A 1 297 ? -37.132 -39.421 25.252 1.00 27.16 297 SER A O 1
ATOM 2245 N N . SER A 1 298 ? -35.571 -40.427 26.503 1.00 35.38 298 SER A N 1
ATOM 2246 C CA . SER A 1 298 ? -34.464 -39.564 26.074 1.00 35.38 298 SER A CA 1
ATOM 2247 C C . SER A 1 298 ? -33.779 -40.183 24.853 1.00 35.38 298 SER A C 1
ATOM 2249 O O . SER A 1 298 ? -33.148 -41.236 24.945 1.00 35.38 298 SER A O 1
ATOM 2251 N N . ALA A 1 299 ? -33.895 -39.536 23.693 1.00 34.09 299 ALA A N 1
ATOM 2252 C CA . ALA A 1 299 ? -33.203 -39.963 22.480 1.00 34.09 299 ALA A CA 1
ATOM 2253 C C . ALA A 1 299 ? -31.723 -39.543 22.542 1.00 34.09 299 ALA A C 1
ATOM 2255 O O . ALA A 1 299 ? -31.372 -38.408 22.225 1.00 34.09 299 ALA A O 1
ATOM 2256 N N . GLY A 1 300 ? -30.853 -40.452 22.988 1.00 34.09 300 GLY A N 1
ATOM 2257 C CA . GLY A 1 300 ? -29.406 -40.228 22.993 1.00 34.09 300 GLY A CA 1
ATOM 2258 C C . GLY A 1 300 ? -28.840 -40.118 21.573 1.00 34.09 300 GLY A C 1
ATOM 2259 O O . GLY A 1 300 ? -29.165 -40.931 20.706 1.00 34.09 300 GLY A O 1
ATOM 2260 N N . VAL A 1 301 ? -27.971 -39.131 21.337 1.00 42.50 301 VAL A N 1
ATOM 2261 C CA . VAL A 1 301 ? -27.284 -38.954 20.046 1.00 42.50 301 VAL A CA 1
ATOM 2262 C C . VAL A 1 301 ? -26.394 -40.170 19.776 1.00 42.50 301 VAL A C 1
ATOM 2264 O O . VAL A 1 301 ? -25.543 -40.524 20.587 1.00 42.50 301 VAL A O 1
ATOM 2267 N N . SER A 1 302 ? -26.607 -40.839 18.642 1.00 48.44 302 SER A N 1
ATOM 2268 C CA . SER A 1 302 ? -25.911 -42.087 18.314 1.00 48.44 302 SER A CA 1
ATOM 2269 C C . SER A 1 302 ? -24.501 -41.831 17.766 1.00 48.44 302 SER A C 1
ATOM 2271 O O . SER A 1 302 ? -24.319 -40.987 16.889 1.00 48.44 302 SER A O 1
ATOM 2273 N N . ASN A 1 303 ? -23.517 -42.631 18.196 1.00 53.38 303 ASN A N 1
ATOM 2274 C CA . ASN A 1 303 ? -22.089 -42.536 17.827 1.00 53.38 303 ASN A CA 1
ATOM 2275 C C . ASN A 1 303 ? -21.762 -42.856 16.343 1.00 53.38 303 ASN A C 1
ATOM 2277 O O . ASN A 1 303 ? -20.642 -43.240 16.014 1.00 53.38 303 ASN A O 1
ATOM 2281 N N . LYS A 1 304 ? -22.720 -42.701 15.422 1.00 51.62 304 LYS A N 1
ATOM 2282 C CA . LYS A 1 304 ? -22.568 -42.988 13.984 1.00 51.62 304 LYS A CA 1
ATOM 2283 C C . LYS A 1 304 ? -22.046 -41.806 13.156 1.00 51.62 304 LYS A C 1
ATOM 2285 O O . LYS A 1 304 ? -21.702 -42.001 11.999 1.00 51.62 304 LYS A O 1
ATOM 2290 N N . ILE A 1 305 ? -21.942 -40.606 13.733 1.00 56.84 305 ILE A N 1
ATOM 2291 C CA . ILE A 1 305 ? -21.439 -39.408 13.032 1.00 56.84 305 ILE A CA 1
ATOM 2292 C C . ILE A 1 305 ? -19.916 -39.482 12.808 1.00 56.84 305 ILE A C 1
ATOM 2294 O O . ILE A 1 305 ? -19.434 -39.151 11.727 1.00 56.84 305 ILE A O 1
ATOM 2298 N N . VAL A 1 306 ? -19.158 -39.979 13.793 1.00 56.25 306 VAL A N 1
ATOM 2299 C CA . VAL A 1 306 ? -17.687 -40.092 13.730 1.00 56.25 306 VAL A CA 1
ATOM 2300 C C . VAL A 1 306 ? -17.191 -40.901 12.516 1.00 56.25 306 VAL A C 1
ATOM 2302 O O . VAL A 1 306 ? -16.383 -40.357 11.762 1.00 56.25 306 VAL A O 1
ATOM 2305 N N . PRO A 1 307 ? -17.662 -42.141 12.247 1.00 62.75 307 PRO A N 1
ATOM 2306 C CA . PRO A 1 307 ? -17.195 -42.893 11.081 1.00 62.75 307 PRO A CA 1
ATOM 2307 C C . PRO A 1 307 ? -17.562 -42.231 9.744 1.00 62.75 307 PRO A C 1
ATOM 2309 O O . PRO A 1 307 ? -16.802 -42.371 8.793 1.00 62.75 307 PRO A O 1
ATOM 2312 N N . ILE A 1 308 ? -18.665 -41.474 9.662 1.00 71.44 308 ILE A N 1
ATOM 2313 C CA . ILE A 1 308 ? -19.047 -40.750 8.436 1.00 71.44 308 ILE A CA 1
ATOM 2314 C C . ILE A 1 308 ? -18.034 -39.639 8.130 1.00 71.44 308 ILE A C 1
ATOM 2316 O O . ILE A 1 308 ? -17.578 -39.531 6.995 1.00 71.44 308 ILE A O 1
ATOM 2320 N N . ILE A 1 309 ? -17.627 -38.857 9.138 1.00 72.75 309 ILE A N 1
ATOM 2321 C CA . ILE A 1 309 ? -16.618 -37.797 8.970 1.00 72.75 309 ILE A CA 1
ATOM 2322 C C . ILE A 1 309 ? -15.275 -38.394 8.521 1.00 72.75 309 ILE A C 1
ATOM 2324 O O . ILE A 1 309 ? -14.663 -37.881 7.586 1.00 72.75 309 ILE A O 1
ATOM 2328 N N . VAL A 1 310 ? -14.844 -39.509 9.124 1.00 76.44 310 VAL A N 1
ATOM 2329 C CA . VAL A 1 310 ? -13.610 -40.212 8.723 1.00 76.44 310 VAL A CA 1
ATOM 2330 C C . VAL A 1 310 ? -13.682 -40.693 7.268 1.00 76.44 310 VAL A C 1
ATOM 2332 O O . VAL A 1 310 ? -12.712 -40.536 6.530 1.00 76.44 310 VAL A O 1
ATOM 2335 N N . LEU A 1 311 ? -14.829 -41.224 6.829 1.00 79.50 311 LEU A N 1
ATOM 2336 C CA . LEU A 1 311 ? -15.027 -41.705 5.456 1.00 79.50 311 LEU A CA 1
ATOM 2337 C C . LEU A 1 311 ? -14.988 -40.551 4.436 1.00 79.50 311 LEU A C 1
ATOM 2339 O O . LEU A 1 311 ? -14.346 -40.675 3.395 1.00 79.50 311 LEU A O 1
ATOM 2343 N N . VAL A 1 312 ? -15.589 -39.399 4.758 1.00 86.38 312 VAL A N 1
ATOM 2344 C CA . VAL A 1 312 ? -15.511 -38.183 3.924 1.00 86.38 312 VAL A CA 1
ATOM 2345 C C . VAL A 1 312 ? -14.070 -37.673 3.811 1.00 86.38 312 VAL A C 1
ATOM 2347 O O . VAL A 1 312 ? -13.618 -37.383 2.706 1.00 86.38 312 VAL A O 1
ATOM 2350 N N . VAL A 1 313 ? -13.318 -37.621 4.917 1.00 87.69 313 VAL A N 1
ATOM 2351 C CA . VAL A 1 313 ? -11.899 -37.214 4.898 1.00 87.69 313 VAL A CA 1
ATOM 2352 C C . VAL A 1 313 ? -11.048 -38.186 4.071 1.00 87.69 313 VAL A C 1
ATOM 2354 O O . VAL A 1 313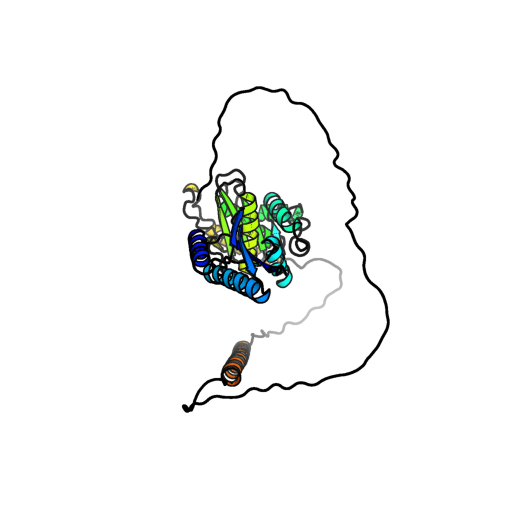 ? -10.210 -37.739 3.289 1.00 87.69 313 VAL A O 1
ATOM 2357 N N . LEU A 1 314 ? -11.295 -39.499 4.166 1.00 84.75 314 LEU A N 1
ATOM 2358 C CA . LEU A 1 314 ? -10.615 -40.506 3.341 1.00 84.75 314 LEU A CA 1
ATOM 2359 C C . LEU A 1 314 ? -10.911 -40.348 1.844 1.00 84.75 314 LEU A C 1
ATOM 2361 O O . LEU A 1 314 ? -9.999 -40.474 1.030 1.00 84.75 314 LEU A O 1
ATOM 2365 N N . LEU A 1 315 ? -12.157 -40.043 1.472 1.00 88.12 315 LEU A N 1
ATOM 2366 C CA . LEU A 1 315 ? -12.531 -39.793 0.078 1.00 88.12 315 LEU A CA 1
ATOM 2367 C C . LEU A 1 315 ? -11.864 -38.526 -0.476 1.00 88.12 315 LEU A C 1
ATOM 2369 O O . LEU A 1 315 ? -11.324 -38.565 -1.578 1.00 88.12 315 LEU A O 1
ATOM 2373 N N . VAL A 1 316 ? -11.827 -37.433 0.294 1.00 90.69 316 VAL A N 1
ATOM 2374 C CA . VAL A 1 316 ? -11.110 -36.205 -0.103 1.00 90.69 316 VAL A CA 1
ATOM 2375 C C . VAL A 1 316 ? -9.611 -36.477 -0.267 1.00 90.69 316 VAL A C 1
ATOM 2377 O O . VAL A 1 316 ? -9.027 -36.073 -1.271 1.00 90.69 316 VAL A O 1
ATOM 2380 N N . ALA A 1 317 ? -8.995 -37.223 0.657 1.00 87.12 317 ALA A N 1
ATOM 2381 C CA . ALA A 1 317 ? -7.588 -37.611 0.559 1.00 87.12 317 ALA A CA 1
ATOM 2382 C C . ALA A 1 317 ? -7.299 -38.493 -0.671 1.00 87.12 317 ALA A C 1
ATOM 2384 O O . ALA A 1 317 ? -6.290 -38.285 -1.343 1.00 87.12 317 ALA A O 1
ATOM 2385 N N . LEU A 1 318 ? -8.190 -39.432 -1.013 1.00 88.94 318 LEU A N 1
ATOM 2386 C CA . LEU A 1 318 ? -8.069 -40.267 -2.215 1.00 88.94 318 LEU A CA 1
ATOM 2387 C C . LEU A 1 318 ? -8.217 -39.463 -3.514 1.00 88.94 318 LEU A C 1
ATOM 2389 O O . LEU A 1 318 ? -7.476 -39.718 -4.460 1.00 88.94 318 LEU A O 1
ATOM 2393 N N . VAL A 1 319 ? -9.112 -38.471 -3.562 1.00 89.50 319 VAL A N 1
ATOM 2394 C CA . VAL A 1 319 ? -9.224 -37.553 -4.711 1.00 89.50 319 VAL A CA 1
ATOM 2395 C C . VAL A 1 319 ? -7.951 -36.716 -4.864 1.00 89.50 319 VAL A C 1
ATOM 2397 O O . VAL A 1 319 ? -7.430 -36.596 -5.971 1.00 89.50 319 VAL A O 1
ATOM 2400 N N . PHE A 1 320 ? -7.397 -36.198 -3.763 1.00 86.88 320 PHE A N 1
ATOM 2401 C CA . PHE A 1 320 ? -6.156 -35.417 -3.786 1.00 86.88 320 PHE A CA 1
ATOM 2402 C C . PHE A 1 320 ? -4.944 -36.266 -4.205 1.00 86.88 320 PHE A C 1
ATOM 2404 O O . PHE A 1 320 ? -4.146 -35.844 -5.042 1.00 86.88 320 PHE A O 1
ATOM 2411 N N . ALA A 1 321 ? -4.839 -37.496 -3.691 1.00 82.44 321 ALA A N 1
ATOM 2412 C CA . ALA A 1 321 ? -3.815 -38.456 -4.098 1.00 82.44 321 ALA A CA 1
ATOM 2413 C C . ALA A 1 321 ? -3.959 -38.849 -5.577 1.00 82.44 321 ALA A C 1
ATOM 2415 O O . ALA A 1 321 ? -2.964 -38.882 -6.297 1.00 82.44 321 ALA A O 1
ATOM 2416 N N . GLY A 1 322 ? -5.187 -39.084 -6.052 1.00 85.50 322 GLY A N 1
ATOM 2417 C CA . GLY A 1 322 ? -5.479 -39.361 -7.459 1.00 85.50 322 GLY A CA 1
ATOM 2418 C C . GLY A 1 322 ? -5.081 -38.208 -8.383 1.00 85.50 322 GLY A C 1
ATOM 2419 O O . GLY A 1 322 ? -4.454 -38.451 -9.410 1.00 85.50 322 GLY A O 1
ATOM 2420 N N . TYR A 1 323 ? -5.359 -36.961 -7.990 1.00 86.88 323 TYR A N 1
ATOM 2421 C CA . TYR A 1 323 ? -4.915 -35.765 -8.713 1.00 86.88 323 TYR A CA 1
ATOM 2422 C C . TYR A 1 323 ? -3.382 -35.675 -8.791 1.00 86.88 323 TYR A C 1
ATOM 2424 O O . TYR A 1 323 ? -2.832 -35.528 -9.881 1.00 86.88 323 TYR A O 1
ATOM 2432 N N . TYR A 1 324 ? -2.679 -35.841 -7.665 1.00 81.44 324 TYR A N 1
ATOM 2433 C CA . TYR A 1 324 ? -1.211 -35.833 -7.635 1.00 81.44 324 TYR A CA 1
ATOM 2434 C C . TYR A 1 324 ? -0.593 -36.954 -8.475 1.00 81.44 324 TYR A C 1
ATOM 2436 O O . TYR A 1 324 ? 0.374 -36.715 -9.201 1.00 81.44 324 TYR A O 1
ATOM 2444 N N . LEU A 1 325 ? -1.148 -38.166 -8.408 1.00 77.38 325 LEU A N 1
ATOM 2445 C CA . LEU A 1 325 ? -0.652 -39.318 -9.157 1.00 77.38 325 LEU A CA 1
ATOM 2446 C C . LEU A 1 325 ? -0.897 -39.123 -10.661 1.00 77.38 325 LEU A C 1
ATOM 2448 O O . LEU A 1 325 ? 0.028 -39.312 -11.445 1.00 77.38 325 LEU A O 1
ATOM 2452 N N . LEU A 1 326 ? -2.078 -38.634 -11.062 1.00 72.50 326 LEU A N 1
ATOM 2453 C CA . LEU A 1 326 ? -2.382 -38.282 -12.453 1.00 72.50 326 LEU A CA 1
ATOM 2454 C C . LEU A 1 326 ? -1.420 -37.208 -12.985 1.00 72.50 326 LEU A C 1
ATOM 2456 O O . LEU A 1 326 ? -0.831 -37.389 -14.048 1.00 72.50 326 LEU A O 1
ATOM 2460 N N . ASN A 1 327 ? -1.203 -36.129 -12.226 1.00 72.94 327 ASN A N 1
ATOM 2461 C CA . ASN A 1 327 ? -0.316 -35.039 -12.631 1.00 72.94 327 ASN A CA 1
ATOM 2462 C C . ASN A 1 327 ? 1.145 -35.520 -12.760 1.00 72.94 327 ASN A C 1
ATOM 2464 O O . ASN A 1 327 ? 1.817 -35.230 -13.747 1.00 72.94 327 ASN A O 1
ATOM 2468 N N . THR A 1 328 ? 1.606 -36.353 -11.820 1.00 71.19 328 THR A N 1
ATOM 2469 C CA . THR A 1 328 ? 2.961 -36.933 -11.836 1.00 71.19 328 THR A CA 1
ATOM 2470 C C . THR A 1 328 ? 3.162 -37.928 -12.986 1.00 71.19 328 THR A C 1
ATOM 2472 O O . THR A 1 328 ? 4.254 -37.991 -13.541 1.00 71.19 328 THR A O 1
ATOM 2475 N N . PHE A 1 329 ? 2.140 -38.701 -13.378 1.00 66.00 329 PHE A N 1
ATOM 2476 C CA . PHE A 1 329 ? 2.279 -39.735 -14.416 1.00 66.00 329 PHE A CA 1
ATOM 2477 C C . PHE A 1 329 ? 2.026 -39.234 -15.846 1.00 66.00 329 PHE A C 1
ATOM 2479 O O . PHE A 1 329 ? 2.599 -39.788 -16.785 1.00 66.00 329 PHE A O 1
ATOM 2486 N N . PHE A 1 330 ? 1.185 -38.208 -16.029 1.00 58.66 330 PHE A N 1
ATOM 2487 C CA . PHE A 1 330 ? 0.841 -37.683 -17.357 1.00 58.66 330 PHE A CA 1
ATOM 2488 C C . PHE A 1 330 ? 1.661 -36.455 -17.772 1.00 58.66 330 PHE A C 1
ATOM 2490 O O . PHE A 1 330 ? 2.061 -36.391 -18.932 1.00 58.66 330 PHE A O 1
ATOM 2497 N N . PHE A 1 331 ? 1.971 -35.518 -16.866 1.00 54.22 331 PHE A N 1
ATOM 2498 C CA . PHE A 1 331 ? 2.766 -34.330 -17.223 1.00 54.22 331 PHE A CA 1
ATOM 2499 C C . PHE A 1 331 ? 4.283 -34.537 -17.134 1.00 54.22 331 PHE A C 1
ATOM 2501 O O . PHE A 1 331 ? 5.027 -33.759 -17.721 1.00 54.22 331 PHE A O 1
ATOM 2508 N N . ASN A 1 332 ? 4.761 -35.596 -16.470 1.00 46.66 332 ASN A N 1
ATOM 2509 C CA . ASN A 1 332 ? 6.198 -35.849 -16.295 1.00 46.66 332 ASN A CA 1
ATOM 2510 C C . ASN A 1 332 ? 6.775 -36.905 -17.265 1.00 46.66 332 ASN A C 1
ATOM 2512 O O . ASN A 1 332 ? 7.818 -37.494 -16.988 1.00 46.66 332 ASN A O 1
ATOM 2516 N N . LYS A 1 333 ? 6.103 -37.183 -18.397 1.00 43.97 333 LYS A N 1
ATOM 2517 C CA . LYS A 1 333 ? 6.552 -38.167 -19.407 1.00 43.97 333 LYS A CA 1
ATOM 2518 C C . LYS A 1 333 ? 7.007 -37.529 -20.729 1.00 43.97 333 LYS A C 1
ATOM 2520 O O . LYS A 1 333 ? 6.636 -37.976 -21.812 1.00 43.97 333 LYS A O 1
ATOM 2525 N N . THR A 1 334 ? 7.869 -36.519 -20.634 1.00 42.03 334 THR A N 1
ATOM 2526 C CA . THR A 1 334 ? 8.639 -35.973 -21.768 1.00 42.03 334 THR A CA 1
ATOM 2527 C C . THR A 1 334 ? 10.078 -35.657 -21.346 1.00 42.03 334 THR A C 1
ATOM 2529 O O . THR A 1 334 ? 10.445 -34.495 -21.192 1.00 42.03 334 THR A O 1
ATOM 2532 N N . GLY A 1 335 ? 10.900 -36.691 -21.146 1.00 35.81 335 GLY A N 1
ATOM 2533 C CA . GLY A 1 335 ? 12.332 -36.535 -20.875 1.00 35.81 335 GLY A CA 1
ATOM 2534 C C . GLY A 1 335 ? 13.059 -37.865 -20.660 1.00 35.81 335 GLY A C 1
ATOM 2535 O O . GLY A 1 335 ? 12.627 -38.652 -19.825 1.00 35.81 335 GLY A O 1
ATOM 2536 N N . SER A 1 336 ? 14.174 -38.050 -21.383 1.00 36.34 336 SER A N 1
ATOM 2537 C CA . SER A 1 336 ? 15.181 -39.123 -21.236 1.00 36.34 336 SER A CA 1
ATOM 2538 C C . SER A 1 336 ? 14.738 -40.581 -21.516 1.00 36.34 336 SER A C 1
ATOM 2540 O O . SER A 1 336 ? 13.630 -40.991 -21.191 1.00 36.34 336 SER A O 1
ATOM 2542 N N . ASP A 1 337 ? 15.541 -41.444 -22.157 1.00 36.00 337 ASP A N 1
ATOM 2543 C CA . ASP A 1 337 ? 16.930 -41.333 -22.660 1.00 36.00 337 ASP A CA 1
ATOM 2544 C C . ASP A 1 337 ? 17.127 -42.106 -23.990 1.00 36.00 337 ASP A C 1
ATOM 2546 O O . ASP A 1 337 ? 16.282 -42.925 -24.355 1.00 36.00 337 ASP A O 1
ATOM 2550 N N . LYS A 1 338 ? 18.331 -41.942 -24.580 1.00 33.56 338 LYS A N 1
ATOM 2551 C CA . LYS A 1 338 ? 19.021 -42.797 -25.586 1.00 33.56 338 LYS A CA 1
ATOM 2552 C C . LYS A 1 338 ? 18.713 -42.519 -27.069 1.00 33.56 338 LYS A C 1
ATOM 2554 O O . LYS A 1 338 ? 17.573 -42.258 -27.424 1.00 33.56 338 LYS A O 1
ATOM 2559 N N . ASP A 1 339 ? 19.682 -42.550 -27.996 1.00 33.75 339 ASP A N 1
ATOM 2560 C CA . ASP A 1 339 ? 21.134 -42.851 -27.917 1.00 33.75 339 ASP A CA 1
ATOM 2561 C C . ASP A 1 339 ? 21.985 -41.830 -28.719 1.00 33.75 339 ASP A C 1
ATOM 2563 O O . ASP A 1 339 ? 21.458 -40.884 -29.303 1.00 33.75 339 ASP A O 1
ATOM 2567 N N . ALA A 1 340 ? 23.317 -41.974 -28.700 1.00 32.59 340 ALA A N 1
ATOM 2568 C CA . ALA A 1 340 ? 24.271 -40.959 -29.167 1.00 32.59 340 ALA A CA 1
ATOM 2569 C C . ALA A 1 340 ? 24.863 -41.174 -30.584 1.00 32.59 340 ALA A C 1
ATOM 2571 O O . ALA A 1 340 ? 24.891 -42.285 -31.111 1.00 32.59 340 ALA A O 1
ATOM 2572 N N . SER A 1 341 ? 25.515 -40.106 -31.081 1.00 30.77 341 SER A N 1
ATOM 2573 C CA . SER A 1 341 ? 26.566 -40.044 -32.128 1.00 30.77 341 SER A CA 1
ATOM 2574 C C . SER A 1 341 ? 26.189 -39.737 -33.595 1.00 30.77 341 SER A C 1
ATOM 2576 O O . SER A 1 341 ? 25.112 -40.058 -34.079 1.00 30.77 341 SER A O 1
ATOM 2578 N N . THR A 1 342 ? 27.195 -39.194 -34.304 1.00 29.73 342 THR A N 1
ATOM 2579 C CA . THR A 1 342 ? 27.389 -39.205 -35.776 1.00 29.73 342 THR A CA 1
ATOM 2580 C C . THR A 1 342 ? 26.759 -38.077 -36.625 1.00 29.73 342 THR A C 1
ATOM 2582 O O . THR A 1 342 ? 25.789 -38.264 -37.343 1.00 29.73 342 THR A O 1
ATOM 2585 N N . SER A 1 343 ? 27.424 -36.912 -36.577 1.00 32.44 343 SER A N 1
ATOM 2586 C CA . SER A 1 343 ? 27.871 -36.038 -37.697 1.00 32.44 343 SER A CA 1
ATOM 2587 C C . SER A 1 343 ? 27.041 -35.773 -38.980 1.00 32.44 343 SER A C 1
ATOM 2589 O O . SER A 1 343 ? 26.563 -36.688 -39.637 1.00 32.44 343 SER A O 1
ATOM 2591 N N . SER A 1 344 ? 27.216 -34.533 -39.479 1.00 30.53 344 SER A N 1
ATOM 2592 C CA . SER A 1 344 ? 27.214 -34.064 -40.893 1.00 30.53 344 SER A CA 1
ATOM 2593 C C . SER A 1 344 ? 26.004 -33.261 -41.433 1.00 30.53 344 SER A C 1
ATOM 2595 O O . SER A 1 344 ? 24.954 -33.781 -41.772 1.00 30.53 344 SER A O 1
ATOM 2597 N N . SER A 1 345 ? 26.234 -31.943 -41.538 1.00 33.72 345 SER A N 1
ATOM 2598 C CA . SER A 1 345 ? 25.952 -31.023 -42.665 1.00 33.72 345 SER A CA 1
ATOM 2599 C C . SER A 1 345 ? 24.823 -31.274 -43.691 1.00 33.72 345 SER A C 1
ATOM 2601 O O . SER A 1 345 ? 24.869 -32.268 -44.413 1.00 33.72 345 SER A O 1
ATOM 2603 N N . SER A 1 346 ? 24.059 -30.194 -43.961 1.00 30.58 346 SER A N 1
ATOM 2604 C CA . SER A 1 346 ? 23.627 -29.670 -45.293 1.00 30.58 346 SER A CA 1
ATOM 2605 C C . SER A 1 346 ? 22.113 -29.483 -45.511 1.00 30.58 346 SER A C 1
ATOM 2607 O O . SER A 1 346 ? 21.305 -30.216 -44.959 1.00 30.58 346 SER A O 1
ATOM 2609 N N . ALA A 1 347 ? 21.787 -28.532 -46.407 1.00 29.77 347 ALA A N 1
ATOM 2610 C CA . ALA A 1 347 ? 20.461 -28.120 -46.916 1.00 29.77 347 ALA A CA 1
ATOM 2611 C C . ALA A 1 347 ? 19.486 -27.510 -45.871 1.00 29.77 347 ALA A C 1
ATOM 2613 O O . ALA A 1 347 ? 19.400 -27.980 -44.748 1.00 29.77 347 ALA A O 1
ATOM 2614 N N . VAL A 1 348 ? 18.762 -26.398 -46.088 1.00 32.84 348 VAL A N 1
ATOM 2615 C CA . VAL A 1 348 ? 18.234 -25.682 -47.281 1.00 32.84 348 VAL A CA 1
ATOM 2616 C C . VAL A 1 348 ? 16.947 -26.276 -47.878 1.00 32.84 348 VAL A C 1
ATOM 2618 O O . VAL A 1 348 ? 16.975 -27.073 -48.806 1.00 32.84 348 VAL A O 1
ATOM 2621 N N . SER A 1 349 ? 15.813 -25.778 -47.381 1.00 32.12 349 SER A N 1
ATOM 2622 C CA . SER A 1 349 ? 14.539 -25.541 -48.092 1.00 32.12 349 SER A CA 1
ATOM 2623 C C . SER A 1 349 ? 13.825 -24.408 -47.314 1.00 32.12 349 SER A C 1
ATOM 2625 O O . SER A 1 349 ? 13.906 -24.400 -46.091 1.00 32.12 349 SER A O 1
ATOM 2627 N N . MET A 1 350 ? 13.247 -23.328 -47.862 1.00 34.00 350 MET A N 1
ATOM 2628 C CA . MET A 1 350 ? 12.650 -23.033 -49.177 1.00 34.00 350 MET A CA 1
ATOM 2629 C C . MET A 1 350 ? 11.434 -23.907 -49.510 1.00 34.00 350 MET A C 1
ATOM 2631 O O . MET A 1 350 ? 11.555 -24.938 -50.162 1.00 34.00 350 MET A O 1
ATOM 2635 N N . ALA A 1 351 ? 10.256 -23.429 -49.099 1.00 30.75 351 ALA A N 1
ATOM 2636 C CA . ALA A 1 351 ? 8.954 -23.795 -49.650 1.00 30.75 351 ALA A CA 1
ATOM 2637 C C . ALA A 1 351 ? 8.105 -22.515 -49.773 1.00 30.75 351 ALA A C 1
ATOM 2639 O O . ALA A 1 351 ? 8.020 -21.737 -48.823 1.00 30.75 351 ALA A O 1
ATOM 2640 N N . GLN A 1 352 ? 7.532 -22.268 -50.954 1.00 30.27 352 GLN A N 1
ATOM 2641 C CA . GLN A 1 352 ? 6.884 -21.005 -51.321 1.00 30.27 352 GLN A CA 1
ATOM 2642 C C . GLN A 1 352 ? 5.708 -21.270 -52.273 1.00 30.27 352 GLN A C 1
ATOM 2644 O O . GLN A 1 352 ? 5.904 -21.844 -53.340 1.00 30.27 352 GLN A O 1
ATOM 2649 N N . SER A 1 353 ? 4.514 -20.784 -51.925 1.00 33.09 353 SER A N 1
ATOM 2650 C CA . SER A 1 353 ? 3.362 -20.627 -52.833 1.00 33.09 353 SER A CA 1
ATOM 2651 C C . SER A 1 353 ? 2.377 -19.622 -52.201 1.00 33.09 353 SER A C 1
ATOM 2653 O O . SER A 1 353 ? 1.996 -19.836 -51.055 1.00 33.09 353 SER A O 1
ATOM 2655 N N . VAL A 1 354 ? 2.066 -18.441 -52.763 1.00 32.12 354 VAL A N 1
ATOM 2656 C CA . VAL A 1 354 ? 1.486 -18.123 -54.098 1.00 32.12 354 VAL A CA 1
ATOM 2657 C C . VAL A 1 354 ? 0.011 -18.561 -54.133 1.00 32.12 354 VAL A C 1
ATOM 2659 O O . VAL A 1 354 ? -0.246 -19.750 -54.265 1.00 32.12 354 VAL A O 1
ATOM 2662 N N . ALA A 1 355 ? -0.949 -17.696 -53.767 1.00 32.41 355 ALA A N 1
ATOM 2663 C CA . ALA A 1 355 ? -1.624 -16.624 -54.552 1.00 32.41 355 ALA A CA 1
ATOM 2664 C C . ALA A 1 355 ? -3.080 -17.078 -54.889 1.00 32.41 355 ALA A C 1
ATOM 2666 O O . ALA A 1 355 ? -3.432 -18.195 -54.521 1.00 32.41 355 ALA A O 1
ATOM 2667 N N . ASP A 1 356 ? -4.011 -16.319 -55.486 1.00 29.06 356 ASP A N 1
ATOM 2668 C CA . ASP A 1 356 ? -4.014 -14.987 -56.129 1.00 29.06 356 ASP A CA 1
ATOM 2669 C C . ASP A 1 356 ? -5.455 -14.395 -56.123 1.00 29.06 356 ASP A C 1
ATOM 2671 O O . ASP A 1 356 ? -6.398 -15.183 -56.061 1.00 29.06 356 ASP A O 1
ATOM 2675 N N . SER A 1 357 ? -5.621 -13.060 -56.234 1.00 29.20 357 SER A N 1
ATOM 2676 C CA . SER A 1 357 ? -6.730 -12.368 -56.954 1.00 29.20 357 SER A CA 1
ATOM 2677 C C . SER A 1 357 ? -6.720 -10.819 -56.793 1.00 29.20 357 SER A C 1
ATOM 2679 O O . SER A 1 357 ? -7.392 -10.260 -55.925 1.00 29.20 357 SER A O 1
ATOM 2681 N N . THR A 1 358 ? -5.932 -10.127 -57.625 1.00 31.41 358 THR A N 1
ATOM 2682 C CA . THR A 1 358 ? -6.347 -9.030 -58.559 1.00 31.41 358 THR A CA 1
ATOM 2683 C C . THR A 1 358 ? -7.802 -8.466 -58.494 1.00 31.41 358 THR A C 1
ATOM 2685 O O . THR A 1 358 ? -8.727 -9.250 -58.321 1.00 31.41 358 THR A O 1
ATOM 2688 N N . THR A 1 359 ? -8.177 -7.185 -58.753 1.00 31.42 359 THR A N 1
ATOM 2689 C CA . THR A 1 359 ? -7.594 -5.804 -58.959 1.00 31.42 359 THR A CA 1
ATOM 2690 C C . THR A 1 359 ? -8.785 -4.816 -59.257 1.00 31.42 359 THR A C 1
ATOM 2692 O O . THR A 1 359 ? -9.916 -5.304 -59.215 1.00 31.42 359 THR A O 1
ATOM 2695 N N . PRO A 1 360 ? -8.669 -3.517 -59.688 1.00 44.69 360 PRO A N 1
ATOM 2696 C CA . PRO A 1 360 ? -7.665 -2.424 -59.562 1.00 44.69 360 PRO A CA 1
ATOM 2697 C C . PRO A 1 360 ? -8.306 -1.044 -59.141 1.00 44.69 360 PRO A C 1
ATOM 2699 O O . PRO A 1 360 ? -9.393 -1.025 -58.576 1.00 44.69 360 PRO A O 1
ATOM 2702 N N . GLN A 1 361 ? -7.664 0.089 -59.515 1.00 30.50 361 GLN A N 1
ATOM 2703 C CA . GLN A 1 361 ? -8.086 1.519 -59.464 1.00 30.50 361 GLN A CA 1
ATOM 2704 C C . GLN A 1 361 ? -7.955 2.249 -58.101 1.00 30.50 361 GLN A C 1
ATOM 2706 O O . GLN A 1 361 ? -8.263 1.682 -57.062 1.00 30.50 361 GLN A O 1
ATOM 2711 N N . ASP A 1 362 ? -7.527 3.522 -58.022 1.00 30.27 362 ASP A N 1
ATOM 2712 C CA . ASP A 1 362 ? -6.820 4.370 -59.009 1.00 30.27 362 ASP A CA 1
ATOM 2713 C C . ASP A 1 362 ? -6.091 5.559 -58.336 1.00 30.27 362 ASP A C 1
ATOM 2715 O O . ASP A 1 362 ? -6.503 6.009 -57.273 1.00 30.27 362 ASP A O 1
ATOM 2719 N N . GLY A 1 363 ? -5.092 6.128 -59.026 1.00 29.41 363 GLY A N 1
ATOM 2720 C CA . GLY A 1 363 ? -4.823 7.580 -59.032 1.00 29.41 363 GLY A CA 1
ATOM 2721 C C . GLY A 1 363 ? -4.145 8.307 -57.842 1.00 29.41 363 GLY A C 1
ATOM 2722 O O . GLY A 1 363 ? -4.679 8.408 -56.747 1.00 29.41 363 GLY A O 1
ATOM 2723 N N . ALA A 1 364 ? -3.079 9.042 -58.194 1.00 29.05 364 ALA A N 1
ATOM 2724 C CA . ALA A 1 364 ? -2.610 10.310 -57.598 1.00 29.05 364 ALA A CA 1
ATOM 2725 C C . ALA A 1 364 ? -1.830 10.344 -56.256 1.00 29.05 364 ALA A C 1
ATOM 2727 O O . ALA A 1 364 ? -2.015 9.570 -55.324 1.00 29.05 364 ALA A O 1
ATOM 2728 N N . ALA A 1 365 ? -0.931 11.334 -56.204 1.00 30.56 365 ALA A N 1
ATOM 2729 C CA . ALA A 1 365 ? -0.074 11.779 -55.102 1.00 30.56 365 ALA A CA 1
ATOM 2730 C C . ALA A 1 365 ? 0.419 13.213 -55.443 1.00 30.56 365 ALA A C 1
ATOM 2732 O O . ALA A 1 365 ? 0.259 13.628 -56.594 1.00 30.56 365 ALA A O 1
ATOM 2733 N N . PRO A 1 366 ? 1.151 13.925 -54.566 1.00 46.00 366 PRO A N 1
ATOM 2734 C CA . PRO A 1 366 ? 0.980 14.074 -53.120 1.00 46.00 366 PRO A CA 1
ATOM 2735 C C . PRO A 1 366 ? 0.840 15.560 -52.701 1.00 46.00 366 PRO A C 1
ATOM 2737 O O . PRO A 1 366 ? 1.197 16.468 -53.447 1.00 46.00 366 PRO A O 1
ATOM 2740 N N . ALA A 1 367 ? 0.424 15.802 -51.457 1.00 32.12 367 ALA A N 1
ATOM 2741 C CA . ALA A 1 367 ? 0.611 17.071 -50.742 1.00 32.12 367 ALA A CA 1
ATOM 2742 C C . ALA A 1 367 ? 0.580 16.809 -49.221 1.00 32.12 367 ALA A C 1
ATOM 2744 O O . ALA A 1 367 ? 0.079 15.763 -48.811 1.00 32.12 367 ALA A O 1
ATOM 2745 N N . ASP A 1 368 ? 0.939 17.720 -48.318 1.00 28.53 368 ASP A N 1
ATOM 2746 C CA . ASP A 1 368 ? 2.054 18.679 -48.163 1.00 28.53 368 ASP A CA 1
ATOM 2747 C C . ASP A 1 368 ? 1.812 19.392 -46.799 1.00 28.53 368 ASP A C 1
ATOM 2749 O O . ASP A 1 368 ? 0.711 19.333 -46.259 1.00 28.53 368 ASP A O 1
ATOM 2753 N N . SER A 1 369 ? 2.849 19.999 -46.221 1.00 30.91 369 SER A N 1
ATOM 2754 C CA . SER A 1 369 ? 2.836 21.046 -45.180 1.00 30.91 369 SER A CA 1
ATOM 2755 C C . SER A 1 369 ? 1.738 21.096 -44.074 1.00 30.91 369 SER A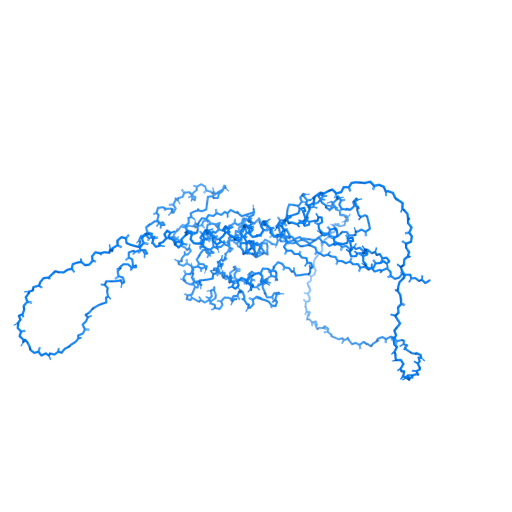 C 1
ATOM 2757 O O . SER A 1 369 ? 0.682 21.706 -44.205 1.00 30.91 369 SER A O 1
ATOM 2759 N N . THR A 1 370 ? 2.180 20.750 -42.851 1.00 34.59 370 THR A N 1
ATOM 2760 C CA . THR A 1 370 ? 1.925 21.463 -41.560 1.00 34.59 370 THR A CA 1
ATOM 2761 C C . THR A 1 370 ? 0.557 21.382 -40.822 1.00 34.59 370 THR A C 1
ATOM 2763 O O . THR A 1 370 ? -0.482 21.162 -41.434 1.00 34.59 370 THR A O 1
ATOM 2766 N N . PRO A 1 371 ? 0.544 21.529 -39.468 1.00 35.28 371 PRO A N 1
ATOM 2767 C CA . PRO A 1 371 ? -0.662 21.442 -38.626 1.00 35.28 371 PRO A CA 1
ATOM 2768 C C . PRO A 1 371 ? -1.345 22.800 -38.341 1.00 35.28 371 PRO A C 1
ATOM 2770 O O . PRO A 1 371 ? -0.741 23.858 -38.501 1.00 35.28 371 PRO A O 1
ATOM 2773 N N . ILE A 1 372 ? -2.585 22.755 -37.834 1.00 32.38 372 ILE A N 1
ATOM 2774 C CA . ILE A 1 372 ? -3.390 23.922 -37.411 1.00 32.38 372 ILE A CA 1
ATOM 2775 C C . ILE A 1 372 ? -3.348 24.112 -35.881 1.00 32.38 372 ILE A C 1
ATOM 2777 O O . ILE A 1 372 ? -3.326 23.137 -35.130 1.00 32.38 372 ILE A O 1
ATOM 2781 N N . SER A 1 373 ? -3.374 25.373 -35.434 1.00 31.75 373 SER A N 1
ATOM 2782 C CA . SER A 1 373 ? -3.306 25.802 -34.025 1.00 31.75 373 SER A CA 1
ATOM 2783 C C . SER A 1 373 ? -4.667 26.177 -33.416 1.00 31.75 373 SER A C 1
ATOM 2785 O O . SER A 1 373 ? -5.499 26.771 -34.095 1.00 31.75 373 SER A O 1
ATOM 2787 N N . ALA A 1 374 ? -4.822 25.931 -32.109 1.00 31.81 374 ALA A N 1
ATOM 2788 C CA . ALA A 1 374 ? -5.643 26.679 -31.138 1.00 31.81 374 ALA A CA 1
ATOM 2789 C C . ALA A 1 374 ? -5.204 26.203 -29.727 1.00 31.81 374 ALA A C 1
ATOM 2791 O O . ALA A 1 374 ? -5.197 24.996 -29.503 1.00 31.81 374 ALA A O 1
ATOM 2792 N N . ASP A 1 375 ? -4.692 26.972 -28.761 1.00 29.02 375 ASP A N 1
ATOM 2793 C CA . ASP A 1 375 ? -4.664 28.413 -28.431 1.00 29.02 375 ASP A CA 1
ATOM 2794 C C . ASP A 1 375 ? -5.793 28.899 -27.489 1.00 29.02 375 ASP A C 1
ATOM 2796 O O . ASP A 1 375 ? -6.960 28.551 -27.658 1.00 29.02 375 ASP A O 1
ATOM 2800 N N . GLY A 1 376 ? -5.405 29.706 -26.490 1.00 27.83 376 GLY A N 1
ATOM 2801 C CA . GLY A 1 376 ? -6.242 30.270 -25.417 1.00 27.83 376 GLY A CA 1
ATOM 2802 C C . GLY A 1 376 ? -6.579 29.332 -24.232 1.00 27.83 376 GLY A C 1
ATOM 2803 O O . GLY A 1 376 ? -6.807 28.141 -24.404 1.00 27.83 376 GLY A O 1
ATOM 2804 N N . ALA A 1 377 ? -6.671 29.803 -22.981 1.00 29.25 377 ALA A N 1
ATOM 2805 C CA . ALA A 1 377 ? -6.184 31.058 -22.393 1.00 29.25 377 ALA A CA 1
ATOM 2806 C C . ALA A 1 377 ? -6.066 30.902 -20.858 1.00 29.25 377 ALA A C 1
ATOM 2808 O O . ALA A 1 377 ? -6.881 30.216 -20.243 1.00 29.25 377 ALA A O 1
ATOM 2809 N N . ALA A 1 378 ? -5.090 31.563 -20.227 1.00 28.88 378 ALA A N 1
ATOM 2810 C CA . ALA A 1 378 ? -4.988 31.650 -18.766 1.00 28.88 378 ALA A CA 1
ATOM 2811 C C . ALA A 1 378 ? -5.595 32.967 -18.252 1.00 28.88 378 ALA A C 1
ATOM 2813 O O . ALA A 1 378 ? -5.440 34.007 -18.891 1.00 28.88 378 ALA A O 1
ATOM 2814 N N . ALA A 1 379 ? -6.244 32.933 -17.084 1.00 31.44 379 ALA A N 1
ATOM 2815 C CA . ALA A 1 379 ? -6.777 34.115 -16.409 1.00 31.44 379 ALA A CA 1
ATOM 2816 C C . ALA A 1 379 ? -6.015 34.383 -15.101 1.00 31.44 379 ALA A C 1
ATOM 2818 O O . ALA A 1 379 ? -5.818 33.484 -14.286 1.00 31.44 379 ALA A O 1
ATOM 2819 N N . SER A 1 380 ? -5.581 35.627 -14.919 1.00 29.17 380 SER A N 1
ATOM 2820 C CA . SER A 1 380 ? -4.783 36.102 -13.785 1.00 29.17 380 SER A CA 1
ATOM 2821 C C . SER A 1 380 ? -5.637 36.787 -12.717 1.00 29.17 380 SER A C 1
ATOM 2823 O O . SER A 1 380 ? -6.539 37.549 -13.067 1.00 29.17 380 SER A O 1
ATOM 2825 N N . ILE A 1 381 ? -5.259 36.656 -11.443 1.00 30.47 381 ILE A N 1
ATOM 2826 C CA . ILE A 1 381 ? -5.579 37.646 -10.403 1.00 30.47 381 ILE A CA 1
ATOM 2827 C C . ILE A 1 381 ? -4.273 38.051 -9.707 1.00 30.47 381 ILE A C 1
ATOM 2829 O O . ILE A 1 381 ? -3.420 37.208 -9.433 1.00 30.47 381 ILE A O 1
ATOM 2833 N N . THR A 1 382 ? -4.124 39.351 -9.461 1.00 29.47 382 THR A N 1
ATOM 2834 C CA . THR A 1 382 ? -2.912 40.013 -8.955 1.00 29.47 382 THR A CA 1
ATOM 2835 C C . THR A 1 382 ? -3.216 40.700 -7.628 1.00 29.47 382 THR A C 1
ATOM 2837 O O . THR A 1 382 ? -4.275 41.309 -7.537 1.00 29.47 382 THR A O 1
ATOM 2840 N N . THR A 1 383 ? -2.267 40.718 -6.685 1.00 29.94 383 THR A N 1
ATOM 2841 C CA . THR A 1 383 ? -1.951 41.906 -5.854 1.00 29.94 383 THR A CA 1
ATOM 2842 C C . THR A 1 383 ? -0.583 41.747 -5.181 1.00 29.94 383 THR A C 1
ATOM 2844 O O . THR A 1 383 ? -0.415 40.885 -4.327 1.00 29.94 383 THR A O 1
ATOM 2847 N N . ASP A 1 384 ? 0.352 42.595 -5.605 1.00 27.53 384 ASP A N 1
ATOM 2848 C CA . ASP A 1 384 ? 1.336 43.374 -4.835 1.00 27.53 384 ASP A CA 1
ATOM 2849 C C . ASP A 1 384 ? 2.129 42.778 -3.650 1.00 27.53 384 ASP A C 1
ATOM 2851 O O . ASP A 1 384 ? 1.605 42.270 -2.662 1.00 27.53 384 ASP A O 1
ATOM 2855 N N . ALA A 1 385 ? 3.445 43.010 -3.717 1.00 30.38 385 ALA A N 1
ATOM 2856 C CA . ALA A 1 385 ? 4.369 42.986 -2.582 1.00 30.38 385 ALA A CA 1
ATOM 2857 C C . ALA A 1 385 ? 4.412 44.363 -1.873 1.00 30.38 385 ALA A C 1
ATOM 2859 O O . ALA A 1 385 ? 3.804 45.332 -2.333 1.00 30.38 385 ALA A O 1
ATOM 2860 N N . PRO A 1 386 ? 5.213 44.504 -0.805 1.00 38.53 386 PRO A N 1
ATOM 2861 C CA . PRO A 1 386 ? 6.473 45.222 -1.036 1.00 38.53 386 PRO A CA 1
ATOM 2862 C C . PRO A 1 386 ? 7.713 44.450 -0.558 1.00 38.53 386 PRO A C 1
ATOM 2864 O O . PRO A 1 386 ? 7.620 43.391 0.057 1.00 38.53 386 PRO A O 1
ATOM 2867 N N . ALA A 1 387 ? 8.891 44.969 -0.905 1.00 30.14 387 ALA A N 1
ATOM 2868 C CA . ALA A 1 387 ? 10.172 44.292 -0.728 1.00 30.14 387 ALA A CA 1
ATOM 2869 C C . ALA A 1 387 ? 10.893 44.655 0.579 1.00 30.14 387 ALA A C 1
ATOM 2871 O O . ALA A 1 387 ? 10.809 45.787 1.049 1.00 30.14 387 ALA A O 1
ATOM 2872 N N . GLU A 1 388 ? 11.743 43.739 1.043 1.00 28.86 388 GLU A N 1
ATOM 2873 C CA . GLU A 1 388 ? 13.006 44.084 1.704 1.00 28.86 388 GLU A CA 1
ATOM 2874 C C . GLU A 1 388 ? 14.109 43.124 1.205 1.00 28.86 388 GLU A C 1
ATOM 2876 O O . GLU A 1 388 ? 13.807 42.121 0.554 1.00 28.86 388 GLU A O 1
ATOM 2881 N N . ALA A 1 389 ? 15.387 43.460 1.400 1.00 29.33 389 ALA A N 1
ATOM 2882 C CA . ALA A 1 389 ? 16.498 42.848 0.664 1.00 29.33 389 ALA A CA 1
ATOM 2883 C C . ALA A 1 389 ? 17.694 42.469 1.548 1.00 29.33 389 ALA A C 1
ATOM 2885 O O . ALA A 1 389 ? 18.097 43.264 2.392 1.00 29.33 389 ALA A O 1
ATOM 2886 N N . ALA A 1 390 ? 18.344 41.333 1.250 1.00 30.81 390 ALA A N 1
ATOM 2887 C CA . ALA A 1 390 ? 19.774 41.110 1.508 1.00 30.81 390 ALA A CA 1
ATOM 2888 C C . ALA A 1 390 ? 20.342 39.884 0.746 1.00 30.81 390 ALA A C 1
ATOM 2890 O O . ALA A 1 390 ? 19.655 38.883 0.591 1.00 30.81 390 ALA A O 1
ATOM 2891 N N . SER A 1 391 ? 21.611 39.990 0.315 1.00 30.52 391 SER A N 1
ATOM 2892 C CA . SER A 1 391 ? 22.656 38.937 0.172 1.00 30.52 391 SER A CA 1
ATOM 2893 C C . SER A 1 391 ? 22.272 37.475 -0.196 1.00 30.52 391 SER A C 1
ATOM 2895 O O . SER A 1 391 ? 21.585 36.812 0.567 1.00 30.52 391 SER A O 1
ATOM 2897 N N . ASN A 1 392 ? 22.745 36.897 -1.320 1.00 29.88 392 ASN A N 1
ATOM 2898 C CA . ASN A 1 392 ? 24.106 36.315 -1.528 1.00 29.88 392 ASN A CA 1
ATOM 2899 C C . ASN A 1 392 ? 24.310 34.998 -0.723 1.00 29.88 392 ASN A C 1
ATOM 2901 O O . ASN A 1 392 ? 24.129 35.026 0.484 1.00 29.88 392 ASN A O 1
ATOM 2905 N N . THR A 1 393 ? 24.688 33.813 -1.233 1.00 34.72 393 THR A N 1
ATOM 2906 C CA . THR A 1 393 ? 25.267 33.286 -2.504 1.00 34.72 393 THR A CA 1
ATOM 2907 C C . THR A 1 393 ? 24.462 32.023 -2.934 1.00 34.72 393 THR A C 1
ATOM 2909 O O . THR A 1 393 ? 23.637 31.554 -2.163 1.00 34.72 393 THR A O 1
ATOM 2912 N N . GLY A 1 394 ? 24.563 31.381 -4.106 1.00 30.11 394 GLY A N 1
ATOM 2913 C CA . GLY A 1 394 ? 25.602 31.371 -5.136 1.00 30.11 394 GLY A CA 1
ATOM 2914 C C . GLY A 1 394 ? 26.568 30.177 -5.005 1.00 30.11 394 GLY A C 1
ATOM 2915 O O . GLY A 1 394 ? 27.668 30.387 -4.519 1.00 30.11 394 GLY A O 1
ATOM 2916 N N . VAL A 1 395 ? 26.179 28.965 -5.446 1.00 34.75 395 VAL A N 1
ATOM 2917 C CA . VAL A 1 395 ? 27.031 27.863 -5.990 1.00 34.75 395 VAL A CA 1
ATOM 2918 C C . VAL A 1 395 ? 26.158 26.630 -6.320 1.00 34.75 395 VAL A C 1
ATOM 2920 O O . VAL A 1 395 ? 25.067 26.468 -5.779 1.00 34.75 395 VAL A O 1
ATOM 2923 N N . VAL A 1 396 ? 26.619 25.783 -7.247 1.00 40.69 396 VAL A N 1
ATOM 2924 C CA . VAL A 1 396 ? 25.930 24.595 -7.794 1.00 40.69 396 VAL A CA 1
ATOM 2925 C C . VAL A 1 396 ? 26.814 23.352 -7.592 1.00 40.69 396 VAL A C 1
ATOM 2927 O O . VAL A 1 396 ? 28.030 23.501 -7.661 1.00 40.69 396 VAL A O 1
ATOM 2930 N N . HIS A 1 397 ? 26.237 22.157 -7.370 1.00 41.34 397 HIS A N 1
ATOM 2931 C CA . HIS A 1 397 ? 26.509 20.885 -8.097 1.00 41.34 397 HIS A CA 1
ATOM 2932 C C . HIS A 1 397 ? 26.033 19.611 -7.346 1.00 41.34 397 HIS A C 1
ATOM 2934 O O . HIS A 1 397 ? 25.881 19.646 -6.126 1.00 41.34 397 HIS A O 1
ATOM 2940 N N . PRO A 1 398 ? 25.736 18.500 -8.065 1.00 55.53 398 PRO A N 1
ATOM 2941 C CA . PRO A 1 398 ? 25.073 17.318 -7.503 1.00 55.53 398 PRO A CA 1
ATOM 2942 C C . PRO A 1 398 ? 26.021 16.169 -7.103 1.00 55.53 398 PRO A C 1
ATOM 2944 O O . PRO A 1 398 ? 27.093 15.996 -7.677 1.00 55.53 398 PRO A O 1
ATOM 2947 N N . PHE A 1 399 ? 25.530 15.319 -6.197 1.00 34.19 399 PHE A N 1
ATOM 2948 C CA . PHE A 1 399 ? 26.041 13.988 -5.830 1.00 34.19 399 PHE A CA 1
ATOM 2949 C C . PHE A 1 399 ? 24.828 13.048 -5.616 1.00 34.19 399 PHE A C 1
ATOM 2951 O O . PHE A 1 399 ? 23.725 13.543 -5.383 1.00 34.19 399 PHE A O 1
ATOM 2958 N N . GLY A 1 400 ? 24.941 11.716 -5.666 1.00 38.59 400 GLY A N 1
ATOM 2959 C CA . GLY A 1 400 ? 26.104 10.855 -5.936 1.00 38.59 400 GLY A CA 1
ATOM 2960 C C . GLY A 1 400 ? 25.753 9.369 -5.794 1.00 38.59 400 GLY A C 1
ATOM 2961 O O . GLY A 1 400 ? 24.721 9.062 -5.151 1.00 38.59 400 GLY A O 1
#

Foldseek 3Di:
DPQDKDKDKKKWKFAQFDPVLLVVLVVVLCVVPVQWDWDWDDDLRIIITMIMHIGSDPVVRVVSNVVSNVSNCVSGPLRTQDMDDDDLLQSLLVLCLVLVFAEFELEDLLLVLLCVSNVVYPRSVSHYDSQPQAHVPPVLNVQLCVQQCPDPVDDADFQSSQLRSFLSRCVSSVTQKGWYWGQVVHQWIWTWIDGDFKIWIAIFGDDPRRSNSSSSLNSSVSSCVSVVHDPVRTQMDTRQFDGPDPPPDPVNPDGCVVVSVVVVVVVVVVVVVVVVPDDDDDDDDDDDDDDDDDDDDDDDDDPPVVVVVVVVVVVVVVVVVVVVVCCCPPVVPDDDDDDDDDDDDDDDDDDDDDDDDDDDDDDDDDDDDDDDDDDDDDDDDDDDDDDDDDDDDDDDDDDD

Sequence (400 aa):
MQEKNVTKQVIVRFFAPDMHKLKVTAKQLSVTSPDLKLGLYGQADEILVVLNAQSYAEAAAMQLTESGAQMFEDAMGDYSYGRGKGGLAYVTAGELMEARAYIAAGDEETGALLETEFKATKRGDKVFDFGDDSYLNDKVASKIEKAAIFDPNEATPAYQAAADWATAAAKCTKSEFGAAIKGFGEEKLYAAIAHGKFVYVREIPASKDAEKCAALTLLDMTRRLLIGAGVPYAQSCKAGQELEWEGAPAAAVQTRAPQAKAMQAQAKASKKSVAYSANDDEDDYVQKPKKKKKPSSSAGVSNKIVPIIVLVVLLVALVFAGYYLLNTFFFNKTGSDKDASTSSSSAVSMAQSVADSTTPQDGAAPADSTPISADGAAASITTDAPAEAASNTGVVHPFG

Radius of gyration: 33.62 Å; chains: 1; bounding box: 90×88×93 Å

pLDDT: mean 74.4, std 26.86, range [25.83, 98.75]